Protein AF-A0A850AUG3-F1 (afdb_monomer)

Nearest PDB structures (foldseek):
  8hco-assembly1_I  TM=3.414E-01  e=4.302E-02  Saccharomyces cerevisiae S288C
  7q3t-assembly2_F  TM=5.953E-01  e=5.957E-01  Klebsiella pneumoniae
  4fso-assembly2_B  TM=1.965E-01  e=2.125E-01  Pseudomonas aeruginosa PAO1
  3t24-assembl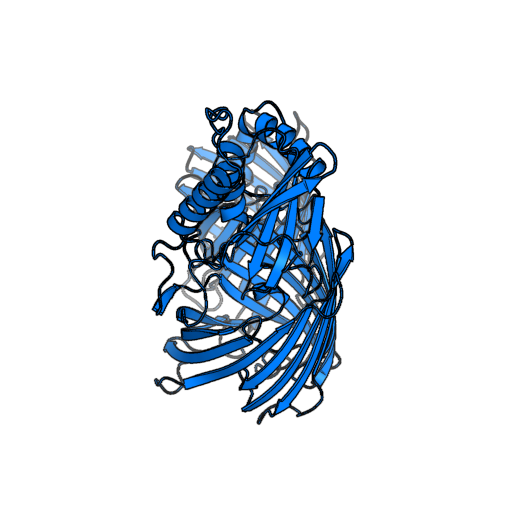y4_B  TM=1.986E-01  e=2.481E-01  Pseudomonas aeruginosa

Secondary structure (DSSP, 8-state):
-TTGGGGGTSS-B-TTSSBBSSSSBPS--PPTTEEEEEEE---SSSTTSGGG--EEEEEEEEETTEEEEEEEEEETTEEEEEEEEEEEEE--BTTBPEEEEEEEEET--STT-PEEEEEEEEEEGGGTEEEEEEEE-SSS-EEEEEEEEEEETTEEEEEEEETTEEEEEEEEEETTTEEEEEEEETTEEEEEEEEEEES--SPPPPPPPPPPP--SS--HHHHHHHHHHHHHHTT-EEEEEEEEE-SS-EEEEEEEE--S-SS-GGGSHHHHHHHHHHTPPTTEEEEEEEEEETTEEEEEEEEEHHHHHHHHTTSS-HHHHHHH-EEEES--TTTTS-TT--SPPBS--TT-EEEEEEEEEEEEEEETTEEEEEEEEEEEEEEEEEETTEEEEEEEEEEEESGGGTTS-SS-EEEEEEEEEEE-SSTT-EEEEEEEEPTT-SEEEEEEEEEEEETTEEEEEEEEEEE-SSS--PPEEEEEEEEEEGGGTEEEEEEEEE-TTS-EEEEEEEEEEETTEEEEEEEEEESS-EEEEEEEEEE-S-SS-SSPP-SEEEEE-SEEEEEEEEEEES---HHHHTTTT-----SS-IIIIISTTTTTSTTSS--TT-

Structure (mmCIF, N/CA/C/O backbone):
data_AF-A0A850AUG3-F1
#
_entry.id   AF-A0A850AUG3-F1
#
loop_
_atom_site.group_PDB
_atom_site.id
_atom_site.type_symbol
_atom_site.label_atom_id
_atom_site.label_alt_id
_atom_site.label_comp_id
_atom_site.label_asym_id
_atom_site.label_entity_id
_atom_site.label_seq_id
_atom_site.pdbx_PDB_ins_code
_atom_site.Cartn_x
_atom_site.Cartn_y
_atom_site.Cartn_z
_atom_site.occupancy
_atom_site.B_iso_or_equiv
_atom_site.auth_seq_id
_atom_site.auth_comp_id
_atom_site.auth_asym_id
_atom_site.auth_atom_id
_atom_site.pdbx_PDB_model_num
ATOM 1 N N . MET A 1 1 ? 12.611 27.092 11.706 1.00 42.22 1 MET A N 1
ATOM 2 C CA . MET A 1 1 ? 13.300 27.928 10.692 1.00 42.22 1 MET A CA 1
ATOM 3 C C . MET A 1 1 ? 14.322 27.165 9.845 1.00 42.22 1 MET A C 1
ATOM 5 O O . MET A 1 1 ? 14.461 27.522 8.687 1.00 42.22 1 MET A O 1
ATOM 9 N N . ALA A 1 2 ? 15.015 26.124 10.337 1.00 42.91 2 ALA A N 1
ATOM 10 C CA . ALA A 1 2 ? 15.929 25.334 9.490 1.00 42.91 2 ALA A CA 1
ATOM 11 C C . ALA A 1 2 ? 15.214 24.550 8.360 1.00 42.91 2 ALA A C 1
ATOM 13 O O . ALA A 1 2 ? 15.766 24.433 7.272 1.00 42.91 2 ALA A O 1
ATOM 14 N N . ASP A 1 3 ? 13.970 24.106 8.579 1.00 54.25 3 ASP A N 1
ATOM 15 C CA . ASP A 1 3 ? 13.199 23.323 7.591 1.00 54.25 3 ASP A CA 1
ATOM 16 C C . ASP A 1 3 ? 12.646 24.127 6.410 1.00 54.25 3 ASP A C 1
ATOM 18 O O . ASP A 1 3 ? 12.542 23.615 5.299 1.00 54.25 3 ASP A O 1
ATOM 22 N N . GLU A 1 4 ? 12.284 25.396 6.612 1.00 53.47 4 GLU A N 1
ATOM 23 C CA . GLU A 1 4 ? 11.699 26.211 5.536 1.00 53.47 4 GLU A CA 1
ATOM 24 C C . GLU A 1 4 ? 12.739 26.544 4.453 1.00 53.47 4 GLU A C 1
ATOM 26 O O . GLU A 1 4 ? 12.424 26.673 3.274 1.00 53.47 4 GLU A O 1
ATOM 31 N N . ASN A 1 5 ? 14.005 26.568 4.866 1.00 52.88 5 ASN A N 1
ATOM 32 C CA . ASN A 1 5 ? 15.177 26.883 4.065 1.00 52.88 5 ASN A CA 1
ATOM 33 C C . ASN A 1 5 ? 15.622 25.747 3.124 1.00 52.88 5 ASN A C 1
ATOM 35 O O . ASN A 1 5 ? 16.243 26.016 2.099 1.00 52.88 5 ASN A O 1
ATOM 39 N N . ALA A 1 6 ? 15.267 24.492 3.420 1.00 62.03 6 ALA A N 1
ATOM 40 C CA . ALA A 1 6 ? 15.563 23.342 2.559 1.00 62.03 6 ALA A CA 1
ATOM 41 C C . ALA A 1 6 ? 14.621 23.233 1.337 1.00 62.03 6 ALA A C 1
ATOM 43 O O . ALA A 1 6 ? 14.937 22.526 0.378 1.00 62.03 6 ALA A O 1
ATOM 44 N N . ARG A 1 7 ? 13.498 23.973 1.341 1.00 66.81 7 ARG A N 1
ATOM 45 C CA . ARG A 1 7 ? 12.399 23.845 0.363 1.00 66.81 7 ARG A CA 1
ATOM 46 C C . ARG A 1 7 ? 12.710 24.319 -1.059 1.00 66.81 7 ARG A C 1
ATOM 48 O O . ARG A 1 7 ? 11.999 23.981 -1.998 1.00 66.81 7 ARG A O 1
ATOM 55 N N . LEU A 1 8 ? 13.719 25.168 -1.253 1.00 65.88 8 LEU A N 1
ATOM 56 C CA . LEU A 1 8 ? 14.080 25.599 -2.611 1.00 65.88 8 LEU A CA 1
ATOM 57 C C . LEU A 1 8 ? 14.877 24.517 -3.347 1.00 65.88 8 LEU A C 1
ATOM 59 O O . LEU A 1 8 ? 14.711 24.346 -4.556 1.00 65.88 8 LEU A O 1
ATOM 63 N N . LEU A 1 9 ? 15.708 23.776 -2.609 1.00 74.69 9 LEU A N 1
ATOM 64 C CA . LEU A 1 9 ? 16.694 22.843 -3.153 1.00 74.69 9 LEU A CA 1
ATOM 65 C C . LEU A 1 9 ? 16.136 21.425 -3.304 1.00 74.69 9 LEU A C 1
ATOM 67 O O . LEU A 1 9 ? 16.521 20.732 -4.251 1.00 74.69 9 LEU A O 1
ATOM 71 N N . ASP A 1 10 ? 15.179 21.032 -2.457 1.00 71.81 10 ASP A N 1
ATOM 72 C CA . ASP A 1 10 ? 14.414 19.786 -2.604 1.00 71.81 10 ASP A CA 1
ATOM 73 C C . ASP A 1 10 ? 13.407 19.840 -3.777 1.00 71.81 10 ASP A C 1
ATOM 75 O O . ASP A 1 10 ? 13.026 18.801 -4.313 1.00 71.81 10 ASP A O 1
ATOM 79 N N . GLN A 1 11 ? 13.014 21.034 -4.237 1.00 70.62 11 GLN A N 1
ATOM 80 C CA . GLN A 1 11 ? 12.112 21.234 -5.381 1.00 70.62 11 GLN A CA 1
ATOM 81 C C . GLN A 1 11 ? 12.833 21.292 -6.734 1.00 70.62 11 GLN A C 1
ATOM 83 O O . GLN A 1 11 ? 12.200 21.126 -7.777 1.00 70.62 11 GLN A O 1
ATOM 88 N N . SER A 1 12 ? 14.152 21.499 -6.751 1.00 74.31 12 SER A N 1
ATOM 89 C CA . SER A 1 12 ? 14.929 21.465 -7.995 1.00 74.31 12 SER A CA 1
ATOM 90 C C . SER A 1 12 ? 14.994 20.022 -8.517 1.00 74.31 12 SER A C 1
ATOM 92 O O . SER A 1 12 ? 15.349 19.118 -7.769 1.00 74.31 12 SER A O 1
ATOM 94 N N . ALA A 1 13 ? 14.536 19.753 -9.741 1.00 62.91 13 ALA A N 1
ATOM 95 C CA . ALA A 1 13 ? 14.579 18.412 -10.355 1.00 62.91 13 ALA A CA 1
ATOM 96 C C . ALA A 1 13 ? 15.753 18.326 -11.330 1.00 62.91 13 ALA A C 1
ATOM 98 O O . ALA A 1 13 ? 16.123 19.352 -11.846 1.00 62.91 13 ALA A O 1
ATOM 99 N N . THR A 1 14 ? 16.325 17.183 -11.665 1.00 80.69 14 THR A N 1
ATOM 100 C CA . THR A 1 14 ? 17.241 17.028 -12.815 1.00 80.69 14 THR A CA 1
ATOM 101 C C . THR A 1 14 ? 16.522 16.308 -13.945 1.00 80.69 14 THR A C 1
ATOM 103 O O . THR A 1 14 ? 15.481 15.699 -13.734 1.00 80.69 14 THR A O 1
ATOM 106 N N . LEU A 1 15 ? 17.095 16.272 -15.145 1.00 80.25 15 LEU A N 1
ATOM 107 C CA . LEU A 1 15 ? 16.648 15.401 -16.236 1.00 80.25 15 LEU A CA 1
ATOM 108 C C . LEU A 1 15 ? 16.719 13.909 -15.875 1.00 80.25 15 LEU A C 1
ATOM 110 O O . LEU A 1 15 ? 15.992 13.106 -16.453 1.00 80.25 15 LEU A O 1
ATOM 114 N N . THR A 1 16 ? 17.555 13.536 -14.900 1.00 79.00 16 THR A N 1
ATOM 115 C CA . THR A 1 16 ? 17.637 12.161 -14.379 1.00 79.00 16 THR A CA 1
ATOM 116 C C . THR A 1 16 ? 16.495 11.820 -13.414 1.00 79.00 16 THR A C 1
ATOM 118 O O . THR A 1 16 ? 16.332 10.664 -13.041 1.00 79.00 16 THR A O 1
ATOM 121 N N . GLY A 1 17 ? 15.684 12.805 -13.016 1.00 83.50 17 GLY A N 1
ATOM 122 C CA . GLY A 1 17 ? 14.585 12.656 -12.061 1.00 83.50 17 GLY A CA 1
ATOM 123 C C . GLY A 1 17 ? 14.982 12.967 -10.619 1.00 83.50 17 GLY A C 1
ATOM 124 O O . GLY A 1 17 ? 14.134 13.439 -9.869 1.00 83.50 17 GLY A O 1
ATOM 125 N N . LEU A 1 18 ? 16.254 12.774 -10.248 1.00 89.44 18 LEU A N 1
ATOM 126 C CA . LEU A 1 18 ? 16.777 13.117 -8.918 1.00 89.44 18 LEU A CA 1
ATOM 127 C C . LEU A 1 18 ? 16.687 14.627 -8.635 1.00 89.44 18 LEU A C 1
ATOM 129 O O . LEU A 1 18 ? 16.644 15.429 -9.565 1.00 89.44 18 LEU A O 1
ATOM 133 N N . THR A 1 19 ? 16.753 15.064 -7.372 1.00 88.88 19 THR A N 1
ATOM 134 C CA . THR A 1 19 ? 16.929 16.509 -7.121 1.00 88.88 19 THR A CA 1
ATOM 135 C C . THR A 1 19 ? 18.297 17.025 -7.559 1.00 88.88 19 THR A C 1
ATOM 137 O O . THR A 1 19 ? 19.319 16.340 -7.423 1.00 88.88 19 THR A O 1
ATOM 140 N N . GLY A 1 20 ? 18.322 18.246 -8.089 1.00 88.62 20 GLY A N 1
ATOM 141 C CA . GLY A 1 20 ? 19.533 18.862 -8.618 1.00 88.62 20 GLY A CA 1
ATOM 142 C C . GLY A 1 20 ? 19.283 19.932 -9.670 1.00 88.62 20 GLY A C 1
ATOM 143 O O . GLY A 1 20 ? 18.209 20.530 -9.748 1.00 88.62 20 GLY A O 1
ATOM 144 N N . LEU A 1 21 ? 20.325 20.192 -10.455 1.00 90.44 21 LEU A N 1
ATOM 145 C CA . LEU A 1 21 ? 20.322 21.174 -11.530 1.00 90.44 21 LEU A CA 1
ATOM 146 C C . LEU A 1 21 ? 19.711 20.572 -12.803 1.00 90.44 21 LEU A C 1
ATOM 148 O O . LEU A 1 21 ? 18.585 20.090 -12.779 1.00 90.44 21 LEU A O 1
ATOM 152 N N . ILE A 1 22 ? 20.404 20.604 -13.935 1.00 89.56 22 ILE A N 1
ATOM 153 C CA . ILE A 1 22 ? 19.872 20.128 -15.210 1.00 89.56 22 ILE A CA 1
ATOM 154 C C . ILE A 1 22 ? 20.237 18.649 -15.387 1.00 89.56 22 ILE A C 1
ATOM 156 O O . ILE A 1 22 ? 19.345 17.816 -15.503 1.00 89.56 22 ILE A O 1
ATOM 160 N N . ARG A 1 23 ? 21.516 18.283 -15.315 1.00 88.88 23 ARG A N 1
ATOM 161 C CA . ARG A 1 23 ? 22.042 16.905 -15.308 1.00 88.88 23 ARG A CA 1
ATOM 162 C C . ARG A 1 23 ? 22.845 16.599 -14.046 1.00 88.88 23 ARG A C 1
ATOM 164 O O . ARG A 1 23 ? 22.979 15.429 -13.697 1.00 88.88 23 ARG A O 1
ATOM 171 N N . VAL A 1 24 ? 23.328 17.624 -13.344 1.00 91.25 24 VAL A N 1
ATOM 172 C CA . VAL A 1 24 ? 24.125 17.479 -12.126 1.00 91.25 24 VAL A CA 1
ATOM 173 C C . VAL A 1 24 ? 23.206 17.314 -10.907 1.00 91.25 24 VAL A C 1
ATOM 175 O O . VAL A 1 24 ? 22.407 18.214 -10.617 1.00 91.25 24 VAL A O 1
ATOM 178 N N . PRO A 1 25 ? 23.293 16.193 -10.164 1.00 92.12 25 PRO A N 1
ATOM 179 C CA . PRO A 1 25 ? 22.557 16.036 -8.914 1.00 92.12 25 PRO A CA 1
ATOM 180 C C . PRO A 1 25 ? 23.062 17.033 -7.863 1.00 92.12 25 PRO A C 1
ATOM 182 O O . PRO A 1 25 ? 24.256 17.320 -7.792 1.00 92.12 25 PRO A O 1
ATOM 185 N N . ASN A 1 26 ? 22.163 17.541 -7.020 1.00 93.88 26 ASN A N 1
ATOM 186 C CA . ASN A 1 26 ? 22.550 18.268 -5.808 1.00 93.88 26 ASN A CA 1
ATOM 187 C C . ASN A 1 26 ? 22.565 17.328 -4.594 1.00 93.88 26 ASN A C 1
ATOM 189 O O . ASN A 1 26 ? 22.112 16.184 -4.670 1.00 93.88 26 ASN A O 1
ATOM 193 N N . ALA A 1 27 ? 23.091 17.818 -3.469 1.00 95.31 27 ALA A N 1
ATOM 194 C CA . ALA A 1 27 ? 23.198 17.027 -2.249 1.00 95.31 27 ALA A CA 1
ATOM 195 C C . ALA A 1 27 ? 21.863 16.797 -1.530 1.00 95.31 27 ALA A C 1
ATOM 197 O O . ALA A 1 27 ? 21.766 15.902 -0.698 1.00 95.31 27 ALA A O 1
ATOM 198 N N . TYR A 1 28 ? 20.841 17.596 -1.821 1.00 93.69 28 TYR A N 1
ATOM 199 C CA . TYR A 1 28 ? 19.539 17.457 -1.181 1.00 93.69 28 TYR A CA 1
ATOM 200 C C . TYR A 1 28 ? 18.813 16.222 -1.710 1.00 93.69 28 TYR A C 1
ATOM 202 O O . TYR A 1 28 ? 19.192 15.655 -2.732 1.00 93.69 28 TYR A O 1
ATOM 210 N N . VAL A 1 29 ? 17.784 15.797 -0.987 1.00 92.44 29 VAL A N 1
ATOM 211 C CA . VAL A 1 29 ? 16.850 14.760 -1.427 1.00 92.44 29 VAL A CA 1
ATOM 212 C C . VAL A 1 29 ? 15.448 15.339 -1.440 1.00 92.44 29 VAL A C 1
ATOM 214 O O . VAL A 1 29 ? 15.165 16.280 -0.694 1.00 92.44 29 VAL A O 1
ATOM 217 N N . ILE A 1 30 ? 14.565 14.785 -2.269 1.00 89.38 30 ILE A N 1
ATOM 218 C CA . ILE A 1 30 ? 13.141 15.114 -2.187 1.00 89.38 30 ILE A CA 1
ATOM 219 C C . ILE A 1 30 ? 12.634 14.873 -0.756 1.00 89.38 30 ILE A C 1
ATOM 221 O O . ILE A 1 30 ? 13.019 13.896 -0.112 1.00 89.38 30 ILE A O 1
ATOM 225 N N . GLY A 1 31 ? 11.794 15.782 -0.250 1.00 85.06 31 GLY A N 1
ATOM 226 C CA . GLY A 1 31 ? 11.224 15.660 1.090 1.00 85.06 31 GLY A CA 1
ATOM 227 C C . GLY A 1 31 ? 10.570 14.295 1.325 1.00 85.06 31 GLY A C 1
ATOM 228 O O . GLY A 1 31 ? 9.988 13.701 0.413 1.00 85.06 31 GLY A O 1
ATOM 229 N N . TYR A 1 32 ? 10.670 13.813 2.563 1.00 80.44 32 TYR A N 1
ATOM 230 C CA . TYR A 1 32 ? 10.026 12.575 2.992 1.00 80.44 32 TYR A CA 1
ATOM 231 C C . TYR A 1 32 ? 8.518 12.626 2.690 1.00 80.44 32 TYR A C 1
ATOM 233 O O . TYR A 1 32 ? 7.902 13.687 2.788 1.00 80.44 32 TYR A O 1
ATOM 241 N N . ASP A 1 33 ? 7.951 11.499 2.256 1.00 79.75 33 ASP A N 1
ATOM 242 C CA . ASP A 1 33 ? 6.549 11.372 1.830 1.00 79.75 33 ASP A CA 1
ATOM 243 C C . ASP A 1 33 ? 6.144 12.243 0.622 1.00 79.75 33 ASP A C 1
ATOM 245 O O . ASP A 1 33 ? 4.965 12.525 0.414 1.00 79.75 33 ASP A O 1
ATOM 249 N N . ARG A 1 34 ? 7.094 12.648 -0.231 1.00 84.88 34 ARG A N 1
ATOM 250 C CA . ARG A 1 34 ? 6.802 13.303 -1.516 1.00 84.88 34 ARG A CA 1
ATOM 251 C C . ARG A 1 34 ? 7.240 12.449 -2.697 1.00 84.88 34 ARG A C 1
ATOM 253 O O . ARG A 1 34 ? 8.278 11.787 -2.674 1.00 84.88 34 ARG A O 1
ATOM 260 N N . GLY A 1 35 ? 6.436 12.507 -3.751 1.00 88.56 35 GLY A N 1
ATOM 261 C CA . GLY A 1 35 ? 6.733 11.948 -5.060 1.00 88.56 35 GLY A CA 1
ATOM 262 C C . GLY A 1 35 ? 6.728 13.054 -6.101 1.00 88.56 35 GLY A C 1
ATOM 263 O O . GLY A 1 35 ? 6.007 14.039 -5.970 1.00 88.56 35 GLY A O 1
ATOM 264 N N . ARG A 1 36 ? 7.530 12.904 -7.144 1.00 90.06 36 ARG A N 1
ATOM 265 C CA . ARG A 1 36 ? 7.620 13.837 -8.263 1.00 90.06 36 ARG A CA 1
ATOM 266 C C . ARG A 1 36 ? 7.536 13.061 -9.554 1.00 90.06 36 ARG A C 1
ATOM 268 O O . ARG A 1 36 ? 8.190 12.036 -9.687 1.00 90.06 36 ARG A O 1
ATOM 275 N N . ILE A 1 37 ? 6.763 13.572 -10.497 1.00 89.06 37 ILE A N 1
ATOM 276 C CA . ILE A 1 37 ? 6.696 13.071 -11.866 1.00 89.06 37 ILE A CA 1
ATOM 277 C C . ILE A 1 37 ? 7.059 14.232 -12.779 1.00 89.06 37 ILE A C 1
ATOM 279 O O . ILE A 1 37 ? 6.630 15.361 -12.548 1.00 89.06 37 ILE A O 1
ATOM 283 N N . GLN A 1 38 ? 7.845 13.965 -13.810 1.00 90.81 38 GLN A N 1
ATOM 284 C CA . GLN A 1 38 ? 8.212 14.954 -14.807 1.00 90.81 38 GLN A CA 1
ATOM 285 C C . GLN A 1 38 ? 8.174 14.370 -16.212 1.00 90.81 38 GLN A C 1
ATOM 287 O O . GLN A 1 38 ? 8.422 13.182 -16.427 1.00 90.81 38 GLN A O 1
ATOM 292 N N . TYR A 1 39 ? 7.873 15.244 -17.160 1.00 87.56 39 TYR A N 1
ATOM 293 C CA . TYR A 1 39 ? 7.811 14.951 -18.575 1.00 87.56 39 TYR A CA 1
ATOM 294 C C . TYR A 1 39 ? 8.610 15.996 -19.346 1.00 87.56 39 TYR A C 1
ATOM 296 O O . TYR A 1 39 ? 8.385 17.201 -19.207 1.00 87.56 39 TYR A O 1
ATOM 304 N N . THR A 1 40 ? 9.527 15.517 -20.174 1.00 87.12 40 THR A N 1
ATOM 305 C CA . THR A 1 40 ? 10.269 16.320 -21.142 1.00 87.12 40 THR A CA 1
ATOM 306 C C . THR A 1 40 ? 9.722 15.959 -22.520 1.00 87.12 40 THR A C 1
ATOM 308 O O . THR A 1 40 ? 9.968 14.838 -22.975 1.00 87.12 40 THR A O 1
ATOM 311 N N . PRO A 1 41 ? 8.927 16.822 -23.182 1.00 81.31 41 PRO A N 1
ATOM 312 C CA . PRO A 1 41 ? 8.502 16.582 -24.554 1.00 81.31 41 PRO A CA 1
ATOM 313 C C . PRO A 1 41 ? 9.686 16.636 -25.530 1.00 81.31 41 PRO A C 1
ATOM 315 O O . PRO A 1 41 ? 10.695 17.285 -25.250 1.00 81.31 41 PRO A O 1
ATOM 318 N N . PRO A 1 42 ? 9.551 16.012 -26.711 1.00 78.31 42 PRO A N 1
ATOM 319 C CA . PRO A 1 42 ? 10.544 16.143 -27.763 1.00 78.31 42 PRO A CA 1
ATOM 320 C C . PRO A 1 42 ? 10.509 17.574 -28.333 1.00 78.31 42 PRO A C 1
ATOM 322 O O . PRO A 1 42 ? 9.488 18.036 -28.836 1.00 78.31 42 PRO A O 1
ATOM 325 N N . MET A 1 43 ? 11.632 18.277 -28.269 1.00 70.88 43 MET A N 1
ATOM 326 C CA . MET A 1 43 ? 11.896 19.593 -28.843 1.00 70.88 43 MET A CA 1
ATOM 327 C C . MET A 1 43 ? 13.098 19.584 -29.800 1.00 70.88 43 MET A C 1
ATOM 329 O O . MET A 1 43 ? 14.244 19.586 -29.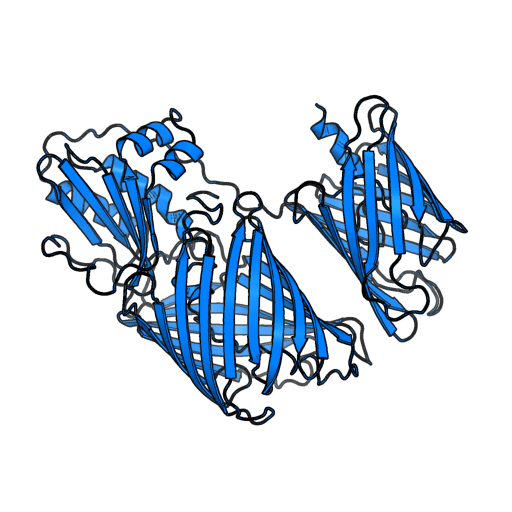377 1.00 70.88 43 MET A O 1
ATOM 333 N N . GLY A 1 44 ? 12.884 19.651 -31.113 1.00 61.47 44 GLY A N 1
ATOM 334 C CA . GLY A 1 44 ? 13.986 19.834 -32.067 1.00 61.47 44 GLY A CA 1
ATOM 335 C C . GLY A 1 44 ? 13.622 19.442 -33.494 1.00 61.47 44 GLY A C 1
ATOM 336 O O . GLY A 1 44 ? 12.832 18.528 -33.711 1.00 61.47 44 GLY A O 1
ATOM 337 N N . MET A 1 45 ? 14.212 20.122 -34.480 1.00 47.19 45 MET A N 1
ATOM 338 C CA . MET A 1 45 ? 14.116 19.735 -35.891 1.00 47.19 45 MET A CA 1
ATOM 339 C C . MET A 1 45 ? 15.204 18.699 -36.215 1.00 47.19 45 MET A C 1
ATOM 341 O O . MET A 1 45 ? 16.284 19.054 -36.675 1.00 47.19 45 MET A O 1
ATOM 345 N N . GLY A 1 46 ? 14.942 17.415 -35.940 1.00 56.50 46 GLY A N 1
ATOM 346 C CA . GLY A 1 46 ? 15.768 16.299 -36.428 1.00 56.50 46 GLY A CA 1
ATOM 347 C C . GLY A 1 46 ? 16.022 15.175 -35.416 1.00 56.50 46 GLY A C 1
ATOM 348 O O . GLY A 1 46 ? 16.306 15.432 -34.245 1.00 56.50 46 GLY A O 1
ATOM 349 N N . TYR A 1 47 ? 15.987 13.925 -35.899 1.00 53.16 47 TYR A N 1
ATOM 350 C CA . TYR A 1 47 ? 16.118 12.671 -35.130 1.00 53.16 47 TYR A CA 1
ATOM 351 C C . TYR A 1 47 ? 17.432 12.513 -34.335 1.00 53.16 47 TYR A C 1
ATOM 353 O O . TYR A 1 47 ? 17.522 11.677 -33.436 1.00 53.16 47 TYR A O 1
ATOM 361 N N . THR A 1 48 ? 18.461 13.301 -34.653 1.00 52.66 48 THR A N 1
ATOM 362 C CA . THR A 1 48 ? 19.783 13.255 -34.008 1.00 52.66 48 THR A CA 1
ATOM 363 C C . THR A 1 48 ? 19.943 14.257 -32.865 1.00 52.66 48 THR A C 1
ATOM 365 O O . THR A 1 48 ? 20.862 14.108 -32.061 1.00 52.66 48 THR A O 1
ATOM 368 N N . SER A 1 49 ? 19.056 15.250 -32.748 1.00 53.97 49 SER A N 1
ATOM 369 C CA . SER A 1 49 ? 19.098 16.208 -31.640 1.00 53.97 49 SER A CA 1
ATOM 370 C C . SER A 1 49 ? 18.629 15.541 -30.343 1.00 53.97 49 SER A C 1
ATOM 372 O O . SER A 1 49 ? 17.643 14.804 -30.338 1.00 53.97 49 SER A O 1
ATOM 374 N N . ILE A 1 50 ? 19.331 15.774 -29.226 1.00 50.22 50 ILE A N 1
ATOM 375 C CA . ILE A 1 50 ? 18.885 15.272 -27.911 1.00 50.22 50 ILE A CA 1
ATOM 376 C C . ILE A 1 50 ? 17.539 15.899 -27.541 1.00 50.22 50 ILE A C 1
ATOM 378 O O . ILE A 1 50 ? 16.697 15.225 -26.958 1.00 50.22 50 ILE A O 1
ATOM 382 N N . GLY A 1 51 ? 17.302 17.128 -28.000 1.00 48.44 51 GLY A N 1
ATOM 383 C CA . GLY A 1 51 ? 16.010 17.773 -27.897 1.00 48.44 51 GLY A CA 1
ATOM 384 C C . GLY A 1 51 ? 14.871 16.964 -28.536 1.00 48.44 51 GLY A C 1
ATOM 385 O O . GLY A 1 51 ? 13.815 16.894 -27.938 1.00 48.44 51 GLY A O 1
ATOM 386 N N . ALA A 1 52 ? 15.045 16.237 -29.647 1.00 49.75 52 ALA A N 1
ATOM 387 C CA . ALA A 1 52 ? 13.964 15.459 -30.285 1.00 49.75 52 ALA A CA 1
ATOM 388 C C . ALA A 1 52 ? 13.466 14.227 -29.490 1.00 49.75 52 ALA A C 1
ATOM 390 O O . ALA A 1 52 ? 12.751 13.382 -30.034 1.00 49.75 52 ALA A O 1
ATOM 391 N N . ARG A 1 53 ? 13.841 14.088 -28.215 1.00 69.81 53 ARG A N 1
ATOM 392 C CA . ARG A 1 53 ? 13.605 12.897 -27.400 1.00 69.81 53 ARG A CA 1
ATOM 393 C C . ARG A 1 53 ? 12.639 13.205 -26.273 1.00 69.81 53 ARG A C 1
ATOM 395 O O . ARG A 1 53 ? 12.914 14.034 -25.416 1.00 69.81 53 ARG A O 1
ATOM 402 N N . SER A 1 54 ? 11.524 12.483 -26.240 1.00 77.19 54 SER A N 1
ATOM 403 C CA . SER A 1 54 ? 10.655 12.500 -25.070 1.00 77.19 54 SER A CA 1
ATOM 404 C C . SER A 1 54 ? 11.272 11.691 -23.932 1.00 77.19 54 SER A C 1
ATOM 406 O O . SER A 1 54 ? 11.787 10.590 -24.176 1.00 77.19 54 SER A O 1
ATOM 408 N N . SER A 1 55 ? 11.139 12.169 -22.697 1.00 83.56 55 SER A N 1
ATOM 409 C CA . SER A 1 55 ? 11.399 11.364 -21.505 1.00 83.56 55 SER A CA 1
ATOM 410 C C . SER A 1 55 ? 10.342 11.565 -20.424 1.00 83.56 55 SER A C 1
ATOM 412 O O . SER A 1 55 ? 9.741 12.632 -20.295 1.00 83.56 55 SER A O 1
ATOM 414 N N . ILE A 1 56 ? 10.104 10.508 -19.651 1.00 84.25 56 ILE A N 1
ATOM 415 C CA . ILE A 1 56 ? 9.314 10.542 -18.419 1.00 84.25 56 ILE A CA 1
ATOM 416 C C . ILE A 1 56 ? 10.253 10.146 -17.295 1.00 84.25 56 ILE A C 1
ATOM 418 O O . ILE A 1 56 ? 10.965 9.151 -17.411 1.00 84.25 56 ILE A O 1
ATOM 422 N N . ALA A 1 57 ? 10.246 10.890 -16.201 1.00 87.69 57 ALA A N 1
ATOM 423 C CA . ALA A 1 57 ? 10.956 10.482 -15.003 1.00 87.69 57 ALA A CA 1
ATOM 424 C C . ALA A 1 57 ? 10.080 10.662 -13.773 1.00 87.69 57 ALA A C 1
ATOM 426 O O . ALA A 1 57 ? 9.177 11.500 -13.748 1.00 87.69 57 ALA A O 1
ATOM 427 N N . ALA A 1 58 ? 10.353 9.872 -12.748 1.00 89.25 58 ALA A N 1
ATOM 428 C CA . ALA A 1 58 ? 9.741 10.049 -11.450 1.00 89.25 58 ALA A CA 1
ATOM 429 C C . ALA A 1 58 ? 10.766 9.832 -10.345 1.00 89.25 58 ALA A C 1
ATOM 431 O O . ALA A 1 58 ? 11.682 9.025 -10.491 1.00 89.25 58 ALA A O 1
ATOM 432 N N . ALA A 1 59 ? 10.591 10.551 -9.244 1.00 91.00 59 ALA A N 1
ATOM 433 C CA . ALA A 1 59 ? 11.422 10.454 -8.057 1.00 91.00 59 ALA A CA 1
ATOM 434 C C . ALA A 1 59 ? 10.571 10.422 -6.796 1.00 91.00 59 ALA A C 1
ATOM 436 O O . ALA A 1 59 ? 9.475 10.979 -6.755 1.00 91.00 59 ALA A O 1
ATOM 437 N N . PHE A 1 60 ? 11.072 9.763 -5.764 1.00 90.31 60 PHE A N 1
ATOM 438 C CA . PHE A 1 60 ? 10.384 9.593 -4.493 1.00 90.31 60 PHE A CA 1
ATOM 439 C C . PHE A 1 60 ? 11.401 9.374 -3.372 1.00 90.31 60 PHE A C 1
ATOM 441 O O . PHE A 1 60 ? 12.509 8.888 -3.605 1.00 90.31 60 PHE A O 1
ATOM 448 N N . SER A 1 61 ? 11.011 9.700 -2.140 1.00 88.19 61 SER A N 1
ATOM 449 C CA . SER A 1 61 ? 11.811 9.416 -0.946 1.00 88.19 61 SER A CA 1
ATOM 450 C C . SER A 1 61 ? 11.185 8.260 -0.151 1.00 88.19 61 SER A C 1
ATOM 452 O O . SER A 1 61 ? 10.188 8.462 0.545 1.00 88.19 61 SER A O 1
ATOM 454 N N . PRO A 1 62 ? 11.688 7.016 -0.284 1.00 79.19 62 PRO A N 1
ATOM 455 C CA . PRO A 1 62 ? 11.194 5.849 0.455 1.00 79.19 62 PRO A CA 1
ATOM 456 C C . PRO A 1 62 ? 11.669 5.791 1.904 1.00 79.19 62 PRO A C 1
ATOM 458 O O . PRO A 1 62 ? 11.046 5.115 2.720 1.00 79.19 62 PRO A O 1
ATOM 461 N N . LEU A 1 63 ? 12.761 6.480 2.230 1.00 84.50 63 LEU A N 1
ATOM 462 C CA . LEU A 1 63 ? 13.353 6.532 3.561 1.00 84.50 63 LEU A CA 1
ATOM 463 C C . LEU A 1 63 ? 13.839 7.957 3.831 1.00 84.50 63 LEU A C 1
ATOM 465 O O . LEU A 1 63 ? 14.211 8.648 2.878 1.00 84.50 63 LEU A O 1
ATOM 469 N N . PRO A 1 64 ? 13.909 8.387 5.104 1.00 84.94 64 PRO A N 1
ATOM 470 C CA . PRO A 1 64 ? 14.582 9.630 5.448 1.00 84.94 64 PRO A CA 1
ATOM 471 C C . PRO A 1 64 ? 15.981 9.658 4.827 1.00 84.94 64 PRO A C 1
ATOM 473 O O . PRO A 1 64 ? 16.691 8.653 4.850 1.00 84.94 64 PRO A O 1
ATOM 476 N N . HIS A 1 65 ? 16.362 10.801 4.260 1.00 91.00 65 HIS A N 1
ATOM 477 C CA . HIS A 1 65 ? 17.663 11.008 3.617 1.00 91.00 65 HIS A CA 1
ATOM 478 C C . HIS A 1 65 ? 17.927 10.182 2.348 1.00 91.00 65 HIS A C 1
ATOM 480 O O . HIS A 1 65 ? 19.014 10.297 1.795 1.00 91.00 65 HIS A O 1
ATOM 486 N N . PHE A 1 66 ? 16.977 9.396 1.839 1.00 92.56 66 PHE A N 1
ATOM 487 C CA . PHE A 1 66 ? 17.154 8.643 0.597 1.00 92.56 66 PHE A CA 1
ATOM 488 C C . PHE A 1 66 ? 16.176 9.113 -0.478 1.00 92.56 66 PHE A C 1
ATOM 490 O O . PHE A 1 66 ? 15.001 9.353 -0.203 1.00 92.56 66 PHE A O 1
ATOM 497 N N . GLU A 1 67 ? 16.646 9.183 -1.718 1.00 92.75 67 GLU A N 1
ATOM 498 C CA . GLU A 1 67 ? 15.832 9.448 -2.899 1.00 92.75 67 GLU A CA 1
ATOM 499 C C . GLU A 1 67 ? 16.114 8.399 -3.967 1.00 92.75 67 GLU A C 1
ATOM 501 O O . GLU A 1 67 ? 17.265 8.176 -4.343 1.00 92.75 67 GLU A O 1
ATOM 506 N N . GLY A 1 68 ? 15.049 7.769 -4.455 1.00 91.06 68 GLY A N 1
ATOM 507 C CA . GLY A 1 68 ? 15.076 6.924 -5.639 1.00 91.06 68 GLY A CA 1
ATOM 508 C C . GLY A 1 68 ? 14.428 7.655 -6.803 1.00 91.06 68 GLY A C 1
ATOM 509 O O . GLY A 1 68 ? 13.420 8.337 -6.622 1.00 91.06 68 GLY A O 1
ATOM 510 N N . ALA A 1 69 ? 14.982 7.497 -7.998 1.00 89.94 69 ALA A N 1
ATOM 511 C CA . ALA A 1 69 ? 14.366 7.990 -9.218 1.00 89.94 69 ALA A CA 1
ATOM 512 C C . ALA A 1 69 ? 14.492 6.972 -10.345 1.00 89.94 69 ALA A C 1
ATOM 514 O O . ALA A 1 69 ? 15.404 6.149 -10.367 1.00 89.94 69 ALA A O 1
ATOM 515 N N . PHE A 1 70 ? 13.585 7.047 -11.307 1.00 86.94 70 PHE A N 1
ATOM 516 C CA . PHE A 1 70 ? 13.738 6.372 -12.584 1.00 86.94 70 PHE A CA 1
ATOM 517 C C . PHE A 1 70 ? 13.443 7.346 -13.713 1.00 86.94 70 PHE A C 1
ATOM 519 O O . PHE A 1 70 ? 12.603 8.236 -13.579 1.00 86.94 70 PHE A O 1
ATOM 526 N N . SER A 1 71 ? 14.122 7.161 -14.835 1.00 83.56 71 SER A N 1
ATOM 527 C CA . SER A 1 71 ? 13.899 7.915 -16.061 1.00 83.56 71 SER A CA 1
ATOM 528 C C . SER A 1 71 ? 13.796 6.958 -17.238 1.00 83.56 71 SER A C 1
ATOM 530 O O . SER A 1 71 ? 14.614 6.050 -17.374 1.00 83.56 71 SER A O 1
ATOM 532 N N . LEU A 1 72 ? 12.814 7.197 -18.094 1.00 79.50 72 LEU A N 1
ATOM 533 C CA . LEU A 1 72 ? 12.550 6.456 -19.313 1.00 79.50 72 LEU A CA 1
ATOM 534 C C . LEU A 1 72 ? 12.692 7.408 -20.502 1.00 79.50 72 LEU A C 1
ATOM 536 O O . LEU A 1 72 ? 11.970 8.403 -20.572 1.00 79.50 72 LEU A O 1
ATOM 540 N N . GLY A 1 73 ? 13.611 7.122 -21.427 1.00 72.75 73 GLY A N 1
ATOM 541 C CA . GLY A 1 73 ? 13.876 7.980 -22.588 1.00 72.75 73 GLY A CA 1
ATOM 542 C C . GLY A 1 73 ? 14.189 7.219 -23.880 1.00 72.75 73 GLY A C 1
ATOM 543 O O . GLY A 1 73 ? 14.508 6.031 -23.867 1.00 72.75 73 GLY A O 1
ATOM 544 N N . THR A 1 74 ? 14.102 7.925 -25.012 1.00 63.84 74 THR A N 1
ATOM 545 C CA . THR A 1 74 ? 14.458 7.425 -26.358 1.00 63.84 74 THR A CA 1
ATOM 546 C C . THR A 1 74 ? 15.961 7.572 -26.630 1.00 63.84 74 THR A C 1
ATOM 548 O O . THR A 1 74 ? 16.537 8.640 -26.415 1.00 63.84 74 THR A O 1
ATOM 551 N N . LYS A 1 75 ? 16.626 6.543 -27.170 1.00 54.62 75 LYS A N 1
ATOM 552 C CA . LYS A 1 75 ? 18.000 6.639 -27.696 1.00 54.62 75 LYS A CA 1
ATOM 553 C C . LYS A 1 75 ? 18.087 6.059 -29.101 1.00 54.62 75 LYS A C 1
ATOM 555 O O . LYS A 1 75 ? 18.459 4.908 -29.230 1.00 54.62 75 LYS A O 1
ATOM 560 N N . SER A 1 76 ? 17.815 6.876 -30.127 1.00 51.62 76 SER A N 1
ATOM 561 C CA . SER A 1 76 ? 18.005 6.635 -31.583 1.00 51.62 76 SER A CA 1
ATOM 562 C C . SER A 1 76 ? 17.409 5.352 -32.204 1.00 51.62 76 SER A C 1
ATOM 564 O O . SER A 1 76 ? 16.892 5.441 -33.310 1.00 51.62 76 SER A O 1
ATOM 566 N N . VAL A 1 77 ? 17.449 4.205 -31.524 1.00 40.25 77 VAL A N 1
ATOM 567 C CA . VAL A 1 77 ? 16.877 2.899 -31.866 1.00 40.25 77 VAL A CA 1
ATOM 568 C C . VAL A 1 77 ? 16.464 2.098 -30.604 1.00 40.25 77 VAL A C 1
ATOM 570 O O . VAL A 1 77 ? 15.524 1.322 -30.693 1.00 40.25 77 VAL A O 1
ATOM 573 N N . ASP A 1 78 ? 17.070 2.340 -29.425 1.00 46.56 78 ASP A N 1
ATOM 574 C CA . ASP A 1 78 ? 16.817 1.594 -28.175 1.00 46.56 78 ASP A CA 1
ATOM 575 C C . ASP A 1 78 ? 16.247 2.472 -27.043 1.00 46.56 78 ASP A C 1
ATOM 577 O O . ASP A 1 78 ? 16.418 3.698 -27.011 1.00 46.56 78 ASP A O 1
ATOM 581 N N . TYR A 1 79 ? 15.584 1.828 -26.079 1.00 59.78 79 TYR A N 1
ATOM 582 C CA . TYR A 1 79 ? 15.036 2.458 -24.874 1.00 59.78 79 TYR A CA 1
ATOM 583 C C . TYR A 1 79 ? 15.927 2.216 -23.663 1.00 59.78 79 TYR A C 1
ATOM 585 O O . TYR A 1 79 ? 16.367 1.096 -23.428 1.00 59.78 79 TYR A O 1
ATOM 593 N N . ASP A 1 80 ? 16.170 3.275 -22.889 1.00 68.94 80 ASP A N 1
ATOM 594 C CA . ASP A 1 80 ? 17.040 3.237 -21.711 1.00 68.94 80 ASP A CA 1
ATOM 595 C C . ASP A 1 80 ? 16.179 3.522 -20.471 1.00 68.94 80 ASP A C 1
ATOM 597 O O . ASP A 1 80 ? 15.742 4.660 -20.255 1.00 68.94 80 ASP A O 1
ATOM 601 N N . LEU A 1 81 ? 15.860 2.475 -19.700 1.00 73.69 81 LEU A N 1
ATOM 602 C CA . LEU A 1 81 ? 15.338 2.621 -18.342 1.00 73.69 81 LEU A CA 1
ATOM 603 C C . LEU A 1 81 ? 16.539 2.813 -17.421 1.00 73.69 81 LEU A C 1
ATOM 605 O O . LEU A 1 81 ? 17.248 1.859 -17.110 1.00 73.69 81 LEU A O 1
ATOM 609 N N . ALA A 1 82 ? 16.735 4.040 -16.958 1.00 78.38 82 ALA A N 1
ATOM 610 C CA . ALA A 1 82 ? 17.775 4.346 -15.991 1.00 78.38 82 ALA A CA 1
ATOM 611 C C . ALA A 1 82 ? 17.156 4.469 -14.599 1.00 78.38 82 ALA A C 1
ATOM 613 O O . ALA A 1 82 ? 16.230 5.258 -14.390 1.00 78.38 82 ALA A O 1
ATOM 614 N N . ILE A 1 83 ? 17.673 3.690 -13.650 1.00 84.56 83 ILE A N 1
ATOM 615 C CA . ILE A 1 83 ? 17.334 3.793 -12.230 1.00 84.56 83 ILE A CA 1
ATOM 616 C C . ILE A 1 83 ? 18.464 4.540 -11.528 1.00 84.56 83 ILE A C 1
ATOM 618 O O . ILE A 1 83 ? 19.646 4.273 -11.748 1.00 84.56 83 ILE A O 1
ATOM 622 N N . HIS A 1 84 ? 18.096 5.482 -10.674 1.00 89.25 84 HIS A N 1
ATOM 623 C CA . HIS A 1 84 ? 19.010 6.333 -9.931 1.00 89.25 84 HIS A CA 1
ATOM 624 C C . HIS A 1 84 ? 18.667 6.272 -8.447 1.00 89.25 84 HIS A C 1
ATOM 626 O O . HIS A 1 84 ? 17.512 6.077 -8.063 1.00 89.25 84 HIS A O 1
ATOM 632 N N . GLY A 1 85 ? 19.666 6.466 -7.599 1.00 92.00 85 GLY A N 1
ATOM 633 C CA . GLY A 1 85 ? 19.477 6.522 -6.158 1.00 92.00 85 GLY A CA 1
ATOM 634 C C . GLY A 1 85 ? 20.514 7.420 -5.516 1.00 92.00 85 GLY A C 1
ATOM 635 O O . GLY A 1 85 ? 21.664 7.447 -5.949 1.00 92.00 85 GLY A O 1
ATOM 636 N N . LYS A 1 86 ? 20.135 8.150 -4.472 1.00 94.94 86 LYS A N 1
ATOM 637 C CA . LYS A 1 86 ? 21.085 8.921 -3.671 1.00 94.94 86 LYS A CA 1
ATOM 638 C C . LYS A 1 86 ? 20.703 8.964 -2.205 1.00 94.94 86 LYS A C 1
ATOM 640 O O . LYS A 1 86 ? 19.533 8.857 -1.845 1.00 94.94 86 LYS A O 1
ATOM 645 N N . TYR A 1 87 ? 21.721 9.144 -1.380 1.00 95.62 87 TYR A N 1
ATOM 646 C CA . TYR A 1 87 ? 21.632 9.208 0.064 1.00 95.62 87 TYR A CA 1
ATOM 647 C C . TYR A 1 87 ? 22.302 10.486 0.574 1.00 95.62 87 TYR A C 1
ATOM 649 O O . TYR A 1 87 ? 23.490 10.719 0.333 1.00 95.62 87 TYR A O 1
ATOM 657 N N . LEU A 1 88 ? 21.535 11.313 1.280 1.00 95.88 88 LEU A N 1
ATOM 658 C CA . LEU A 1 88 ? 21.985 12.505 1.987 1.00 95.88 88 LEU A CA 1
ATOM 659 C C . LEU A 1 88 ? 22.756 12.067 3.239 1.00 95.88 88 LEU A C 1
ATOM 661 O O . LEU A 1 88 ? 22.181 11.739 4.272 1.00 95.88 88 LEU A O 1
ATOM 665 N N . VAL A 1 89 ? 24.082 12.076 3.139 1.00 96.12 89 VAL A N 1
ATOM 666 C CA . VAL A 1 89 ? 25.003 11.714 4.225 1.00 96.12 89 VAL A CA 1
ATOM 667 C C . VAL A 1 89 ? 24.952 12.746 5.348 1.00 96.12 89 VAL A C 1
ATOM 669 O O . VAL A 1 89 ? 25.063 12.402 6.523 1.00 96.12 89 VAL A O 1
ATOM 672 N N . ARG A 1 90 ? 24.810 14.026 4.990 1.00 94.69 90 ARG A N 1
ATOM 673 C CA . ARG A 1 90 ? 24.831 15.135 5.943 1.00 94.69 90 ARG A CA 1
ATOM 674 C C . ARG A 1 90 ? 23.995 16.300 5.443 1.00 94.69 90 ARG A C 1
ATOM 676 O O . ARG A 1 90 ? 24.204 16.748 4.322 1.00 94.69 90 ARG A O 1
ATOM 683 N N . SER A 1 91 ? 23.127 16.839 6.293 1.00 93.50 91 SER A N 1
ATOM 684 C CA . SER A 1 91 ? 22.414 18.096 6.036 1.00 93.50 91 SER A CA 1
ATOM 685 C C . SER A 1 91 ? 23.326 19.313 6.220 1.00 93.50 91 SER A C 1
ATOM 687 O O . SER A 1 91 ? 24.249 19.290 7.038 1.00 93.50 91 SER A O 1
ATOM 689 N N . ALA A 1 92 ? 23.047 20.395 5.491 1.00 91.12 92 ALA A N 1
ATOM 690 C CA . ALA A 1 92 ? 23.771 21.653 5.655 1.00 91.12 92 ALA A CA 1
ATOM 691 C C . ALA A 1 92 ? 23.586 22.211 7.077 1.00 91.12 92 ALA A C 1
ATOM 693 O O . ALA A 1 92 ? 22.474 22.226 7.608 1.00 91.12 92 ALA A O 1
ATOM 694 N N . GLN A 1 93 ? 24.672 22.680 7.694 1.00 92.44 93 GLN A N 1
ATOM 695 C CA . GLN A 1 93 ? 24.638 23.267 9.035 1.00 92.44 93 GLN A CA 1
ATOM 696 C C . GLN A 1 93 ? 25.689 24.373 9.160 1.00 92.44 93 GLN A C 1
ATOM 698 O O . GLN A 1 93 ? 26.894 24.111 9.143 1.00 92.44 93 GLN A O 1
ATOM 703 N N . GLY A 1 94 ? 25.234 25.619 9.309 1.00 88.50 94 GLY A N 1
ATOM 704 C CA . GLY A 1 94 ? 26.121 26.782 9.320 1.00 88.50 94 GLY A CA 1
ATOM 705 C C . GLY A 1 94 ? 26.884 26.903 7.998 1.00 88.50 94 GLY A C 1
ATOM 706 O O . GLY A 1 94 ? 26.274 27.017 6.942 1.00 88.50 94 GLY A O 1
ATOM 707 N N . TRP A 1 95 ? 28.215 26.857 8.063 1.00 88.69 95 TRP A N 1
ATOM 708 C CA . TRP A 1 95 ? 29.101 26.913 6.892 1.00 88.69 95 TRP A CA 1
ATOM 709 C C . TRP A 1 95 ? 29.313 25.549 6.210 1.00 88.69 95 TRP A C 1
ATOM 711 O O . TRP A 1 95 ? 29.869 25.487 5.111 1.00 88.69 95 TRP A O 1
ATOM 721 N N . MET A 1 96 ? 28.900 24.455 6.857 1.00 93.81 96 MET A N 1
ATOM 722 C CA . MET A 1 96 ? 29.089 23.105 6.330 1.00 93.81 96 MET A CA 1
ATOM 723 C C . MET A 1 96 ? 28.052 22.799 5.243 1.00 93.81 96 MET A C 1
ATOM 725 O O . MET A 1 96 ? 26.859 23.028 5.475 1.00 93.81 96 MET A O 1
ATOM 729 N N . PRO A 1 97 ? 28.472 22.243 4.091 1.00 95.50 97 PRO A N 1
ATOM 730 C CA . PRO A 1 97 ? 27.552 21.886 3.020 1.00 95.50 97 PRO A CA 1
ATOM 731 C C . PRO A 1 97 ? 26.676 20.696 3.398 1.00 95.50 97 PRO A C 1
ATOM 733 O O . PRO A 1 97 ? 27.037 19.871 4.244 1.00 95.50 97 PRO A O 1
ATOM 736 N N . ALA A 1 98 ? 25.560 20.560 2.686 1.00 95.56 98 ALA A N 1
ATOM 737 C CA . ALA A 1 98 ? 24.907 19.267 2.572 1.00 95.56 98 ALA A CA 1
ATOM 738 C C . ALA A 1 98 ? 25.783 18.343 1.716 1.00 95.56 98 ALA A C 1
ATOM 740 O O . ALA A 1 98 ? 26.359 18.807 0.737 1.00 95.56 98 ALA A O 1
ATOM 741 N N . VAL A 1 99 ? 25.881 17.057 2.048 1.00 96.56 99 VAL A N 1
ATOM 742 C CA . VAL A 1 99 ? 26.683 16.077 1.298 1.00 96.56 99 VAL A CA 1
ATOM 743 C C . VAL A 1 99 ? 25.825 14.869 0.970 1.00 96.56 99 VAL A C 1
ATOM 745 O O . VAL A 1 99 ? 25.183 14.313 1.861 1.00 96.56 99 VAL A O 1
ATOM 748 N N . SER A 1 100 ? 25.850 14.433 -0.288 1.00 96.62 100 SER A N 1
ATOM 749 C CA . SER A 1 100 ? 25.215 13.188 -0.715 1.00 96.62 100 SER A CA 1
ATOM 750 C C . SER A 1 100 ? 26.148 12.319 -1.537 1.00 96.62 100 SER A C 1
ATOM 752 O O . SER A 1 100 ? 27.063 12.807 -2.206 1.00 96.62 100 SER A O 1
ATOM 754 N N . ILE A 1 101 ? 25.864 11.025 -1.495 1.00 96.25 101 ILE A N 1
ATOM 755 C CA . ILE A 1 101 ? 26.447 10.022 -2.375 1.00 96.25 101 ILE A CA 1
ATOM 756 C C . ILE A 1 101 ? 25.324 9.371 -3.168 1.00 96.25 101 ILE A C 1
ATOM 758 O O . ILE A 1 101 ? 24.210 9.228 -2.663 1.00 96.25 101 ILE A O 1
ATOM 762 N N . GLY A 1 102 ? 25.596 8.953 -4.394 1.00 93.19 102 GLY A N 1
ATOM 763 C CA . GLY A 1 102 ? 24.574 8.298 -5.189 1.00 93.19 102 GLY A CA 1
ATOM 764 C C . GLY A 1 102 ? 25.109 7.529 -6.375 1.00 93.19 102 GLY A C 1
ATOM 765 O O . GLY A 1 102 ? 26.308 7.483 -6.647 1.00 93.19 102 GLY A O 1
ATOM 766 N N . VAL A 1 103 ? 24.166 6.905 -7.061 1.00 91.12 103 VAL A N 1
ATOM 767 C CA . VAL A 1 103 ? 24.356 6.128 -8.273 1.00 91.12 103 VAL A CA 1
ATOM 768 C C . VAL A 1 103 ? 23.334 6.576 -9.310 1.00 91.12 103 VAL A C 1
ATOM 770 O O . VAL A 1 103 ? 22.171 6.828 -8.995 1.00 91.12 103 VAL A O 1
ATOM 773 N N . VAL A 1 104 ? 23.776 6.679 -10.553 1.00 87.00 104 VAL A N 1
ATOM 774 C CA . VAL A 1 104 ? 22.953 6.950 -11.726 1.00 87.00 104 VAL A CA 1
ATOM 775 C C . VAL A 1 104 ? 23.102 5.813 -12.728 1.00 87.00 104 VAL A C 1
ATOM 777 O O . VAL A 1 104 ? 24.165 5.196 -12.827 1.00 87.00 104 VAL A O 1
ATOM 780 N N . ASP A 1 105 ? 22.041 5.564 -13.492 1.00 80.56 105 ASP A N 1
ATOM 781 C CA . ASP A 1 105 ? 22.037 4.589 -14.593 1.00 80.56 105 ASP A CA 1
ATOM 782 C C . ASP A 1 105 ? 22.294 3.132 -14.130 1.00 80.56 105 ASP A C 1
ATOM 784 O O . ASP A 1 105 ? 23.038 2.361 -14.741 1.00 80.56 105 ASP A O 1
ATOM 788 N N . VAL A 1 106 ? 21.691 2.741 -12.999 1.00 69.88 106 VAL A N 1
ATOM 789 C CA . VAL A 1 106 ? 21.724 1.367 -12.472 1.00 69.88 106 VAL A CA 1
ATOM 790 C C . VAL A 1 106 ? 20.777 0.500 -13.304 1.00 69.88 106 VAL A C 1
ATOM 792 O O . VAL A 1 106 ? 19.568 0.504 -13.088 1.00 69.88 106 VAL A O 1
ATOM 795 N N . GLY A 1 107 ? 21.316 -0.233 -14.277 1.00 61.47 107 GLY A N 1
ATOM 796 C CA . GLY A 1 107 ? 20.529 -1.123 -15.145 1.00 61.47 107 GLY A CA 1
ATOM 797 C C . GLY A 1 107 ? 21.041 -1.233 -16.578 1.00 61.47 107 GLY A C 1
ATOM 798 O O . GLY A 1 107 ? 20.610 -2.111 -17.321 1.00 61.47 107 GLY A O 1
ATOM 799 N N . ARG A 1 108 ? 21.991 -0.382 -16.971 1.00 63.59 108 ARG A N 1
ATOM 800 C CA . ARG A 1 108 ? 22.501 -0.353 -18.337 1.00 63.59 108 ARG A CA 1
ATOM 801 C C . ARG A 1 108 ? 23.586 -1.406 -18.581 1.00 63.59 108 ARG A C 1
ATOM 803 O O . ARG A 1 108 ? 24.653 -1.354 -17.978 1.00 63.59 108 ARG A O 1
ATOM 810 N N . ASN A 1 109 ? 23.367 -2.290 -19.557 1.00 53.84 109 ASN A N 1
ATOM 811 C CA . ASN A 1 109 ? 24.349 -3.277 -20.048 1.00 53.84 109 ASN A CA 1
ATOM 812 C C . ASN A 1 109 ? 25.438 -2.662 -20.966 1.00 53.84 109 ASN A C 1
ATOM 814 O O . ASN A 1 109 ? 25.960 -3.321 -21.862 1.00 53.84 109 ASN A O 1
ATOM 818 N N . GLY A 1 110 ? 25.769 -1.379 -20.787 1.00 58.94 110 GLY A N 1
ATOM 819 C CA . GLY A 1 110 ? 26.771 -0.683 -21.599 1.00 58.94 110 GLY A CA 1
ATOM 820 C C . GLY A 1 110 ? 28.184 -0.767 -21.002 1.00 58.94 110 GLY A C 1
ATOM 821 O O . GLY A 1 110 ? 28.318 -0.855 -19.783 1.00 58.94 110 GLY A O 1
ATOM 822 N N . PRO A 1 111 ? 29.251 -0.635 -21.817 1.00 54.94 111 PRO A N 1
ATOM 823 C CA . PRO A 1 111 ? 30.647 -0.691 -21.354 1.00 54.94 111 PRO A CA 1
ATOM 824 C C . PRO A 1 111 ? 31.016 0.404 -20.341 1.00 54.94 111 PRO A C 1
ATOM 826 O O . PRO A 1 111 ? 32.035 0.301 -19.666 1.00 54.94 111 PRO A O 1
ATOM 829 N N . LEU A 1 112 ? 30.193 1.451 -20.225 1.00 58.53 112 LEU A N 1
ATOM 830 C CA . LEU A 1 112 ? 30.395 2.538 -19.270 1.00 58.53 112 LEU A CA 1
ATOM 831 C C . LEU A 1 112 ? 29.876 2.198 -17.857 1.00 58.53 112 LEU A C 1
ATOM 833 O O . LEU A 1 112 ? 30.357 2.794 -16.898 1.00 58.53 112 LEU A O 1
ATOM 837 N N . GLY A 1 113 ? 28.985 1.207 -17.706 1.00 65.06 113 GLY A N 1
ATOM 838 C CA . GLY A 1 113 ? 28.419 0.792 -16.416 1.00 65.06 113 GLY A CA 1
ATOM 839 C C . GLY A 1 113 ? 27.608 1.881 -15.697 1.00 65.06 113 GLY A C 1
ATOM 840 O O . GLY A 1 113 ? 27.377 2.967 -16.225 1.00 65.06 113 GLY A O 1
ATOM 841 N N . SER A 1 114 ? 27.171 1.586 -14.470 1.00 75.38 114 SER A N 1
ATOM 842 C CA . SER A 1 114 ? 26.512 2.558 -13.588 1.00 75.38 114 SER A CA 1
ATOM 843 C C . SER A 1 114 ? 27.487 3.646 -13.122 1.00 75.38 114 SER A C 1
ATOM 845 O O . SER A 1 114 ? 28.623 3.345 -12.738 1.00 75.38 114 SER A O 1
ATOM 847 N N . GLY A 1 115 ? 27.032 4.899 -13.103 1.00 84.25 115 GLY A N 1
ATOM 848 C CA . GLY A 1 115 ? 27.789 6.072 -12.660 1.00 84.25 115 GLY A CA 1
ATOM 849 C C . GLY A 1 115 ? 27.629 6.319 -11.161 1.00 84.25 115 GLY A C 1
ATOM 850 O O . GLY A 1 115 ? 26.527 6.605 -10.719 1.00 84.25 115 GLY A O 1
ATOM 851 N N . GLY A 1 116 ? 28.685 6.245 -10.357 1.00 90.31 116 GLY A N 1
ATOM 852 C CA . GLY A 1 116 ? 28.638 6.684 -8.961 1.00 90.31 116 GLY A CA 1
ATOM 853 C C . GLY A 1 116 ? 29.075 8.142 -8.813 1.00 90.31 116 GLY A C 1
ATOM 854 O O . GLY A 1 116 ? 29.930 8.606 -9.574 1.00 90.31 116 GLY A O 1
ATOM 855 N N . PHE A 1 117 ? 28.498 8.873 -7.858 1.00 94.25 117 PHE A N 1
ATOM 856 C CA . PHE A 1 117 ? 28.828 10.277 -7.601 1.00 94.25 117 PHE A CA 1
ATOM 857 C C . PHE A 1 117 ? 28.860 10.634 -6.111 1.00 94.25 117 PHE A C 1
ATOM 859 O O . PHE A 1 117 ? 28.213 9.995 -5.279 1.00 94.25 117 PHE A O 1
ATOM 866 N N . VAL A 1 118 ? 29.603 11.696 -5.796 1.00 96.25 118 VAL A N 1
ATOM 867 C CA . VAL A 1 118 ? 29.568 12.406 -4.511 1.00 96.25 118 VAL A CA 1
ATOM 868 C C . VAL A 1 118 ? 29.403 13.889 -4.804 1.00 96.25 118 VAL A C 1
ATOM 870 O O . VAL A 1 118 ? 30.143 14.433 -5.623 1.00 96.25 118 VAL A O 1
ATOM 873 N N . VAL A 1 119 ? 28.450 14.546 -4.147 1.00 96.62 119 VAL A N 1
ATOM 874 C CA . VAL A 1 119 ? 28.193 15.984 -4.315 1.00 96.62 119 VAL A CA 1
ATOM 875 C C . VAL A 1 119 ? 27.993 16.664 -2.968 1.00 96.62 119 VAL A C 1
ATOM 877 O O . VAL A 1 119 ? 27.388 16.105 -2.052 1.00 96.62 119 VAL A O 1
ATOM 880 N N . ALA A 1 120 ? 28.490 17.889 -2.867 1.00 97.25 120 ALA A N 1
ATOM 881 C CA . ALA A 1 120 ? 28.324 18.791 -1.747 1.00 97.25 120 ALA A CA 1
ATOM 882 C C . ALA A 1 120 ? 27.609 20.063 -2.221 1.00 97.25 120 ALA A C 1
ATOM 884 O O . ALA A 1 120 ? 28.010 20.655 -3.221 1.00 97.25 120 ALA A O 1
ATOM 885 N N . THR A 1 121 ? 26.565 20.493 -1.513 1.00 96.69 121 THR A N 1
ATOM 886 C CA . THR A 1 121 ? 25.801 21.700 -1.851 1.00 96.69 121 THR A CA 1
ATOM 887 C C . THR A 1 121 ? 25.819 22.695 -0.694 1.00 96.69 121 THR A C 1
ATOM 889 O O . THR A 1 121 ? 25.310 22.413 0.393 1.00 96.69 121 THR A O 1
ATOM 892 N N . TRP A 1 122 ? 26.371 23.881 -0.946 1.00 96.19 122 TRP A N 1
ATOM 893 C CA . TRP A 1 122 ? 26.356 25.025 -0.041 1.00 96.19 122 TRP A CA 1
ATOM 894 C C . TRP A 1 122 ? 25.141 25.905 -0.318 1.00 96.19 122 TRP A C 1
ATOM 896 O O . TRP A 1 122 ? 25.063 26.481 -1.406 1.00 96.19 122 TRP A O 1
ATOM 906 N N . PRO A 1 123 ? 24.215 26.064 0.640 1.00 93.19 123 PRO A N 1
ATOM 907 C CA . PRO A 1 123 ? 23.249 27.147 0.572 1.00 93.19 123 PRO A CA 1
ATOM 908 C C . PRO A 1 123 ? 23.960 28.489 0.789 1.00 93.19 123 PRO A C 1
ATOM 910 O O . PRO A 1 123 ? 24.745 28.656 1.721 1.00 93.19 123 PRO A O 1
ATOM 913 N N . LEU A 1 124 ? 23.676 29.460 -0.070 1.00 92.06 124 LEU A N 1
ATOM 914 C CA . LEU A 1 124 ? 24.247 30.803 -0.061 1.00 92.06 124 LEU A CA 1
ATOM 915 C C . LEU A 1 124 ? 23.122 31.843 0.024 1.00 92.06 124 LEU A C 1
ATOM 917 O O . LEU A 1 124 ? 21.981 31.581 -0.357 1.00 92.06 124 LEU A O 1
ATOM 921 N N . LEU A 1 125 ? 23.449 33.049 0.500 1.00 89.75 125 LEU A N 1
ATOM 922 C CA . LEU A 1 125 ? 22.543 34.209 0.490 1.00 89.75 125 LEU A CA 1
ATOM 923 C C . LEU A 1 125 ? 21.166 33.925 1.120 1.00 89.75 125 LEU A C 1
ATOM 925 O O . LEU A 1 125 ? 20.130 34.223 0.527 1.00 89.75 125 LEU A O 1
ATOM 929 N N . SER A 1 126 ? 21.138 33.315 2.308 1.00 86.12 126 SER A N 1
ATOM 930 C CA . SER A 1 126 ? 19.887 32.893 2.963 1.00 86.12 126 SER A CA 1
ATOM 931 C C . SER A 1 126 ? 19.024 31.985 2.070 1.00 86.12 126 SER A C 1
ATOM 933 O O . SER A 1 126 ? 17.809 32.149 1.992 1.00 86.12 126 SER A O 1
ATOM 935 N N . ASN A 1 127 ? 19.667 31.040 1.374 1.00 80.25 127 ASN A N 1
ATOM 936 C CA . ASN A 1 127 ? 19.067 30.070 0.442 1.00 80.25 127 ASN A CA 1
ATOM 937 C C . ASN A 1 127 ? 18.521 30.662 -0.859 1.00 80.25 127 ASN A C 1
ATOM 939 O O . ASN A 1 127 ? 17.822 29.977 -1.599 1.00 80.25 127 ASN A O 1
ATOM 943 N N . ARG A 1 128 ? 18.863 31.914 -1.181 1.00 87.06 128 ARG A N 1
ATOM 944 C CA . ARG A 1 128 ? 18.588 32.474 -2.511 1.00 87.06 128 ARG A CA 1
ATOM 945 C C . ARG A 1 128 ? 19.566 31.989 -3.570 1.00 87.06 128 ARG A C 1
ATOM 947 O O . ARG A 1 128 ? 19.295 32.159 -4.750 1.00 87.06 128 ARG A O 1
ATOM 954 N N . ALA A 1 129 ? 20.685 31.394 -3.178 1.00 91.50 129 ALA A N 1
ATOM 955 C CA . ALA A 1 129 ? 21.579 30.727 -4.105 1.00 91.50 129 ALA A CA 1
ATOM 956 C C . ALA A 1 129 ? 22.081 29.408 -3.518 1.00 91.50 129 ALA A C 1
ATOM 958 O O . ALA A 1 129 ? 22.067 29.216 -2.303 1.00 91.50 129 ALA A O 1
ATOM 959 N N . ALA A 1 130 ? 22.538 28.501 -4.372 1.00 93.81 130 ALA A N 1
ATOM 960 C CA . ALA A 1 130 ? 23.224 27.296 -3.941 1.00 93.81 130 ALA A CA 1
ATOM 961 C C . ALA A 1 130 ? 24.356 26.931 -4.894 1.00 93.81 130 ALA A C 1
ATOM 963 O O . ALA A 1 130 ? 24.167 26.900 -6.110 1.00 93.81 130 ALA A O 1
ATOM 964 N N . LEU A 1 131 ? 25.520 26.635 -4.321 1.00 96.06 131 LEU A N 1
ATOM 965 C CA . LEU A 1 131 ? 26.688 26.140 -5.040 1.00 96.06 131 LEU A CA 1
ATOM 966 C C . LEU A 1 131 ? 26.811 24.639 -4.799 1.00 96.06 131 LEU A C 1
ATOM 968 O O . LEU A 1 131 ? 26.952 24.208 -3.658 1.00 96.06 131 LEU A O 1
ATOM 972 N N . THR A 1 132 ? 26.778 23.852 -5.864 1.00 96.50 132 THR A N 1
ATOM 973 C CA . THR A 1 132 ? 27.014 22.408 -5.836 1.00 96.50 132 THR A CA 1
ATOM 974 C C . THR A 1 132 ? 28.377 22.107 -6.439 1.00 96.50 132 THR A C 1
ATOM 976 O O . THR A 1 132 ? 28.679 22.587 -7.526 1.00 96.50 132 THR A O 1
ATOM 979 N N . LEU A 1 133 ? 29.185 21.309 -5.746 1.00 96.81 133 LEU A N 1
ATOM 980 C CA . LEU A 1 133 ? 30.473 20.801 -6.214 1.00 96.81 133 LEU A CA 1
ATOM 981 C C . LEU A 1 133 ? 30.556 19.306 -5.926 1.00 96.81 133 LEU A C 1
ATOM 983 O O . LEU A 1 133 ? 30.114 18.846 -4.877 1.00 96.81 133 LEU A O 1
ATOM 987 N N . GLY A 1 134 ? 31.149 18.538 -6.824 1.00 95.56 134 GLY A N 1
ATOM 988 C CA . GLY A 1 134 ? 31.280 17.105 -6.645 1.00 95.56 134 GLY A CA 1
ATOM 989 C C . GLY A 1 134 ? 32.077 16.446 -7.749 1.00 95.56 134 GLY A C 1
ATOM 990 O O . GLY A 1 134 ? 32.717 17.102 -8.567 1.00 95.56 134 GLY A O 1
ATOM 991 N N . GLY A 1 135 ? 32.021 15.125 -7.774 1.00 94.38 135 GLY A N 1
ATOM 992 C CA . GLY A 1 135 ? 32.638 14.347 -8.830 1.00 94.38 135 GLY A CA 1
ATOM 993 C C . GLY A 1 135 ? 31.942 13.017 -9.030 1.00 94.38 135 GLY A C 1
ATOM 994 O O . GLY A 1 135 ? 31.315 12.478 -8.112 1.00 94.38 135 GLY A O 1
ATOM 995 N N . SER A 1 136 ? 32.071 12.488 -10.241 1.00 90.12 136 SER A N 1
ATOM 996 C CA . SER A 1 136 ? 31.679 11.120 -10.565 1.00 90.12 136 SER A CA 1
ATOM 997 C C . SER A 1 136 ? 32.915 10.239 -10.737 1.00 90.12 136 SER A C 1
ATOM 999 O O . SER A 1 136 ? 33.950 10.686 -11.235 1.00 90.12 136 SER A O 1
ATOM 1001 N N . PHE A 1 137 ? 32.836 8.993 -10.267 1.00 85.25 137 PHE A N 1
ATOM 1002 C CA . PHE A 1 137 ? 33.983 8.081 -10.160 1.00 85.25 137 PHE A CA 1
ATOM 1003 C C . PHE A 1 137 ? 33.926 6.862 -11.102 1.00 85.25 137 PHE A C 1
ATOM 1005 O O . PHE A 1 137 ? 34.906 6.122 -11.210 1.00 85.25 137 PHE A O 1
ATOM 1012 N N . SER A 1 138 ? 32.842 6.678 -11.853 1.00 79.12 138 SER A N 1
ATOM 1013 C CA . SER A 1 138 ? 32.682 5.674 -12.927 1.00 79.12 138 SER A CA 1
ATOM 1014 C C . SER A 1 138 ? 31.999 6.317 -14.141 1.00 79.12 138 SER A C 1
ATOM 1016 O O . SER A 1 138 ? 31.687 7.491 -14.028 1.00 79.12 138 SER A O 1
ATOM 1018 N N . ALA A 1 139 ? 31.793 5.591 -15.258 1.00 66.00 139 ALA A N 1
ATOM 1019 C CA . ALA A 1 139 ? 31.054 5.933 -16.500 1.00 66.00 139 ALA A CA 1
ATOM 1020 C C . ALA A 1 139 ? 31.277 7.323 -17.151 1.00 66.00 139 ALA A C 1
ATOM 1022 O O . ALA A 1 139 ? 31.587 7.398 -18.333 1.00 66.00 139 ALA A O 1
ATOM 1023 N N . ASN A 1 140 ? 31.156 8.399 -16.377 1.00 67.62 140 ASN A N 1
ATOM 1024 C CA . ASN A 1 140 ? 31.377 9.809 -16.669 1.00 67.62 140 ASN A CA 1
ATOM 1025 C C . ASN A 1 140 ? 32.339 10.411 -15.622 1.00 67.62 140 ASN A C 1
ATOM 1027 O O . ASN A 1 140 ? 31.955 11.276 -14.839 1.00 67.62 140 ASN A O 1
ATOM 1031 N N . LYS A 1 141 ? 33.581 9.914 -15.542 1.00 83.19 141 LYS A N 1
ATOM 1032 C CA . LYS A 1 141 ? 34.548 10.410 -14.549 1.00 83.19 141 LYS A CA 1
ATOM 1033 C C . LYS A 1 141 ? 34.825 11.896 -14.762 1.00 83.19 141 LYS A C 1
ATOM 1035 O O . LYS A 1 141 ? 35.290 12.271 -15.834 1.00 83.19 141 LYS A O 1
ATOM 1040 N N . GLY A 1 142 ? 34.657 12.700 -13.720 1.00 90.38 142 GLY A N 1
ATOM 1041 C CA . GLY A 1 142 ? 35.074 14.096 -13.758 1.00 90.38 142 GLY A CA 1
ATOM 1042 C C . GLY A 1 142 ? 34.369 14.989 -12.751 1.00 90.38 142 GLY A C 1
ATOM 1043 O O . GLY A 1 142 ? 33.721 14.513 -11.814 1.00 90.38 142 GLY A O 1
ATOM 1044 N N . LEU A 1 143 ? 34.591 16.292 -12.920 1.00 93.88 143 LEU A N 1
ATOM 1045 C CA . LEU A 1 143 ? 34.110 17.337 -12.028 1.00 93.88 143 LEU A CA 1
ATOM 1046 C C . LEU A 1 143 ? 32.639 17.640 -12.315 1.00 93.88 143 LEU A C 1
ATOM 1048 O O . LEU A 1 143 ? 32.261 17.918 -13.453 1.00 93.88 143 LEU A O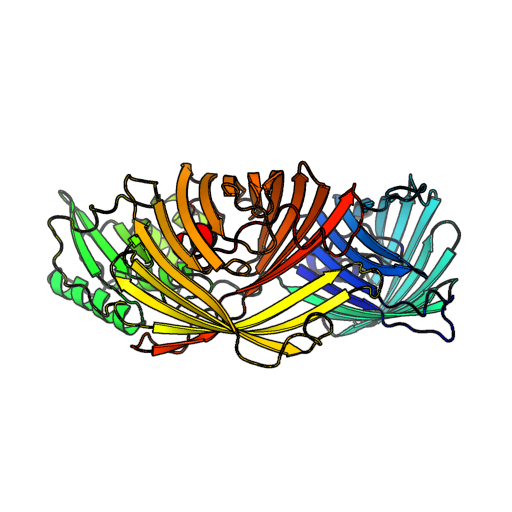 1
ATOM 1052 N N . LEU A 1 144 ? 31.849 17.666 -11.248 1.00 94.81 144 LEU A N 1
ATOM 1053 C CA . LEU A 1 144 ? 30.480 18.153 -11.249 1.00 94.81 144 LEU A CA 1
ATOM 1054 C C . LEU A 1 144 ? 30.455 19.498 -10.529 1.00 94.81 144 LEU A C 1
ATOM 1056 O O . LEU A 1 144 ? 30.893 19.599 -9.383 1.00 94.81 144 LEU A O 1
ATOM 1060 N N . ALA A 1 145 ? 29.937 20.532 -11.173 1.00 96.62 145 ALA A N 1
ATOM 1061 C CA . ALA A 1 145 ? 29.726 21.825 -10.541 1.00 96.62 145 ALA A CA 1
ATOM 1062 C C . ALA A 1 145 ? 28.387 22.415 -10.973 1.00 96.62 145 ALA A C 1
ATOM 1064 O O . ALA A 1 145 ? 27.909 22.166 -12.075 1.00 96.62 145 ALA A O 1
ATOM 1065 N N . GLY A 1 146 ? 27.768 23.218 -10.119 1.00 96.06 146 GLY A N 1
ATOM 1066 C CA . GLY A 1 146 ? 26.541 23.904 -10.478 1.00 96.06 146 GLY A CA 1
ATOM 1067 C C . GLY A 1 146 ? 26.201 25.046 -9.547 1.00 96.06 146 GLY A C 1
ATOM 1068 O O . GLY A 1 146 ? 26.531 25.025 -8.365 1.00 96.06 146 GLY A O 1
ATOM 1069 N N . LEU A 1 147 ? 25.527 26.045 -10.094 1.00 96.50 147 LEU A N 1
ATOM 1070 C CA . LEU A 1 147 ? 25.047 27.219 -9.396 1.00 96.50 147 LEU A CA 1
ATOM 1071 C C . LEU A 1 147 ? 23.547 27.370 -9.654 1.00 96.50 147 LEU A C 1
ATOM 1073 O O . LEU A 1 147 ? 23.098 27.384 -10.800 1.00 96.50 147 LEU A O 1
ATOM 1077 N N . GLN A 1 148 ? 22.782 27.491 -8.576 1.00 95.06 148 GLN A N 1
ATOM 1078 C CA . GLN A 1 148 ? 21.358 27.815 -8.600 1.00 95.06 148 GLN A CA 1
ATOM 1079 C C . GLN A 1 148 ? 21.174 29.198 -7.981 1.00 95.06 148 GLN A C 1
ATOM 1081 O O . GLN A 1 148 ? 21.759 29.473 -6.934 1.00 95.06 148 GLN A O 1
ATOM 1086 N N . ILE A 1 149 ? 20.390 30.070 -8.613 1.00 94.81 149 ILE A N 1
ATOM 1087 C CA . ILE A 1 149 ? 20.105 31.425 -8.124 1.00 94.81 149 ILE A CA 1
ATOM 1088 C C . ILE A 1 149 ? 18.603 31.687 -8.243 1.00 94.81 149 ILE A C 1
ATOM 1090 O O . ILE A 1 149 ? 18.068 31.804 -9.342 1.00 94.81 149 ILE A O 1
ATOM 1094 N N . GLY A 1 150 ? 17.918 31.818 -7.113 1.00 92.75 150 GLY A N 1
ATOM 1095 C CA . GLY A 1 150 ? 16.539 32.287 -7.043 1.00 92.75 150 GLY A CA 1
ATOM 1096 C C . GLY A 1 150 ? 16.473 33.791 -7.291 1.00 92.75 150 GLY A C 1
ATOM 1097 O O . GLY A 1 150 ? 16.925 34.580 -6.461 1.00 92.75 150 GLY A O 1
ATOM 1098 N N . LEU A 1 151 ? 15.898 34.191 -8.426 1.00 93.00 151 LEU A N 1
ATOM 1099 C CA . LEU A 1 151 ? 15.658 35.599 -8.754 1.00 93.00 151 LEU A CA 1
ATOM 1100 C C . LEU A 1 151 ? 14.386 36.115 -8.078 1.00 93.00 151 LEU A C 1
ATOM 1102 O O . LEU A 1 151 ? 14.348 37.232 -7.570 1.00 93.00 151 LEU A O 1
ATOM 1106 N N . LEU A 1 152 ? 13.346 35.281 -8.078 1.00 91.44 152 LEU A N 1
ATOM 1107 C CA . LEU A 1 152 ? 12.031 35.537 -7.497 1.00 91.44 152 LEU A CA 1
ATOM 1108 C C . LEU A 1 152 ? 11.566 34.276 -6.753 1.00 91.44 152 LEU A C 1
ATOM 1110 O O . LEU A 1 152 ? 12.089 33.194 -7.024 1.00 91.44 152 LEU A O 1
ATOM 1114 N N . PRO A 1 153 ? 10.541 34.356 -5.882 1.00 87.19 153 PRO A N 1
ATOM 1115 C CA . PRO A 1 153 ? 9.985 33.169 -5.223 1.00 87.19 153 PRO A CA 1
ATOM 1116 C C . PRO A 1 153 ? 9.566 32.056 -6.200 1.00 87.19 153 PRO A C 1
ATOM 1118 O O . PRO A 1 153 ? 9.621 30.879 -5.860 1.00 87.19 153 PRO A O 1
ATOM 1121 N N . CYS A 1 154 ? 9.179 32.427 -7.424 1.00 89.69 154 CYS A N 1
ATOM 1122 C CA . CYS A 1 154 ? 8.744 31.516 -8.478 1.00 89.69 154 CYS A CA 1
ATOM 1123 C C . CYS A 1 154 ? 9.737 31.364 -9.643 1.00 89.69 154 CYS A C 1
ATOM 1125 O O . CYS A 1 154 ? 9.406 30.668 -10.598 1.00 89.69 154 CYS A O 1
ATOM 1127 N N . VAL A 1 155 ? 10.918 31.997 -9.618 1.00 93.81 155 VAL A N 1
ATOM 1128 C CA . VAL A 1 155 ? 11.872 31.963 -10.745 1.00 93.81 155 VAL A CA 1
ATOM 1129 C C . VAL A 1 155 ? 13.292 31.697 -10.260 1.00 93.81 155 VAL A C 1
ATOM 1131 O O . VAL A 1 155 ? 13.824 32.429 -9.427 1.00 93.81 155 VAL A O 1
ATOM 1134 N N . GLU A 1 156 ? 13.926 30.686 -10.845 1.00 93.94 156 GLU A N 1
ATOM 1135 C CA . GLU A 1 156 ? 15.280 30.237 -10.524 1.00 93.94 156 GLU A CA 1
ATOM 1136 C C . GLU A 1 156 ? 16.123 30.115 -11.801 1.00 93.94 156 GLU A C 1
ATOM 1138 O O . GLU A 1 156 ? 15.677 29.549 -12.797 1.00 93.94 156 GLU A O 1
ATOM 1143 N N . LEU A 1 157 ? 17.349 30.633 -11.770 1.00 95.38 157 LEU A N 1
ATOM 1144 C CA . LEU A 1 157 ? 18.373 30.389 -12.780 1.00 95.38 157 LEU A CA 1
ATOM 1145 C C . LEU A 1 157 ? 19.252 29.219 -12.357 1.00 95.38 157 LEU A C 1
ATOM 1147 O O . LEU A 1 157 ? 19.614 29.093 -11.187 1.00 95.38 157 LEU A O 1
ATOM 1151 N N . GLN A 1 158 ? 19.631 28.398 -13.325 1.00 95.94 158 GLN A N 1
ATOM 1152 C CA . GLN A 1 158 ? 20.498 27.248 -13.121 1.00 95.94 158 GLN A CA 1
ATOM 1153 C C . GLN A 1 158 ? 21.638 27.290 -14.134 1.00 95.94 158 GLN A C 1
ATOM 1155 O O . GLN A 1 158 ? 21.412 27.543 -15.315 1.00 95.94 158 GLN A O 1
ATOM 1160 N N . GLY A 1 159 ? 22.854 27.022 -13.680 1.00 95.94 159 GLY A N 1
ATOM 1161 C CA . GLY A 1 159 ? 24.014 26.780 -14.528 1.00 95.94 159 GLY A CA 1
ATOM 1162 C C . GLY A 1 159 ? 24.801 25.611 -13.965 1.00 95.94 159 GLY A C 1
ATOM 1163 O O . GLY A 1 159 ? 24.983 25.526 -12.756 1.00 95.94 159 GLY A O 1
ATOM 1164 N N . GLU A 1 160 ? 25.253 24.698 -14.807 1.00 94.75 160 GLU A N 1
ATOM 1165 C CA . GLU A 1 160 ? 26.010 23.527 -14.383 1.00 94.75 160 GLU A CA 1
ATOM 1166 C C . GLU A 1 160 ? 27.147 23.208 -15.340 1.00 94.75 160 GLU A C 1
ATOM 1168 O O . GLU A 1 160 ? 27.123 23.562 -16.517 1.00 94.75 160 GLU A O 1
ATOM 1173 N N . PHE A 1 161 ? 28.123 22.491 -14.807 1.00 93.56 161 PHE A N 1
ATOM 1174 C CA . PHE A 1 161 ? 29.251 21.945 -15.520 1.00 93.56 161 PHE A CA 1
ATOM 1175 C C . PHE A 1 161 ? 29.386 20.462 -15.167 1.00 93.56 161 PHE A C 1
ATOM 1177 O O . PHE A 1 161 ? 29.542 20.113 -13.996 1.00 93.56 161 PHE A O 1
ATOM 1184 N N . ASP A 1 162 ? 29.314 19.601 -16.177 1.00 87.38 162 ASP A N 1
ATOM 1185 C CA . ASP A 1 162 ? 29.529 18.157 -16.058 1.00 87.38 162 ASP A CA 1
ATOM 1186 C C . ASP A 1 162 ? 30.678 17.765 -16.983 1.00 87.38 162 ASP A C 1
ATOM 1188 O O . ASP A 1 162 ? 30.451 17.504 -18.166 1.00 87.38 162 ASP A O 1
ATOM 1192 N N . THR A 1 163 ? 31.896 17.792 -16.428 1.00 85.88 163 THR A N 1
ATOM 1193 C CA . THR A 1 163 ? 33.205 17.416 -17.006 1.00 85.88 163 THR A CA 1
ATOM 1194 C C . THR A 1 163 ? 33.597 18.072 -18.337 1.00 85.88 163 THR A C 1
ATOM 1196 O O . THR A 1 163 ? 34.666 18.663 -18.446 1.00 85.88 163 THR A O 1
ATOM 1199 N N . GLU A 1 164 ? 32.752 17.965 -19.354 1.00 86.81 164 GLU A N 1
ATOM 1200 C CA . GLU A 1 164 ? 32.954 18.439 -20.722 1.00 86.81 164 GLU A CA 1
ATOM 1201 C C . GLU A 1 164 ? 31.906 19.473 -21.148 1.00 86.81 164 GLU A C 1
ATOM 1203 O O . GLU A 1 164 ? 32.021 20.073 -22.219 1.00 86.81 164 GLU A O 1
ATOM 1208 N N . ARG A 1 165 ? 30.827 19.644 -20.373 1.00 86.62 165 ARG A N 1
ATOM 1209 C CA . ARG A 1 165 ? 29.638 20.367 -20.836 1.00 86.62 165 ARG A CA 1
ATOM 1210 C C . ARG A 1 165 ? 29.194 21.413 -19.845 1.00 86.62 165 ARG A C 1
ATOM 1212 O O . ARG A 1 165 ? 29.063 21.115 -18.665 1.00 86.62 165 ARG A O 1
ATOM 1219 N N . PHE A 1 166 ? 28.901 22.602 -20.359 1.00 93.62 166 PHE A N 1
ATOM 1220 C CA . PHE A 1 166 ? 28.227 23.650 -19.614 1.00 93.62 166 PHE A CA 1
ATOM 1221 C C . PHE A 1 166 ? 26.767 23.704 -20.060 1.00 93.62 166 PHE A C 1
ATOM 1223 O O . PHE A 1 166 ? 26.494 23.876 -21.244 1.00 93.62 166 PHE A O 1
ATOM 1230 N N . ASN A 1 167 ? 25.835 23.544 -19.127 1.00 93.31 167 ASN A N 1
ATOM 1231 C CA . ASN A 1 167 ? 24.406 23.674 -19.397 1.00 93.31 167 ASN A CA 1
ATOM 1232 C C . ASN A 1 167 ? 23.847 24.809 -18.543 1.00 93.31 167 ASN A C 1
ATOM 1234 O O . ASN A 1 167 ? 24.309 25.040 -17.426 1.00 93.31 167 ASN A O 1
ATOM 1238 N N . TYR A 1 168 ? 22.829 25.503 -19.034 1.00 95.94 168 TYR A N 1
ATOM 1239 C CA . TYR A 1 168 ? 22.170 26.558 -18.270 1.00 95.94 168 TYR A CA 1
ATOM 1240 C C . TYR A 1 168 ? 20.680 26.604 -18.571 1.00 95.94 168 TYR A C 1
ATOM 1242 O O . TYR A 1 168 ? 20.216 26.109 -19.592 1.00 95.94 168 TYR A O 1
ATOM 1250 N N . GLY A 1 169 ? 19.900 27.178 -17.669 1.00 95.00 169 GLY A N 1
ATOM 1251 C CA . GLY A 1 169 ? 18.457 27.192 -17.813 1.00 95.00 169 GLY A CA 1
ATOM 1252 C C . GLY A 1 169 ? 17.754 28.070 -16.800 1.00 95.00 169 GLY A C 1
ATOM 1253 O O . GLY A 1 169 ? 18.357 28.648 -15.896 1.00 95.00 169 GLY A O 1
ATOM 1254 N N . ILE A 1 170 ? 16.445 28.144 -16.978 1.00 95.38 170 ILE A N 1
ATOM 1255 C CA . ILE A 1 170 ? 15.516 28.848 -16.108 1.00 95.38 170 ILE A CA 1
ATOM 1256 C C . ILE A 1 170 ? 14.414 27.888 -15.674 1.00 95.38 170 ILE A C 1
ATOM 1258 O O . ILE A 1 170 ? 13.928 27.071 -16.461 1.00 95.38 170 ILE A O 1
ATOM 1262 N N . VAL A 1 171 ? 14.022 27.986 -14.411 1.00 94.19 171 VAL A N 1
ATOM 1263 C CA . VAL A 1 171 ? 12.932 27.219 -13.818 1.00 94.19 171 VAL A CA 1
ATOM 1264 C C . VAL A 1 171 ? 11.886 28.190 -13.292 1.00 94.19 171 VAL A C 1
ATOM 1266 O O . VAL A 1 171 ? 12.178 29.025 -12.440 1.00 94.19 171 VAL A O 1
ATOM 1269 N N . GLY A 1 172 ? 10.666 28.063 -13.801 1.00 93.25 172 GLY A N 1
ATOM 1270 C CA . GLY A 1 172 ? 9.469 28.683 -13.250 1.00 93.25 172 GLY A CA 1
ATOM 1271 C C . GLY A 1 172 ? 8.745 27.702 -12.329 1.00 93.25 172 GLY A C 1
ATOM 1272 O O . GLY A 1 172 ? 8.464 26.576 -12.732 1.00 93.25 172 GLY A O 1
ATOM 1273 N N . LYS A 1 173 ? 8.428 28.114 -11.103 1.00 90.94 173 LYS A N 1
ATOM 1274 C CA . LYS A 1 173 ? 7.676 27.328 -10.115 1.00 90.94 173 LYS A CA 1
ATOM 1275 C C . LYS A 1 173 ? 6.261 27.887 -9.989 1.00 90.94 173 LYS A C 1
ATOM 1277 O O . LYS A 1 173 ? 6.073 29.097 -9.871 1.00 90.94 173 LYS A O 1
ATOM 1282 N N . LEU A 1 174 ? 5.265 27.009 -10.001 1.00 89.12 174 LEU A N 1
ATOM 1283 C CA . LEU A 1 174 ? 3.863 27.338 -9.767 1.00 89.12 174 LEU A CA 1
ATOM 1284 C C . LEU A 1 174 ? 3.436 26.712 -8.433 1.00 89.12 174 LEU A C 1
ATOM 1286 O O . LEU A 1 174 ? 3.056 25.539 -8.356 1.00 89.12 174 LEU A O 1
ATOM 1290 N N . GLY A 1 175 ? 3.545 27.520 -7.375 1.00 86.56 175 GLY A N 1
ATOM 1291 C CA . GLY A 1 175 ? 3.411 27.064 -5.991 1.00 86.56 175 GLY A CA 1
ATOM 1292 C C . GLY A 1 175 ? 4.478 26.028 -5.624 1.00 86.56 175 GLY A C 1
ATOM 1293 O O . GLY A 1 175 ? 5.563 26.011 -6.199 1.00 86.56 175 GLY A O 1
ATOM 1294 N N . ASP A 1 176 ? 4.137 25.129 -4.703 1.00 82.75 176 ASP A N 1
ATOM 1295 C CA . ASP A 1 176 ? 5.060 24.094 -4.205 1.00 82.75 176 ASP A CA 1
ATOM 1296 C C . ASP A 1 176 ? 5.003 22.781 -4.998 1.00 82.75 176 ASP A C 1
ATOM 1298 O O . ASP A 1 176 ? 5.704 21.819 -4.678 1.00 82.75 176 ASP A O 1
ATOM 1302 N N . ARG A 1 177 ? 4.109 22.699 -5.991 1.00 85.06 177 ARG A N 1
ATOM 1303 C CA . ARG A 1 177 ? 3.774 21.435 -6.655 1.00 85.06 177 ARG A CA 1
ATOM 1304 C C . ARG A 1 177 ? 4.216 21.384 -8.099 1.00 85.06 177 ARG A C 1
ATOM 1306 O O . ARG A 1 177 ? 4.691 20.343 -8.515 1.00 85.06 177 ARG A O 1
ATOM 1313 N N . ALA A 1 178 ? 4.065 22.451 -8.870 1.00 89.19 178 ALA A N 1
ATOM 1314 C CA . ALA A 1 178 ? 4.353 22.406 -10.298 1.00 89.19 178 ALA A CA 1
ATOM 1315 C C . ALA A 1 178 ? 5.605 23.214 -10.640 1.00 89.19 178 ALA A C 1
ATOM 1317 O O . ALA A 1 178 ? 5.854 24.266 -10.053 1.00 89.19 178 ALA A O 1
ATOM 1318 N N . PHE A 1 179 ? 6.370 22.752 -11.625 1.00 92.44 179 PHE A N 1
ATOM 1319 C CA . PHE A 1 179 ? 7.449 23.537 -12.214 1.00 92.44 179 PHE A CA 1
ATOM 1320 C C . PHE A 1 17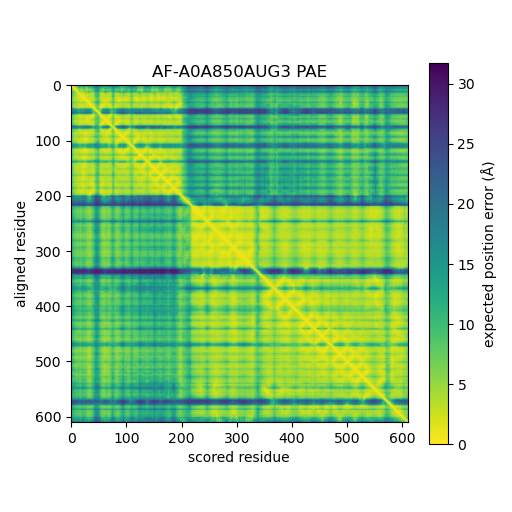9 ? 7.526 23.336 -13.726 1.00 92.44 179 PHE A C 1
ATOM 1322 O O . PHE A 1 179 ? 7.145 22.294 -14.260 1.00 92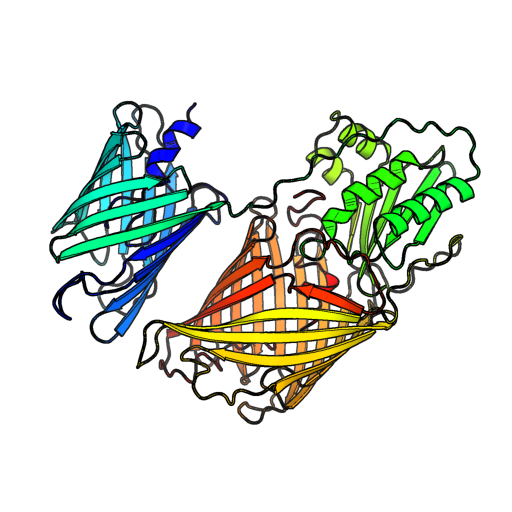.44 179 PHE A O 1
ATOM 1329 N N . VAL A 1 180 ? 8.051 24.350 -14.402 1.00 92.81 180 VAL A N 1
ATOM 1330 C CA . VAL A 1 180 ? 8.415 24.328 -15.815 1.00 92.81 180 VAL A CA 1
ATOM 1331 C C . VAL A 1 180 ? 9.868 24.761 -15.921 1.00 92.81 180 VAL A C 1
ATOM 1333 O O . VAL A 1 180 ? 10.261 25.776 -15.350 1.00 92.81 180 VAL A O 1
ATOM 1336 N N . ARG A 1 181 ? 10.676 24.005 -16.651 1.00 93.94 181 ARG A N 1
ATOM 1337 C CA . ARG A 1 181 ? 12.080 24.311 -16.910 1.00 93.94 181 ARG A CA 1
ATOM 1338 C C . ARG A 1 181 ? 12.309 24.465 -18.394 1.00 93.94 181 ARG A C 1
ATOM 1340 O O . ARG A 1 181 ? 11.948 23.562 -19.132 1.00 93.94 181 ARG A O 1
ATOM 1347 N N . ALA A 1 182 ? 13.013 25.517 -18.786 1.00 93.25 182 ALA A N 1
ATOM 1348 C CA . ALA A 1 182 ? 13.660 25.605 -20.087 1.00 93.25 182 ALA A CA 1
ATOM 1349 C C . ALA A 1 182 ? 15.179 25.591 -19.883 1.00 93.25 182 ALA A C 1
ATOM 1351 O O . ALA A 1 182 ? 15.709 26.401 -19.122 1.00 93.25 182 ALA A O 1
ATOM 1352 N N . ALA A 1 183 ? 15.877 24.668 -20.535 1.00 91.56 183 ALA A N 1
ATOM 1353 C CA . ALA A 1 183 ? 17.322 24.517 -20.429 1.00 91.56 183 ALA A CA 1
ATOM 1354 C C . ALA A 1 183 ? 17.970 24.513 -21.814 1.00 91.56 183 ALA A C 1
ATOM 1356 O O . ALA A 1 183 ? 17.477 23.871 -22.738 1.00 91.56 183 ALA A O 1
ATOM 1357 N N . ASN A 1 184 ? 19.092 25.211 -21.941 1.00 91.44 184 ASN A N 1
ATOM 1358 C CA . ASN A 1 184 ? 20.012 25.084 -23.052 1.00 91.44 184 ASN A CA 1
ATOM 1359 C C . ASN A 1 184 ? 21.105 24.089 -22.660 1.00 91.44 184 ASN A C 1
ATOM 1361 O O . ASN A 1 184 ? 21.815 24.258 -21.665 1.00 91.44 184 ASN A O 1
ATOM 1365 N N . LEU A 1 185 ? 21.197 23.026 -23.441 1.00 87.19 185 LEU A N 1
ATOM 1366 C CA . LEU A 1 185 ? 22.239 22.028 -23.345 1.00 87.19 185 LEU A CA 1
ATOM 1367 C C . LEU A 1 185 ? 23.185 22.196 -24.526 1.00 87.19 185 LEU A C 1
ATOM 1369 O O . LEU A 1 185 ? 22.757 22.565 -25.620 1.00 87.19 185 LEU A O 1
ATOM 1373 N N . ASN A 1 186 ? 24.414 21.702 -24.383 1.00 81.25 186 ASN A N 1
ATOM 1374 C CA . ASN A 1 186 ? 25.358 21.559 -25.505 1.00 81.25 186 ASN A CA 1
ATOM 1375 C C . ASN A 1 186 ? 24.806 20.776 -26.720 1.00 81.25 186 ASN A C 1
ATOM 1377 O O . ASN A 1 186 ? 25.440 20.720 -27.767 1.00 81.25 186 ASN A O 1
ATOM 1381 N N . THR A 1 187 ? 23.649 20.127 -26.583 1.00 76.50 187 THR A N 1
ATOM 1382 C CA . THR A 1 187 ? 23.031 19.254 -27.594 1.00 76.50 187 THR A CA 1
ATOM 1383 C C . THR A 1 187 ? 21.642 19.714 -28.047 1.00 76.50 187 THR A C 1
ATOM 1385 O O . THR A 1 187 ? 20.992 19.011 -28.824 1.00 76.50 187 THR A O 1
ATOM 1388 N N . GLY A 1 188 ? 21.180 20.875 -27.573 1.00 84.75 188 GLY A N 1
ATOM 1389 C CA . GLY A 1 188 ? 19.878 21.441 -27.918 1.00 84.75 188 GLY A CA 1
ATOM 1390 C C . GLY A 1 188 ? 19.168 22.090 -26.734 1.00 84.75 188 GLY A C 1
ATOM 1391 O O . GLY A 1 188 ? 19.682 22.126 -25.620 1.00 84.75 188 GLY A O 1
ATOM 1392 N N . ASN A 1 189 ? 17.966 22.599 -26.988 1.00 87.25 189 ASN A N 1
ATOM 1393 C CA . ASN A 1 189 ? 17.098 23.130 -25.942 1.00 87.25 189 ASN A CA 1
ATOM 1394 C C . ASN A 1 189 ? 16.143 22.041 -25.449 1.00 87.25 189 ASN A C 1
ATOM 1396 O O . ASN A 1 189 ? 15.618 21.269 -26.250 1.00 87.25 189 ASN A O 1
ATOM 1400 N N . GLU A 1 190 ? 15.871 22.028 -24.151 1.00 85.44 190 GLU A N 1
ATOM 1401 C CA . GLU A 1 190 ? 14.922 21.121 -23.513 1.00 85.44 190 GLU A CA 1
ATOM 1402 C C . GLU A 1 190 ? 13.902 21.904 -22.681 1.00 85.44 190 GLU A C 1
ATOM 1404 O O . GLU A 1 190 ? 14.214 22.936 -22.083 1.00 85.44 190 GLU A O 1
ATOM 1409 N N . LEU A 1 191 ? 12.665 21.409 -22.672 1.00 90.88 191 LEU A N 1
ATOM 1410 C CA . LEU A 1 191 ? 11.563 21.904 -21.860 1.00 90.88 191 LEU A CA 1
ATOM 1411 C C . LEU A 1 191 ? 11.145 20.737 -20.984 1.00 90.88 191 LEU A C 1
ATOM 1413 O O . LEU A 1 191 ? 10.948 19.642 -21.495 1.00 90.88 191 LEU A O 1
ATOM 1417 N N . THR A 1 192 ? 10.986 20.956 -19.690 1.00 90.00 192 THR A N 1
ATOM 1418 C CA . THR A 1 192 ? 10.514 19.928 -18.763 1.00 90.00 192 THR A CA 1
ATOM 1419 C C . THR A 1 192 ? 9.372 20.502 -17.953 1.00 90.00 192 THR A C 1
ATOM 1421 O O . THR A 1 192 ? 9.474 21.612 -17.435 1.00 90.00 192 THR A O 1
ATOM 1424 N N . VAL A 1 193 ? 8.294 19.740 -17.817 1.00 91.12 193 VAL A N 1
ATOM 1425 C CA . VAL A 1 193 ? 7.193 20.049 -16.905 1.00 91.12 193 VAL A CA 1
ATOM 1426 C C . VAL A 1 193 ? 7.182 18.986 -15.822 1.00 91.12 193 VAL A C 1
ATOM 1428 O O . VAL A 1 193 ? 7.248 17.797 -16.128 1.00 91.12 193 VAL A O 1
ATOM 1431 N N . GLY A 1 194 ? 7.099 19.394 -14.560 1.00 89.56 194 GLY A N 1
ATOM 1432 C CA . GLY A 1 194 ? 7.027 18.460 -13.445 1.00 89.56 194 GLY A CA 1
ATOM 1433 C C . GLY A 1 194 ? 5.977 18.827 -12.413 1.00 89.56 194 GLY A C 1
ATOM 1434 O O . GLY A 1 194 ? 5.582 19.986 -12.278 1.00 89.56 194 GLY A O 1
ATOM 1435 N N . TYR A 1 195 ? 5.521 17.802 -11.698 1.00 90.06 195 TYR A N 1
ATOM 1436 C CA . TYR A 1 195 ? 4.524 17.889 -10.644 1.00 90.06 195 TYR A CA 1
ATOM 1437 C C . TYR A 1 195 ? 4.943 17.046 -9.434 1.00 90.06 195 TYR A C 1
ATOM 1439 O O . TYR A 1 195 ? 5.268 15.865 -9.565 1.00 90.06 195 TYR A O 1
ATOM 1447 N N . THR A 1 196 ? 4.916 17.657 -8.256 1.00 87.75 196 THR A N 1
ATOM 1448 C CA . THR A 1 196 ? 5.212 17.059 -6.957 1.00 87.75 196 THR A CA 1
ATOM 1449 C C . THR A 1 196 ? 3.906 16.824 -6.213 1.00 87.75 196 THR A C 1
ATOM 1451 O O . THR A 1 196 ? 3.127 17.753 -5.977 1.00 87.75 196 THR A O 1
ATOM 1454 N N . VAL A 1 197 ? 3.684 15.575 -5.817 1.00 84.94 197 VAL A N 1
ATOM 1455 C CA . VAL A 1 197 ? 2.545 15.143 -5.012 1.00 84.94 197 VAL A CA 1
ATOM 1456 C C . VAL A 1 197 ? 2.992 14.795 -3.593 1.00 84.94 197 VAL A C 1
ATOM 1458 O O . VAL A 1 197 ? 3.978 14.070 -3.427 1.00 84.94 197 VAL A O 1
ATOM 1461 N N . PRO A 1 198 ? 2.275 15.265 -2.559 1.00 81.31 198 PRO A N 1
ATOM 1462 C CA . PRO A 1 198 ? 2.323 14.608 -1.259 1.00 81.31 198 PRO A CA 1
ATOM 1463 C C . PRO A 1 198 ? 1.816 13.168 -1.417 1.00 81.31 198 PRO A C 1
ATOM 1465 O O . PRO A 1 198 ? 0.743 12.939 -1.975 1.00 81.31 198 PRO A O 1
ATOM 1468 N N . LEU A 1 199 ? 2.603 12.196 -0.969 1.00 78.12 199 LEU A N 1
ATOM 1469 C CA . LEU A 1 199 ? 2.234 10.781 -0.977 1.00 78.12 199 LEU A CA 1
ATOM 1470 C C . LEU A 1 199 ? 1.400 10.416 0.258 1.00 78.12 199 LEU A C 1
ATOM 1472 O O . LEU A 1 199 ? 0.694 9.417 0.241 1.00 78.12 199 LEU A O 1
ATOM 1476 N N . ASP A 1 200 ? 1.410 11.251 1.295 1.00 71.69 200 ASP A N 1
ATOM 1477 C CA . ASP A 1 200 ? 0.649 11.119 2.541 1.00 71.69 200 ASP A CA 1
ATOM 1478 C C . ASP A 1 200 ? -0.792 11.659 2.446 1.00 71.69 200 ASP A C 1
ATOM 1480 O O . ASP A 1 200 ? -1.374 12.039 3.458 1.00 71.69 200 ASP A O 1
ATOM 1484 N N . HIS A 1 201 ? -1.390 11.707 1.245 1.00 52.59 201 HIS A N 1
ATOM 1485 C CA . HIS A 1 201 ? -2.541 12.565 0.907 1.00 52.59 201 HIS A CA 1
ATOM 1486 C C . HIS A 1 201 ? -3.877 12.299 1.637 1.00 52.59 201 HIS A C 1
ATOM 1488 O O . HIS A 1 201 ? -4.911 12.858 1.276 1.00 52.59 201 HIS A O 1
ATOM 1494 N N . TYR A 1 202 ? -3.869 11.500 2.695 1.00 53.53 202 TYR A N 1
ATOM 1495 C CA . TYR A 1 202 ? -4.980 11.354 3.614 1.00 53.53 202 TYR A CA 1
ATOM 1496 C C . TYR A 1 202 ? -4.499 11.567 5.048 1.00 53.53 202 TYR A C 1
ATOM 1498 O O . TYR A 1 202 ? -4.228 10.608 5.764 1.00 53.53 202 TYR A O 1
ATOM 1506 N N . ALA A 1 203 ? -4.405 12.834 5.454 1.00 47.44 203 ALA A N 1
ATOM 1507 C CA . ALA A 1 203 ? -4.082 13.182 6.828 1.00 47.44 203 ALA A CA 1
ATOM 1508 C C . ALA A 1 203 ? -5.098 12.558 7.812 1.00 47.44 203 ALA A C 1
ATOM 1510 O O . ALA A 1 203 ? -6.292 12.470 7.486 1.00 47.44 203 ALA A O 1
ATOM 1511 N N . PRO A 1 204 ? -4.648 12.179 9.020 1.00 52.06 204 PRO A N 1
ATOM 1512 C CA . PRO A 1 204 ? -5.516 11.710 10.085 1.00 52.06 204 PRO A CA 1
ATOM 1513 C C . PRO A 1 204 ? -6.720 12.609 10.320 1.00 52.06 204 PRO A C 1
ATOM 1515 O O . PRO A 1 204 ? -6.580 13.828 10.434 1.00 52.06 204 PRO A O 1
ATOM 1518 N N . ARG A 1 205 ? -7.908 12.014 10.481 1.00 53.47 205 ARG A N 1
ATOM 1519 C CA . ARG A 1 205 ? -9.011 12.746 11.110 1.00 53.47 205 ARG A CA 1
ATOM 1520 C C . ARG A 1 205 ? -8.691 12.898 12.600 1.00 53.47 205 ARG A C 1
ATOM 1522 O O . ARG A 1 205 ? -8.404 11.886 13.241 1.00 53.47 205 ARG A O 1
ATOM 1529 N N . PRO A 1 206 ? -8.748 14.116 13.164 1.00 53.34 206 PRO A N 1
ATOM 1530 C CA . PRO A 1 206 ? -8.605 14.290 14.600 1.00 53.34 206 PRO A CA 1
ATOM 1531 C C . PRO A 1 206 ? -9.721 13.523 15.317 1.00 53.34 206 PRO A C 1
ATOM 1533 O O . PRO A 1 206 ? -10.898 13.638 14.966 1.00 53.34 206 PRO A O 1
ATOM 1536 N N . VAL A 1 207 ? -9.340 12.720 16.308 1.00 56.25 207 VAL A N 1
ATOM 1537 C CA . VAL A 1 207 ? -10.288 12.036 17.189 1.00 56.25 207 VAL A CA 1
ATOM 1538 C C . VAL A 1 207 ? -10.841 13.078 18.157 1.00 56.25 207 VAL A C 1
ATOM 1540 O O . VAL A 1 207 ? -10.085 13.703 18.894 1.00 56.25 207 VAL A O 1
ATOM 1543 N N . ILE A 1 208 ? -12.153 13.305 18.122 1.00 62.59 208 ILE A N 1
ATOM 1544 C CA . ILE A 1 208 ? -12.828 14.230 19.041 1.00 62.59 208 ILE A CA 1
ATOM 1545 C C . ILE A 1 208 ? -13.191 13.464 20.311 1.00 62.59 208 ILE A C 1
ATOM 1547 O O . ILE A 1 208 ? -13.851 12.423 20.210 1.00 62.59 208 ILE A O 1
ATOM 1551 N N . ALA A 1 209 ? -12.809 14.012 21.469 1.00 53.59 209 ALA A N 1
ATOM 1552 C CA . ALA A 1 209 ? -13.133 13.480 22.789 1.00 53.59 209 ALA A CA 1
ATOM 1553 C C . ALA A 1 209 ? -14.621 13.093 22.902 1.00 53.59 209 ALA A C 1
ATOM 1555 O O . ALA A 1 209 ? -15.479 13.876 22.480 1.00 53.59 209 ALA A O 1
ATOM 1556 N N . PRO A 1 210 ? -14.947 11.907 23.441 1.00 60.72 210 PRO A N 1
ATOM 1557 C CA . PRO A 1 210 ? -16.303 11.615 23.871 1.00 60.72 210 PRO A CA 1
ATOM 1558 C C . PRO A 1 210 ? -16.644 12.457 25.106 1.00 60.72 210 PRO A C 1
ATOM 1560 O O . PRO A 1 210 ? -15.781 12.696 25.956 1.00 60.72 210 PRO A O 1
ATOM 1563 N N . ASP A 1 211 ? -17.902 12.875 25.223 1.00 56.88 211 ASP A N 1
ATOM 1564 C CA . ASP A 1 211 ? -18.399 13.435 26.480 1.00 56.88 211 ASP A CA 1
ATOM 1565 C C . ASP A 1 211 ? -18.335 12.359 27.582 1.00 56.88 211 ASP A C 1
ATOM 1567 O O . ASP A 1 211 ? -18.508 11.167 27.294 1.00 56.88 211 ASP A O 1
ATOM 1571 N N . PRO A 1 212 ? -18.094 12.736 28.853 1.00 50.69 212 PRO A N 1
ATOM 1572 C CA . PRO A 1 212 ? -18.168 11.786 29.954 1.00 50.69 212 PRO A CA 1
ATOM 1573 C C . PRO A 1 212 ? -19.558 11.130 29.977 1.00 50.69 212 PRO A C 1
ATOM 1575 O O . PRO A 1 212 ? -20.559 11.806 29.704 1.00 50.69 212 PRO A O 1
ATOM 1578 N N . PRO A 1 213 ? -19.643 9.824 30.289 1.00 53.34 213 PRO A N 1
ATOM 1579 C CA . PRO A 1 213 ? -20.904 9.098 30.254 1.00 53.34 213 PRO A CA 1
ATOM 1580 C C . PRO A 1 213 ? -21.914 9.790 31.174 1.00 53.34 213 PRO A C 1
ATOM 1582 O O . PRO A 1 213 ? -21.695 9.923 32.374 1.00 53.34 213 PRO A O 1
ATOM 1585 N N . LYS A 1 214 ? -23.036 10.240 30.603 1.00 49.41 214 LYS A N 1
ATOM 1586 C CA . LYS A 1 214 ? -24.151 10.837 31.361 1.00 49.41 214 LYS A CA 1
ATOM 1587 C C . LYS A 1 214 ? -25.071 9.792 31.994 1.00 49.41 214 LYS A C 1
ATOM 1589 O O . LYS A 1 214 ? -26.096 10.145 32.568 1.00 49.41 214 LYS A O 1
ATOM 1594 N N . VAL A 1 215 ? -24.752 8.512 31.840 1.00 49.06 215 VAL A N 1
ATOM 1595 C CA . VAL A 1 215 ? -25.693 7.424 32.069 1.00 49.06 215 VAL A CA 1
ATOM 1596 C C . VAL A 1 215 ? -25.337 6.689 33.356 1.00 49.06 215 VAL A C 1
ATOM 1598 O O . VAL A 1 215 ? -24.447 5.846 33.367 1.00 49.06 215 VAL A O 1
ATOM 1601 N N . ALA A 1 216 ? -26.051 7.019 34.431 1.00 50.16 216 ALA A N 1
ATOM 1602 C CA . ALA A 1 216 ? -26.121 6.188 35.627 1.00 50.16 216 ALA A CA 1
ATOM 1603 C C . ALA A 1 216 ? -27.092 5.019 35.383 1.00 50.16 216 ALA A C 1
ATOM 1605 O O . ALA A 1 216 ? -28.153 5.223 34.793 1.00 50.16 216 ALA A O 1
ATOM 1606 N N . ASP A 1 217 ? -26.713 3.818 35.829 1.00 47.53 217 ASP A N 1
ATOM 1607 C CA . ASP A 1 217 ? -27.587 2.652 36.049 1.00 47.53 217 ASP A CA 1
ATOM 1608 C C . ASP A 1 217 ? -28.552 2.254 34.908 1.00 47.53 217 ASP A C 1
ATOM 1610 O O . ASP A 1 217 ? -29.619 1.682 35.137 1.00 47.53 217 ASP A O 1
ATOM 1614 N N . GLN A 1 218 ? -28.193 2.501 33.644 1.00 55.12 218 GLN A N 1
ATOM 1615 C CA . GLN A 1 218 ? -28.920 1.864 32.544 1.00 55.12 218 GLN A CA 1
ATOM 1616 C C . GLN A 1 218 ? -28.613 0.370 32.514 1.00 55.12 218 GLN A C 1
ATOM 1618 O O . GLN A 1 218 ? -27.454 -0.050 32.589 1.00 55.12 218 GLN A O 1
ATOM 1623 N N . ALA A 1 219 ? -29.670 -0.434 32.367 1.00 79.62 219 ALA A N 1
ATOM 1624 C CA . ALA A 1 219 ? -29.557 -1.865 32.139 1.00 79.62 219 ALA A CA 1
ATOM 1625 C C . ALA A 1 219 ? -28.573 -2.107 30.984 1.00 79.62 219 ALA A C 1
ATOM 1627 O O . ALA A 1 219 ? -28.701 -1.494 29.925 1.00 79.62 219 ALA A O 1
ATOM 1628 N N . VAL A 1 220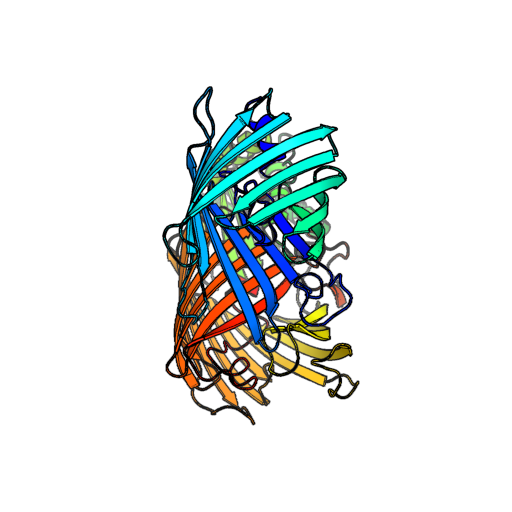 ? -27.589 -2.990 31.190 1.00 85.62 220 VAL A N 1
ATOM 1629 C CA . VAL A 1 220 ? -26.525 -3.346 30.227 1.00 85.62 220 VAL A CA 1
ATOM 1630 C C . VAL A 1 220 ? -27.065 -3.534 28.798 1.00 85.62 220 VAL A C 1
ATOM 1632 O O . VAL A 1 220 ? -26.440 -3.104 27.831 1.00 85.62 220 VAL A O 1
ATOM 1635 N N . THR A 1 221 ? -28.273 -4.084 28.678 1.00 86.25 221 THR A N 1
ATOM 1636 C CA . THR A 1 221 ? -29.014 -4.255 27.426 1.00 86.25 221 THR A CA 1
ATOM 1637 C C . THR A 1 221 ? -29.272 -2.942 26.673 1.00 86.25 221 THR A C 1
ATOM 1639 O O . THR A 1 221 ? -29.055 -2.892 25.468 1.00 86.25 221 THR A O 1
ATOM 1642 N N . GLU A 1 222 ? -29.676 -1.857 27.343 1.00 89.25 222 GLU A N 1
ATOM 1643 C CA . GLU A 1 222 ? -29.938 -0.565 26.685 1.00 89.25 222 GLU A CA 1
ATOM 1644 C C . GLU A 1 222 ? -28.648 0.041 26.114 1.00 89.25 222 GLU A C 1
ATOM 1646 O O . GLU A 1 222 ? -28.632 0.540 24.989 1.00 89.25 222 GLU A O 1
ATOM 1651 N N . ALA A 1 223 ? -27.546 -0.054 26.861 1.00 90.19 223 ALA A N 1
ATOM 1652 C CA . ALA A 1 223 ? -26.227 0.377 26.403 1.00 90.19 223 ALA A CA 1
ATOM 1653 C C . ALA A 1 223 ? -25.774 -0.401 25.154 1.00 90.19 223 ALA A C 1
ATOM 1655 O O . ALA A 1 223 ? -25.277 0.187 24.189 1.00 90.19 223 ALA A O 1
ATOM 1656 N N . MET A 1 224 ? -25.981 -1.721 25.145 1.00 91.81 224 MET A N 1
ATOM 1657 C CA . MET A 1 224 ? -25.651 -2.580 24.006 1.00 91.81 224 MET A CA 1
ATOM 1658 C C . MET A 1 224 ? -26.472 -2.240 22.761 1.00 91.81 224 MET A C 1
ATOM 1660 O O . MET A 1 224 ? -25.903 -2.118 21.674 1.00 91.81 224 MET A O 1
ATOM 1664 N N . GLU A 1 225 ? -27.781 -2.039 22.919 1.00 92.31 225 GLU A N 1
ATOM 1665 C CA . GLU A 1 225 ? -28.683 -1.655 21.832 1.00 92.31 225 GLU A CA 1
ATOM 1666 C C . GLU A 1 225 ? -28.332 -0.271 21.265 1.00 92.31 225 GLU A C 1
ATOM 1668 O O . GLU A 1 225 ? -28.204 -0.132 20.049 1.00 92.31 225 GLU A O 1
ATOM 1673 N N . LYS A 1 226 ? -28.031 0.722 22.115 1.00 93.69 226 LYS A N 1
ATOM 1674 C CA . LYS A 1 226 ? -27.576 2.054 21.670 1.00 93.69 226 LYS A CA 1
ATOM 1675 C C . LYS A 1 226 ? -26.308 1.997 20.828 1.00 93.69 226 LYS A C 1
ATOM 1677 O O . LYS A 1 226 ? -26.237 2.645 19.782 1.00 93.69 226 LYS A O 1
ATOM 1682 N N . VAL A 1 227 ? -25.306 1.224 21.259 1.00 95.00 227 VAL A N 1
ATOM 1683 C CA . VAL A 1 227 ? -24.079 1.045 20.470 1.00 95.00 227 VAL A CA 1
ATOM 1684 C C . VAL A 1 227 ? -24.398 0.363 19.151 1.00 95.00 227 VAL A C 1
ATOM 1686 O O . VAL A 1 227 ? -24.003 0.868 18.104 1.00 95.00 227 VAL A O 1
ATOM 1689 N N . LYS A 1 228 ? -25.139 -0.747 19.174 1.00 94.88 228 LYS A N 1
ATOM 1690 C CA . LYS A 1 228 ? -25.506 -1.493 17.966 1.00 94.88 228 LYS A CA 1
ATOM 1691 C C . LYS A 1 228 ? -26.229 -0.596 16.953 1.00 94.88 228 LYS A C 1
ATOM 1693 O O . LYS A 1 228 ? -25.781 -0.507 15.811 1.00 94.88 228 LYS A O 1
ATOM 1698 N N . GLU A 1 229 ? -27.259 0.136 17.376 1.00 95.12 229 GLU A N 1
ATOM 1699 C CA . GLU A 1 229 ? -28.004 1.071 16.525 1.00 95.12 229 GLU A CA 1
ATOM 1700 C C . GLU A 1 229 ? -27.113 2.178 15.950 1.00 95.12 229 GLU A C 1
ATOM 1702 O O . GLU A 1 229 ? -27.210 2.501 14.764 1.00 95.12 229 GLU A O 1
ATOM 1707 N N . ALA A 1 230 ? -26.235 2.767 16.766 1.00 95.56 230 ALA A N 1
ATOM 1708 C CA . ALA A 1 230 ? -25.320 3.813 16.319 1.00 95.56 230 ALA A CA 1
ATOM 1709 C C . ALA A 1 230 ? -24.318 3.290 15.278 1.00 95.56 230 ALA A C 1
ATOM 1711 O O . ALA A 1 230 ? -24.073 3.953 14.266 1.00 95.56 230 ALA A O 1
ATOM 1712 N N . LEU A 1 231 ? -23.791 2.079 15.476 1.00 95.50 231 LEU A N 1
ATOM 1713 C CA . LEU A 1 231 ? -22.893 1.427 14.526 1.00 95.50 231 LEU A CA 1
ATOM 1714 C C . LEU A 1 231 ? -23.609 1.076 13.211 1.00 95.50 231 LEU A C 1
ATOM 1716 O O . LEU A 1 231 ? -23.083 1.372 12.136 1.00 95.50 231 LEU A O 1
ATOM 1720 N N . VAL A 1 232 ? -24.831 0.538 13.265 1.00 94.50 232 VAL A N 1
ATOM 1721 C CA . VAL A 1 232 ? -25.643 0.268 12.063 1.00 94.50 232 VAL A CA 1
ATOM 1722 C C . VAL A 1 232 ? -25.969 1.565 11.318 1.00 94.50 232 VAL A C 1
ATOM 1724 O O . VAL A 1 232 ? -25.797 1.643 10.102 1.00 94.50 232 VAL A O 1
ATOM 1727 N N . ARG A 1 233 ? -26.351 2.629 12.037 1.00 93.88 233 ARG A N 1
ATOM 1728 C CA . ARG A 1 233 ? -26.629 3.957 11.462 1.00 93.88 233 ARG A CA 1
ATOM 1729 C C . ARG A 1 233 ? -25.403 4.575 10.789 1.00 93.88 233 ARG A C 1
ATOM 1731 O O . ARG A 1 233 ? -25.550 5.321 9.823 1.00 93.88 233 ARG A O 1
ATOM 1738 N N . SER A 1 234 ? -24.202 4.245 11.264 1.00 92.00 234 SER A N 1
ATOM 1739 C CA . SER A 1 234 ? -22.942 4.654 10.633 1.00 92.00 234 SER A CA 1
ATOM 1740 C C . SER A 1 234 ? -22.623 3.888 9.335 1.00 92.00 234 SER A C 1
ATOM 1742 O O . SER A 1 234 ? -21.677 4.236 8.630 1.00 92.00 234 SER A O 1
ATOM 1744 N N . GLY A 1 235 ? -23.442 2.890 8.976 1.00 92.69 235 GLY A N 1
ATOM 1745 C CA . GLY A 1 235 ? -23.321 2.098 7.753 1.00 92.69 235 GLY A CA 1
ATOM 1746 C C . GLY A 1 235 ? -22.471 0.835 7.902 1.00 92.69 235 GLY A C 1
ATOM 1747 O O . GLY A 1 235 ? -22.055 0.277 6.890 1.00 92.69 235 GLY A O 1
ATOM 1748 N N . LEU A 1 236 ? -22.191 0.381 9.128 1.00 94.56 236 LEU A N 1
ATOM 1749 C CA . LEU A 1 236 ? -21.489 -0.884 9.361 1.00 94.56 236 LEU A CA 1
ATOM 1750 C C . LEU A 1 236 ? -22.440 -2.077 9.185 1.00 94.56 236 LEU A C 1
ATOM 1752 O O . LEU A 1 236 ? -23.633 -1.983 9.483 1.00 94.56 236 LEU A O 1
ATOM 1756 N N . GLU A 1 237 ? -21.911 -3.197 8.693 1.00 92.88 237 GLU A N 1
ATOM 1757 C CA . GLU A 1 237 ? -22.656 -4.443 8.462 1.00 92.88 237 GLU A CA 1
ATOM 1758 C C . GLU A 1 237 ? -22.274 -5.528 9.473 1.00 92.88 237 GLU A C 1
ATOM 1760 O O . GLU A 1 237 ? -21.244 -5.441 10.143 1.00 92.88 237 GLU A O 1
ATOM 1765 N N . ASP A 1 238 ? -23.088 -6.584 9.553 1.00 91.62 238 ASP A N 1
ATOM 1766 C CA . ASP A 1 238 ? -22.875 -7.743 10.429 1.00 91.62 238 ASP A CA 1
ATOM 1767 C C . ASP A 1 238 ? -22.543 -7.324 11.881 1.00 91.62 238 ASP A C 1
ATOM 1769 O O . ASP A 1 238 ? -21.673 -7.924 12.533 1.00 91.62 238 ASP A O 1
ATOM 1773 N N . VAL A 1 239 ? -23.217 -6.272 12.366 1.00 93.06 239 VAL A N 1
ATOM 1774 C CA . VAL A 1 239 ? -22.942 -5.638 13.661 1.00 93.06 239 VAL A CA 1
ATOM 1775 C C . VAL A 1 239 ? -23.451 -6.532 14.783 1.00 93.06 239 VAL A C 1
ATOM 1777 O O . VAL A 1 239 ? -24.570 -7.044 14.745 1.00 93.06 239 VAL A O 1
ATOM 1780 N N . GLN A 1 240 ? -22.612 -6.713 15.797 1.00 91.62 240 GLN A N 1
ATOM 1781 C CA . GLN A 1 240 ? -22.937 -7.439 17.013 1.00 91.62 240 GLN A CA 1
ATOM 1782 C C . GLN A 1 240 ? -22.244 -6.792 18.206 1.00 91.62 240 GLN A C 1
ATOM 1784 O O . GLN A 1 240 ? -21.065 -6.455 18.118 1.00 91.62 240 GLN A O 1
ATOM 1789 N N . VAL A 1 241 ? -22.956 -6.670 19.325 1.00 92.56 241 VAL A N 1
ATOM 1790 C CA . VAL A 1 241 ? -22.434 -6.092 20.569 1.00 92.56 241 VAL A CA 1
ATOM 1791 C C . VAL A 1 241 ? -22.679 -7.065 21.720 1.00 92.56 241 VAL A C 1
ATOM 1793 O O . VAL A 1 241 ? -23.744 -7.676 21.800 1.00 92.56 241 VAL A O 1
ATOM 1796 N N . THR A 1 242 ? -21.694 -7.239 22.596 1.00 91.06 242 THR A N 1
ATOM 1797 C CA . THR A 1 242 ? -21.781 -8.110 23.778 1.00 91.06 242 THR A CA 1
ATOM 1798 C C . THR A 1 242 ? -21.075 -7.469 24.962 1.00 91.06 242 THR A C 1
ATOM 1800 O O . THR A 1 242 ? -20.077 -6.776 24.772 1.00 91.06 242 THR A O 1
ATOM 1803 N N . VAL A 1 243 ? -21.532 -7.744 26.180 1.00 89.44 243 VAL A N 1
ATOM 1804 C CA . VAL A 1 243 ? -20.815 -7.378 27.406 1.00 89.44 243 VAL A CA 1
ATOM 1805 C C . VAL A 1 243 ? -20.428 -8.653 28.144 1.00 89.44 243 VAL A C 1
ATOM 1807 O O . VAL A 1 243 ? -21.280 -9.461 28.496 1.00 89.44 243 VAL A O 1
ATOM 1810 N N . THR A 1 244 ? -19.129 -8.845 28.348 1.00 87.88 244 THR A N 1
ATOM 1811 C CA . THR A 1 244 ? -18.582 -9.984 29.085 1.00 87.88 244 THR A CA 1
ATOM 1812 C C . THR A 1 244 ? -18.363 -9.567 30.530 1.00 87.88 244 THR A C 1
ATOM 1814 O O . THR A 1 244 ? -17.652 -8.597 30.801 1.00 87.88 244 THR A O 1
ATOM 1817 N N . HIS A 1 245 ? -18.953 -10.310 31.462 1.00 84.81 245 HIS A N 1
ATOM 1818 C CA . HIS A 1 245 ? -18.700 -10.135 32.887 1.00 84.81 245 HIS A CA 1
ATOM 1819 C C . HIS A 1 245 ? -17.430 -10.898 33.279 1.00 84.81 245 HIS A C 1
ATOM 1821 O O . HIS A 1 245 ? -17.389 -12.128 33.235 1.00 84.81 245 HIS A O 1
ATOM 1827 N N . LEU A 1 246 ? -16.395 -10.153 33.650 1.00 83.12 246 LEU A N 1
ATOM 1828 C CA . LEU A 1 246 ? -15.275 -10.638 34.448 1.00 83.12 246 LEU A CA 1
ATOM 1829 C C . LEU A 1 246 ? -15.676 -10.568 35.929 1.00 83.12 246 LEU A C 1
ATOM 1831 O O . LEU A 1 246 ? -16.651 -9.902 36.269 1.00 83.12 246 LEU A O 1
ATOM 1835 N N . THR A 1 247 ? -14.931 -11.237 36.808 1.00 83.75 247 THR A N 1
ATOM 1836 C CA . THR A 1 247 ? -15.261 -11.402 38.238 1.00 83.75 247 THR A CA 1
ATOM 1837 C C . THR A 1 247 ? -15.787 -10.121 38.902 1.00 83.75 247 THR A C 1
ATOM 1839 O O . THR A 1 247 ? -16.867 -10.164 39.478 1.00 83.75 247 THR A O 1
ATOM 1842 N N . ASP A 1 248 ? -15.094 -8.988 38.713 1.00 84.75 248 ASP A N 1
ATOM 1843 C CA . ASP A 1 248 ? -15.476 -7.667 39.251 1.00 84.75 248 ASP A CA 1
ATOM 1844 C C . ASP A 1 248 ? -15.501 -6.552 38.181 1.00 84.75 248 ASP A C 1
ATOM 1846 O O . ASP A 1 248 ? -15.553 -5.364 38.495 1.00 84.75 248 ASP A O 1
ATOM 1850 N N . ALA A 1 249 ? -15.415 -6.908 36.898 1.00 89.44 249 ALA A N 1
ATOM 1851 C CA . ALA A 1 249 ? -15.232 -5.952 35.806 1.00 89.44 249 ALA A CA 1
ATOM 1852 C C . ALA A 1 249 ? -16.045 -6.341 34.570 1.00 89.44 249 ALA A C 1
ATOM 1854 O O . ALA A 1 249 ? -16.433 -7.492 34.401 1.00 89.44 249 ALA A O 1
ATOM 1855 N N . LYS A 1 250 ? -16.296 -5.386 33.674 1.00 91.19 250 LYS A N 1
ATOM 1856 C CA . LYS A 1 250 ? -16.990 -5.640 32.405 1.00 91.19 250 LYS A CA 1
ATOM 1857 C C . LYS A 1 250 ? -16.069 -5.361 31.223 1.00 91.19 250 LYS A C 1
ATOM 1859 O O . LYS A 1 250 ? -15.296 -4.404 31.235 1.00 91.19 250 LYS A O 1
ATOM 1864 N N . GLU A 1 251 ? -16.185 -6.162 30.176 1.00 93.31 251 GLU A N 1
ATOM 1865 C CA . GLU A 1 251 ? -15.610 -5.851 28.867 1.00 93.31 251 GLU A CA 1
ATOM 1866 C C . GLU A 1 251 ? -16.736 -5.688 27.856 1.00 93.31 251 GLU A C 1
ATOM 1868 O O . GLU A 1 251 ? -17.564 -6.581 27.689 1.00 93.31 251 GLU A O 1
ATOM 1873 N N . MET A 1 252 ? -16.769 -4.549 27.167 1.00 93.44 252 MET A N 1
ATOM 1874 C CA . MET A 1 252 ? -17.726 -4.325 26.089 1.00 93.44 252 MET A CA 1
ATOM 1875 C C . MET A 1 252 ? -17.070 -4.700 24.767 1.00 93.44 252 MET A C 1
ATOM 1877 O O . MET A 1 252 ? -16.028 -4.148 24.421 1.00 93.44 252 MET A O 1
ATOM 1881 N N . SER A 1 253 ? -17.677 -5.607 24.006 1.00 94.12 253 SER A N 1
ATOM 1882 C CA . SER A 1 253 ? -17.190 -6.014 22.692 1.00 94.12 253 SER A CA 1
ATOM 1883 C C . SER A 1 253 ? -18.150 -5.619 21.579 1.00 94.12 253 SER A C 1
ATOM 1885 O O . SER A 1 253 ? -19.360 -5.773 21.719 1.00 94.12 253 SER A O 1
ATOM 1887 N N . ALA A 1 254 ? -17.604 -5.146 20.459 1.00 94.50 254 ALA A N 1
ATOM 1888 C CA . ALA A 1 254 ? -18.343 -4.911 19.225 1.00 94.50 254 ALA A CA 1
ATOM 1889 C C . ALA A 1 254 ? -17.646 -5.607 18.055 1.00 94.50 254 ALA A C 1
ATOM 1891 O O . ALA A 1 254 ? -16.427 -5.523 17.901 1.00 94.50 254 ALA A O 1
ATOM 1892 N N . ALA A 1 255 ? -18.416 -6.278 17.207 1.00 93.19 255 ALA A N 1
ATOM 1893 C CA . ALA A 1 255 ? -17.932 -6.953 16.016 1.00 93.19 255 ALA A CA 1
ATOM 1894 C C . ALA A 1 255 ? -18.719 -6.485 14.792 1.00 93.19 255 ALA A C 1
ATOM 1896 O O . ALA A 1 255 ? -19.943 -6.443 14.850 1.00 93.19 255 ALA A O 1
ATOM 1897 N N . TYR A 1 256 ? -18.036 -6.148 13.699 1.00 94.25 256 TYR A N 1
ATOM 1898 C CA . TYR A 1 256 ? -18.669 -5.563 12.509 1.00 94.25 256 TYR A CA 1
ATOM 1899 C C . TYR A 1 256 ? -17.840 -5.809 11.246 1.00 94.25 256 TYR A C 1
ATOM 1901 O O . TYR A 1 256 ? -16.626 -5.976 11.337 1.00 94.25 256 TYR A O 1
ATOM 1909 N N . ASP A 1 257 ? -18.479 -5.816 10.076 1.00 92.81 257 ASP A N 1
ATOM 1910 C CA . ASP A 1 257 ? -17.824 -5.738 8.765 1.00 92.81 257 ASP A CA 1
ATOM 1911 C C . ASP A 1 257 ? -17.856 -4.287 8.265 1.00 92.81 257 ASP A C 1
ATOM 1913 O O . ASP A 1 257 ? -18.915 -3.654 8.184 1.00 92.81 257 ASP A O 1
ATOM 1917 N N . ASP A 1 258 ? -16.677 -3.747 7.950 1.00 92.56 258 ASP A N 1
ATOM 1918 C CA . ASP A 1 258 ? -16.552 -2.409 7.382 1.00 92.56 258 ASP A CA 1
ATOM 1919 C C . ASP A 1 258 ? -16.508 -2.468 5.859 1.00 92.56 258 ASP A C 1
ATOM 1921 O O . ASP A 1 258 ? -15.489 -2.793 5.228 1.00 92.56 258 ASP A O 1
ATOM 1925 N N . ARG A 1 259 ? -17.637 -2.103 5.262 1.00 89.62 259 ARG A N 1
ATOM 1926 C CA . ARG A 1 259 ? -17.757 -1.888 3.824 1.00 89.62 259 ARG A CA 1
ATOM 1927 C C . ARG A 1 259 ? -17.830 -0.419 3.446 1.00 89.62 259 ARG A C 1
ATOM 1929 O O . ARG A 1 259 ? -17.839 -0.146 2.247 1.00 89.62 259 ARG A O 1
ATOM 1936 N N . MET A 1 260 ? -17.894 0.497 4.405 1.00 90.50 260 MET A N 1
ATOM 1937 C CA . MET A 1 260 ? -17.937 1.935 4.150 1.00 90.50 260 MET A CA 1
ATOM 1938 C C . MET A 1 260 ? -16.531 2.479 3.900 1.00 90.50 260 MET A C 1
ATOM 1940 O O . MET A 1 260 ? -16.339 3.268 2.979 1.00 90.50 260 MET A O 1
ATOM 1944 N N . HIS A 1 261 ? -15.535 2.011 4.649 1.00 90.44 261 HIS A N 1
ATOM 1945 C CA . HIS A 1 261 ? -14.143 2.430 4.512 1.00 90.44 261 HIS A CA 1
ATOM 1946 C C . HIS A 1 261 ? -13.358 1.440 3.655 1.00 90.44 261 HIS A C 1
ATOM 1948 O O . HIS A 1 261 ? -12.658 0.552 4.144 1.00 90.44 261 HIS A O 1
ATOM 1954 N N . THR A 1 262 ? -13.513 1.551 2.336 1.00 85.88 262 THR A N 1
ATOM 1955 C CA . THR A 1 262 ? -13.015 0.524 1.411 1.00 85.88 262 THR A CA 1
ATOM 1956 C C . THR A 1 262 ? -11.513 0.621 1.140 1.00 85.88 262 THR A C 1
ATOM 1958 O O . THR A 1 262 ? -10.870 -0.398 0.895 1.00 85.88 262 THR A O 1
ATOM 1961 N N . VAL A 1 263 ? -10.931 1.820 1.251 1.00 85.38 263 VAL A N 1
ATOM 1962 C CA . VAL A 1 263 ? -9.483 2.042 1.099 1.00 85.38 263 VAL A CA 1
ATOM 1963 C C . VAL A 1 263 ? -8.721 1.584 2.343 1.00 85.38 263 VAL A C 1
ATOM 1965 O O . VAL A 1 263 ? -7.664 0.962 2.214 1.00 85.38 263 VAL A O 1
ATOM 1968 N N . ASN A 1 264 ? -9.229 1.893 3.540 1.00 86.81 264 ASN A N 1
ATOM 1969 C CA . ASN A 1 264 ? -8.641 1.477 4.808 1.00 86.81 264 ASN A CA 1
ATOM 1970 C C . ASN A 1 264 ? -9.722 1.166 5.848 1.00 86.81 264 ASN A C 1
ATOM 1972 O O . ASN A 1 264 ? -10.314 2.064 6.435 1.00 86.81 264 ASN A O 1
ATOM 1976 N N . GLN A 1 265 ? -9.913 -0.111 6.157 1.00 86.56 265 GLN A N 1
ATOM 1977 C CA . GLN A 1 265 ? -10.934 -0.532 7.121 1.00 86.56 265 GLN A CA 1
ATOM 1978 C C . GLN A 1 265 ? -10.646 -0.070 8.563 1.00 86.56 265 GLN A C 1
ATOM 1980 O O . GLN A 1 265 ? -11.547 -0.036 9.393 1.00 86.56 265 GLN A O 1
ATOM 1985 N N . LEU A 1 266 ? -9.404 0.326 8.876 1.00 88.94 266 LEU A N 1
ATOM 1986 C CA . LEU A 1 266 ? -9.067 0.909 10.181 1.00 88.94 266 LEU A CA 1
ATOM 1987 C C . LEU A 1 266 ? -9.628 2.321 10.386 1.00 88.94 266 LEU A C 1
ATOM 1989 O O . LEU A 1 266 ? -9.574 2.833 11.501 1.00 88.94 266 LEU A O 1
ATOM 1993 N N . ASP A 1 267 ? -10.195 2.941 9.353 1.00 86.81 267 ASP A N 1
ATOM 1994 C CA . ASP A 1 267 ? -10.787 4.277 9.448 1.00 86.81 267 ASP A CA 1
ATOM 1995 C C . ASP A 1 267 ? -12.115 4.296 10.201 1.00 86.81 267 ASP A C 1
ATOM 1997 O O . ASP A 1 267 ? -12.478 5.327 10.767 1.00 86.81 267 ASP A O 1
ATOM 2001 N N . GLY A 1 268 ? -12.833 3.169 10.231 1.00 89.56 268 GLY A N 1
ATOM 2002 C CA . GLY A 1 268 ? -14.046 3.016 11.031 1.00 89.56 268 GLY A CA 1
ATOM 2003 C C . GLY A 1 268 ? -13.759 2.854 12.526 1.00 89.56 268 GLY A C 1
ATOM 2004 O O . GLY A 1 268 ? -14.583 3.230 13.361 1.00 89.56 268 GLY A O 1
ATOM 2005 N N . LEU A 1 269 ? -12.569 2.355 12.883 1.00 91.94 269 LEU A N 1
ATOM 2006 C CA . LEU A 1 269 ? -12.218 1.985 14.254 1.00 91.94 269 LEU A CA 1
ATOM 2007 C C . LEU A 1 269 ? -12.293 3.148 15.271 1.00 91.94 269 LEU A C 1
ATOM 2009 O O . LEU A 1 269 ? -12.854 2.918 16.343 1.00 91.94 269 LEU A O 1
ATOM 2013 N N . PRO A 1 270 ? -11.839 4.391 14.989 1.00 90.25 270 PRO A N 1
ATOM 2014 C CA . PRO A 1 270 ? -11.986 5.506 15.928 1.00 90.25 270 PRO A CA 1
ATOM 2015 C C . PRO A 1 270 ? -13.448 5.806 16.263 1.00 90.25 270 PRO A C 1
ATOM 2017 O O . PRO A 1 270 ? -13.780 6.047 17.420 1.00 90.25 270 PRO A O 1
ATOM 2020 N N . ASN A 1 271 ? -14.333 5.759 15.261 1.00 91.44 271 ASN A N 1
ATOM 2021 C CA . ASN A 1 271 ? -15.757 6.020 15.464 1.00 91.44 271 ASN A CA 1
ATOM 2022 C C . ASN A 1 271 ? -16.390 4.919 16.315 1.00 91.44 271 ASN A C 1
ATOM 2024 O O . ASN A 1 271 ? -17.150 5.219 17.228 1.00 91.44 271 ASN A O 1
ATOM 2028 N N . VAL A 1 272 ? -16.020 3.659 16.070 1.00 95.00 272 VAL A N 1
ATOM 2029 C CA . VAL A 1 272 ? -16.508 2.522 16.859 1.00 95.00 272 VAL A CA 1
ATOM 2030 C C . VAL A 1 272 ? -16.056 2.630 18.312 1.00 95.00 272 VAL A C 1
ATOM 2032 O O . VAL A 1 272 ? -16.887 2.534 19.211 1.00 95.00 272 VAL A O 1
ATOM 2035 N N . LEU A 1 273 ? -14.765 2.887 18.554 1.00 94.75 273 LEU A N 1
ATOM 2036 C CA . LEU A 1 273 ? -14.230 3.065 19.907 1.00 94.75 273 LEU A CA 1
ATOM 2037 C C . LEU A 1 273 ? -14.905 4.231 20.629 1.00 94.75 273 LEU A C 1
ATOM 2039 O O . LEU A 1 273 ? -15.257 4.100 21.797 1.00 94.75 273 LEU A O 1
ATOM 2043 N N . LYS A 1 274 ? -15.139 5.348 19.932 1.00 93.62 274 LYS A N 1
ATOM 2044 C CA . LYS A 1 274 ? -15.865 6.499 20.473 1.00 93.62 274 LYS A CA 1
ATOM 2045 C C . LYS A 1 274 ? -17.289 6.122 20.880 1.00 93.62 274 LYS A C 1
ATOM 2047 O O . LYS A 1 274 ? -17.647 6.310 22.037 1.00 93.62 274 LYS A O 1
ATOM 2052 N N . THR A 1 275 ? -18.064 5.541 19.966 1.00 95.44 275 THR A N 1
ATOM 2053 C CA . THR A 1 275 ? -19.448 5.127 20.230 1.00 95.44 275 THR A CA 1
ATOM 2054 C C . THR A 1 275 ? -19.529 4.132 21.386 1.00 95.44 275 THR A C 1
ATOM 2056 O O . THR A 1 275 ? -20.407 4.257 22.238 1.00 95.44 275 THR A O 1
ATOM 2059 N N . MET A 1 276 ? -18.602 3.174 21.458 1.00 95.50 276 MET A N 1
ATOM 2060 C CA . MET A 1 276 ? -18.524 2.241 22.580 1.00 95.50 276 MET A CA 1
ATOM 2061 C C . MET A 1 276 ? -18.171 2.948 23.891 1.00 95.50 276 MET A C 1
ATOM 2063 O O . MET A 1 276 ? -18.814 2.690 24.898 1.00 95.50 276 MET A O 1
ATOM 2067 N N . ALA A 1 277 ? -17.192 3.856 23.897 1.00 94.75 277 ALA A N 1
ATOM 2068 C CA . ALA A 1 277 ? -16.761 4.562 25.105 1.00 94.75 277 ALA A CA 1
ATOM 2069 C C . ALA A 1 277 ? -17.847 5.478 25.698 1.00 94.75 277 ALA A C 1
ATOM 2071 O O . ALA A 1 277 ? -17.950 5.576 26.922 1.00 94.75 277 ALA A O 1
ATOM 2072 N N . GLU A 1 278 ? -18.645 6.131 24.845 1.00 93.25 278 GLU A N 1
ATOM 2073 C CA . GLU A 1 278 ? -19.759 7.016 25.235 1.00 93.25 278 GLU A CA 1
ATOM 2074 C C . GLU A 1 278 ? -20.920 6.255 25.882 1.00 93.25 278 GLU A C 1
ATOM 2076 O O . GLU A 1 278 ? -21.633 6.804 26.720 1.00 93.25 278 GLU A O 1
ATOM 2081 N N . ASN A 1 279 ? -21.100 4.991 25.499 1.00 93.62 279 ASN A N 1
ATOM 2082 C CA . ASN A 1 279 ? -22.213 4.146 25.926 1.00 93.62 279 ASN A CA 1
ATOM 2083 C C . ASN A 1 279 ? -21.747 2.955 26.779 1.00 93.62 279 ASN A C 1
ATOM 2085 O O . ASN A 1 279 ? -22.524 2.035 27.020 1.00 93.62 279 ASN A O 1
ATOM 2089 N N . ALA A 1 280 ? -20.485 2.934 27.215 1.00 93.12 280 ALA A N 1
ATOM 2090 C CA . ALA A 1 280 ? -19.941 1.835 28.000 1.00 93.12 280 ALA A CA 1
ATOM 2091 C C . ALA A 1 280 ? -20.660 1.759 29.362 1.00 93.12 280 ALA A C 1
ATOM 2093 O O . ALA A 1 280 ? -20.693 2.768 30.073 1.00 93.12 280 ALA A O 1
ATOM 2094 N N . PRO A 1 281 ? -21.193 0.588 29.764 1.00 90.75 281 PRO A N 1
ATOM 2095 C CA . PRO A 1 281 ? -21.785 0.415 31.086 1.00 90.75 281 PRO A CA 1
ATOM 2096 C C . PRO A 1 281 ? -20.795 0.733 32.210 1.00 90.75 281 PRO A C 1
ATOM 2098 O O . PRO A 1 281 ? -19.580 0.559 32.059 1.00 90.75 281 PRO A O 1
ATOM 2101 N N . GLU A 1 282 ? -21.307 1.106 33.380 1.00 88.62 282 GLU A N 1
ATOM 2102 C CA . GLU A 1 282 ? -20.473 1.278 34.569 1.00 88.62 282 GLU A CA 1
ATOM 2103 C C . GLU A 1 282 ? -19.735 -0.027 34.928 1.00 88.62 282 GLU A C 1
ATOM 2105 O O . GLU A 1 282 ? -20.281 -1.131 34.791 1.00 88.62 282 GLU A O 1
ATOM 2110 N N . GLY A 1 283 ? -18.471 0.103 35.343 1.00 90.19 283 GLY A N 1
ATOM 2111 C CA . GLY A 1 283 ? -17.562 -1.021 35.595 1.00 90.19 283 GLY A CA 1
ATOM 2112 C C . GLY A 1 283 ? -16.880 -1.592 34.344 1.00 90.19 283 GLY A C 1
ATOM 2113 O O . GLY A 1 283 ? -16.178 -2.598 34.443 1.00 90.19 283 GLY A O 1
ATOM 2114 N N . THR A 1 284 ? -17.065 -0.983 33.165 1.00 94.31 284 THR A N 1
ATOM 2115 C CA . THR A 1 284 ? -16.346 -1.396 31.948 1.00 94.31 284 THR A CA 1
ATOM 2116 C C . THR A 1 284 ? -14.873 -0.999 32.022 1.00 94.31 284 THR A C 1
ATOM 2118 O O . THR A 1 284 ? -14.554 0.183 32.123 1.00 94.31 284 THR A O 1
ATOM 2121 N N . VAL A 1 285 ? -13.968 -1.976 31.930 1.00 95.69 285 VAL A N 1
ATOM 2122 C CA . VAL A 1 285 ? -12.510 -1.756 32.001 1.00 95.69 285 VAL A CA 1
ATOM 2123 C C . VAL A 1 285 ? -11.843 -1.715 30.626 1.00 95.69 285 VAL A C 1
ATOM 2125 O O . VAL A 1 285 ? -10.826 -1.044 30.450 1.00 95.69 285 VAL A O 1
ATOM 2128 N N . ALA A 1 286 ? -12.420 -2.394 29.631 1.00 96.25 286 ALA A N 1
ATOM 2129 C CA . ALA A 1 286 ? -11.859 -2.484 28.287 1.00 96.25 286 ALA A CA 1
ATOM 2130 C C . ALA A 1 286 ? -12.938 -2.523 27.197 1.00 96.25 286 ALA A C 1
ATOM 2132 O O . ALA A 1 286 ? -14.055 -3.007 27.404 1.00 96.25 286 ALA A O 1
ATOM 2133 N N . LEU A 1 287 ? -12.559 -2.024 26.022 1.00 96.06 287 LEU A N 1
ATOM 2134 C CA . LEU A 1 287 ? -13.318 -2.078 24.779 1.00 96.06 287 LEU A CA 1
ATOM 2135 C C . LEU A 1 287 ? -12.666 -3.104 23.846 1.00 96.06 287 LEU A C 1
ATOM 2137 O O . LEU A 1 287 ? -11.481 -2.989 23.539 1.00 96.06 287 LEU A O 1
ATOM 2141 N N . VAL A 1 288 ? -13.429 -4.091 23.379 1.00 95.12 288 VAL A N 1
ATOM 2142 C CA . VAL A 1 288 ? -12.937 -5.174 22.514 1.00 95.12 288 VAL A CA 1
ATOM 2143 C C . VAL A 1 288 ? -13.575 -5.083 21.131 1.00 95.12 288 VAL A C 1
ATOM 2145 O O . VAL A 1 288 ? -14.714 -5.501 20.920 1.00 95.12 288 VAL A O 1
ATOM 2148 N N . VAL A 1 289 ? -12.838 -4.570 20.155 1.00 94.44 289 VAL A N 1
ATOM 2149 C CA . VAL A 1 289 ? -13.327 -4.390 18.787 1.00 94.44 289 VAL A CA 1
ATOM 2150 C C . VAL A 1 289 ? -12.859 -5.522 17.879 1.00 94.44 289 VAL A C 1
ATOM 2152 O O . VAL A 1 289 ? -11.662 -5.715 17.686 1.00 94.44 289 VAL A O 1
ATOM 2155 N N . LYS A 1 290 ? -13.798 -6.251 17.271 1.00 93.50 290 LYS A N 1
ATOM 2156 C CA . LYS A 1 290 ? -13.536 -7.376 16.362 1.00 93.50 290 LYS A CA 1
ATOM 2157 C C . LYS A 1 290 ? -13.841 -6.974 14.922 1.00 93.50 290 LYS A C 1
ATOM 2159 O O . LYS A 1 290 ? -15.000 -6.954 14.503 1.00 93.50 290 LYS A O 1
ATOM 2164 N N . LEU A 1 291 ? -12.797 -6.696 14.149 1.00 92.75 291 LEU A N 1
ATOM 2165 C CA . LEU A 1 291 ? -12.915 -6.349 12.734 1.00 92.75 291 LEU A CA 1
ATOM 2166 C C . LEU A 1 291 ? -13.244 -7.601 11.927 1.00 92.75 291 LEU A C 1
ATOM 2168 O O . LEU A 1 291 ? -12.460 -8.555 11.898 1.00 92.75 291 LEU A O 1
ATOM 2172 N N . ARG A 1 292 ? -14.406 -7.609 11.275 1.00 91.50 292 ARG A N 1
ATOM 2173 C CA . ARG A 1 292 ? -14.842 -8.693 10.400 1.00 91.50 292 ARG A CA 1
ATOM 2174 C C . ARG A 1 292 ? -14.607 -8.347 8.939 1.00 91.50 292 ARG A C 1
ATOM 2176 O O . ARG A 1 292 ? -14.637 -7.194 8.520 1.00 91.50 292 ARG A O 1
ATOM 2183 N N . ARG A 1 293 ? -14.419 -9.399 8.152 1.00 90.00 293 ARG A N 1
ATOM 2184 C CA . ARG A 1 293 ? -14.453 -9.356 6.699 1.00 90.00 293 ARG A CA 1
ATOM 2185 C C . ARG A 1 293 ? -15.109 -10.616 6.176 1.00 90.00 293 ARG A C 1
ATOM 2187 O O . ARG A 1 293 ? -14.641 -11.719 6.461 1.00 90.00 293 ARG A O 1
ATOM 2194 N N . ARG A 1 294 ? -16.203 -10.466 5.428 1.00 87.25 294 ARG A N 1
ATOM 2195 C CA . ARG A 1 294 ? -17.023 -11.599 4.956 1.00 87.25 294 ARG A CA 1
ATOM 2196 C C . ARG A 1 294 ? -17.428 -12.511 6.119 1.00 87.25 294 ARG A C 1
ATOM 2198 O O . ARG A 1 294 ? -17.319 -13.740 6.048 1.00 87.25 294 ARG A O 1
ATOM 2205 N N . SER A 1 295 ? -17.809 -11.867 7.222 1.00 85.19 295 SER A N 1
ATOM 2206 C CA . SER A 1 295 ? -18.196 -12.498 8.487 1.00 85.19 295 SER A CA 1
ATOM 2207 C C . SER A 1 295 ? -17.110 -13.382 9.139 1.00 85.19 295 SER A C 1
ATOM 2209 O O . SER A 1 295 ? -17.426 -14.225 9.979 1.00 85.19 295 SER A O 1
ATOM 2211 N N . LEU A 1 296 ? -15.830 -13.210 8.790 1.00 87.75 296 LEU A N 1
ATOM 2212 C CA . LEU A 1 296 ? -14.682 -13.781 9.508 1.00 87.75 296 LEU A CA 1
ATOM 2213 C C . LEU A 1 296 ? -13.991 -12.682 10.319 1.00 87.75 296 LEU A C 1
ATOM 2215 O O . LEU A 1 296 ? -13.766 -11.605 9.781 1.00 87.75 296 LEU A O 1
ATOM 2219 N N . VAL A 1 297 ? -13.625 -12.936 11.578 1.00 89.12 297 VAL A N 1
ATOM 2220 C CA . VAL A 1 297 ? -12.863 -11.967 12.391 1.00 89.12 297 VAL A CA 1
ATOM 2221 C C . VAL A 1 297 ? -11.395 -11.992 11.975 1.00 89.12 297 VAL A C 1
ATOM 2223 O O . VAL A 1 297 ? -10.746 -13.031 12.056 1.00 89.12 297 VAL A O 1
ATOM 2226 N N . MET A 1 298 ? -10.889 -10.851 11.519 1.00 89.88 298 MET A N 1
ATOM 2227 C CA . MET A 1 298 ? -9.532 -10.692 10.988 1.00 89.88 298 MET A CA 1
ATOM 2228 C C . MET A 1 298 ? -8.565 -10.155 12.031 1.00 89.88 298 MET A C 1
ATOM 2230 O O . MET A 1 298 ? -7.423 -10.607 12.100 1.00 89.88 298 MET A O 1
ATOM 2234 N N . ALA A 1 299 ? -9.044 -9.227 12.853 1.00 90.62 299 ALA A N 1
ATOM 2235 C CA . ALA A 1 299 ? -8.290 -8.627 13.935 1.00 90.62 299 ALA A CA 1
ATOM 2236 C C . ALA A 1 299 ? -9.216 -8.336 15.118 1.00 90.62 299 ALA A C 1
ATOM 2238 O O . ALA A 1 299 ? -10.386 -7.991 14.937 1.00 90.62 299 ALA A O 1
ATOM 2239 N N . GLU A 1 300 ? -8.678 -8.470 16.320 1.00 91.69 300 GLU A N 1
ATOM 2240 C CA . GLU A 1 300 ? -9.316 -8.085 17.571 1.00 91.69 300 GLU A CA 1
ATOM 2241 C C . GLU A 1 300 ? -8.432 -7.054 18.272 1.00 91.69 300 GLU A C 1
ATOM 2243 O O . GLU A 1 300 ? -7.244 -7.305 18.464 1.00 91.69 300 GLU A O 1
ATOM 2248 N N . TYR A 1 301 ? -9.010 -5.905 18.616 1.00 93.12 301 TYR A N 1
ATOM 2249 C CA . TYR A 1 301 ? -8.365 -4.806 19.330 1.00 93.12 301 TYR A CA 1
ATOM 2250 C C . TYR A 1 301 ? -8.970 -4.715 20.722 1.00 93.12 301 TYR A C 1
ATOM 2252 O O . TYR A 1 301 ? -10.146 -4.377 20.854 1.00 93.12 301 TYR A O 1
ATOM 2260 N N . ARG A 1 302 ? -8.177 -4.988 21.753 1.00 94.88 302 ARG A N 1
ATOM 2261 C CA . ARG A 1 302 ? -8.576 -4.831 23.151 1.00 94.88 302 ARG A CA 1
ATOM 2262 C C . ARG A 1 302 ? -7.910 -3.585 23.721 1.00 94.88 302 ARG A C 1
ATOM 2264 O O . ARG A 1 302 ? -6.709 -3.565 23.972 1.00 94.88 302 ARG A O 1
ATOM 2271 N N . VAL A 1 303 ? -8.709 -2.535 23.876 1.00 95.62 303 VAL A N 1
ATOM 2272 C CA . VAL A 1 303 ? -8.275 -1.191 24.264 1.00 95.62 303 VAL A CA 1
ATOM 2273 C C . VAL A 1 303 ? -8.743 -0.902 25.694 1.00 95.62 303 VAL A C 1
ATOM 2275 O O . VAL A 1 303 ? -9.953 -0.921 25.937 1.00 95.62 303 VAL A O 1
ATOM 2278 N N . PRO A 1 304 ? -7.845 -0.594 26.647 1.00 96.75 304 PRO A N 1
ATOM 2279 C CA . PRO A 1 304 ? -8.252 -0.156 27.980 1.00 96.75 304 PRO A CA 1
ATOM 2280 C C . PRO A 1 304 ? -9.084 1.131 27.900 1.00 96.75 304 PRO A C 1
ATOM 2282 O O . PRO A 1 304 ? -8.645 2.123 27.310 1.00 96.75 304 PRO A O 1
ATOM 2285 N N . LEU A 1 305 ? -10.284 1.127 28.492 1.00 95.19 305 LEU A N 1
ATOM 2286 C CA . LEU A 1 305 ? -11.231 2.243 28.371 1.00 95.19 305 LEU A CA 1
ATOM 2287 C C . LEU A 1 305 ? -10.643 3.541 28.938 1.00 95.19 305 LEU A C 1
ATOM 2289 O O . LEU A 1 305 ? -10.798 4.606 28.343 1.00 95.19 305 LEU A O 1
ATOM 2293 N N . GLU A 1 306 ? -9.930 3.445 30.059 1.00 95.25 306 GLU A N 1
ATOM 2294 C CA . GLU A 1 306 ? -9.313 4.601 30.708 1.00 95.25 306 GLU A CA 1
ATOM 2295 C C . GLU A 1 306 ? -8.204 5.223 29.850 1.00 95.25 306 GLU A C 1
ATOM 2297 O O . GLU A 1 306 ? -8.178 6.435 29.634 1.00 95.25 306 GLU A O 1
ATOM 2302 N N . THR A 1 307 ? -7.331 4.395 29.269 1.00 95.19 307 THR A N 1
ATOM 2303 C CA . THR A 1 307 ? -6.290 4.875 28.349 1.00 95.19 307 THR A CA 1
ATOM 2304 C C . THR A 1 307 ? -6.903 5.525 27.113 1.00 95.19 307 THR A C 1
ATOM 2306 O O . THR A 1 307 ? -6.436 6.578 26.679 1.00 95.19 307 THR A O 1
ATOM 2309 N N . TYR A 1 308 ? -7.980 4.950 26.568 1.00 94.12 308 TYR A N 1
ATOM 2310 C CA . TYR A 1 308 ? -8.702 5.551 25.448 1.00 94.12 308 TYR A CA 1
ATOM 2311 C C . TYR A 1 308 ? -9.303 6.915 25.807 1.00 94.12 308 TYR A C 1
ATOM 2313 O O . TYR A 1 308 ? -9.171 7.857 25.029 1.00 94.12 308 TYR A O 1
ATOM 2321 N N . ARG A 1 309 ? -9.916 7.055 26.990 1.00 92.88 309 ARG A N 1
ATOM 2322 C CA . ARG A 1 309 ? -10.462 8.337 27.466 1.00 92.88 309 ARG A CA 1
ATOM 2323 C C . ARG A 1 309 ? -9.376 9.396 27.600 1.00 92.88 309 ARG A C 1
ATOM 2325 O O . ARG A 1 309 ? -9.543 10.483 27.055 1.00 92.88 309 ARG A O 1
ATOM 2332 N N . ARG A 1 310 ? -8.249 9.063 28.238 1.00 93.88 310 ARG A N 1
ATOM 2333 C CA . ARG A 1 310 ? -7.083 9.957 28.329 1.00 93.88 310 ARG A CA 1
ATOM 2334 C C . ARG A 1 310 ? -6.566 10.357 26.950 1.00 93.88 310 ARG A C 1
ATOM 2336 O O . ARG A 1 310 ? -6.261 11.522 26.725 1.00 93.88 310 ARG A O 1
ATOM 2343 N N . TYR A 1 311 ? -6.479 9.417 26.012 1.00 90.12 311 TYR A N 1
ATOM 2344 C CA . TYR A 1 311 ? -6.073 9.725 24.640 1.00 90.12 311 TYR A CA 1
ATOM 2345 C C . TYR A 1 311 ? -7.053 10.693 23.970 1.00 90.12 311 TYR A C 1
ATOM 2347 O O . TYR A 1 311 ? -6.645 11.705 23.404 1.00 90.12 311 TYR A O 1
ATOM 2355 N N . ALA A 1 312 ? -8.351 10.419 24.080 1.00 88.38 312 ALA A N 1
ATOM 2356 C CA . ALA A 1 312 ? -9.388 11.211 23.444 1.00 88.38 312 ALA A CA 1
ATOM 2357 C C . ALA A 1 312 ? -9.479 12.641 24.015 1.00 88.38 312 ALA A C 1
ATOM 2359 O O . ALA A 1 312 ? -9.811 13.562 23.274 1.00 88.38 312 ALA A O 1
ATOM 2360 N N . THR A 1 313 ? -9.129 12.849 25.290 1.00 89.06 313 THR A N 1
ATOM 2361 C CA . THR A 1 313 ? -9.023 14.176 25.931 1.00 89.06 313 THR A CA 1
ATOM 2362 C C . THR A 1 313 ? -7.660 14.856 25.737 1.00 89.06 313 THR A C 1
ATOM 2364 O O . THR A 1 313 ? -7.444 15.949 26.259 1.00 89.06 313 THR A O 1
ATOM 2367 N N . GLY A 1 314 ? -6.729 14.242 24.995 1.00 89.25 314 GLY A N 1
ATOM 2368 C CA . GLY A 1 314 ? -5.381 14.772 24.751 1.00 89.25 314 GLY A CA 1
ATOM 2369 C C . GLY A 1 314 ? -4.399 14.605 25.919 1.00 89.25 314 GLY A C 1
ATOM 2370 O O . GLY A 1 314 ? -3.309 15.169 25.886 1.00 89.25 314 GLY A O 1
ATOM 2371 N N . GLN A 1 315 ? -4.765 13.834 26.947 1.00 91.44 315 GLN A N 1
ATOM 2372 C CA . GLN A 1 315 ? -3.950 13.523 28.131 1.00 91.44 315 GLN A CA 1
ATOM 2373 C C . GLN A 1 315 ? -3.052 12.285 27.966 1.00 91.44 315 GLN A C 1
ATOM 2375 O O . GLN A 1 315 ? -2.269 11.966 28.865 1.00 91.44 315 GLN A O 1
ATOM 2380 N N . ALA A 1 316 ? -3.197 11.546 26.868 1.00 91.00 316 ALA A N 1
ATOM 2381 C CA . ALA A 1 316 ? -2.297 10.467 26.479 1.00 91.00 316 ALA A CA 1
ATOM 2382 C C . ALA A 1 316 ? -1.917 10.626 25.010 1.00 91.00 316 ALA A C 1
ATOM 2384 O O . ALA A 1 316 ? -2.724 11.053 24.179 1.00 91.00 316 ALA A O 1
ATOM 2385 N N . THR A 1 317 ? -0.681 10.275 24.677 1.00 89.19 317 THR A N 1
ATOM 2386 C CA . THR A 1 317 ? -0.229 10.275 23.287 1.00 89.19 317 THR A CA 1
ATOM 2387 C C . THR A 1 317 ? -0.806 9.090 22.507 1.00 89.19 317 THR A C 1
ATOM 2389 O O . THR A 1 317 ? -1.240 8.079 23.059 1.00 89.19 317 THR A O 1
ATOM 2392 N N . LYS A 1 318 ? -0.775 9.183 21.175 1.00 84.62 318 LYS A N 1
ATOM 2393 C CA . LYS A 1 318 ? -1.113 8.058 20.291 1.00 84.62 318 LYS A CA 1
ATOM 2394 C C . LYS A 1 318 ? -0.228 6.830 20.548 1.00 84.62 318 LYS A C 1
ATOM 2396 O O . LYS A 1 318 ? -0.713 5.707 20.460 1.00 84.62 318 LYS A O 1
ATOM 2401 N N . ALA A 1 319 ? 1.049 7.054 20.864 1.00 85.56 319 ALA A N 1
ATOM 2402 C CA . ALA A 1 319 ? 1.998 5.995 21.188 1.00 85.56 319 ALA A CA 1
ATOM 2403 C C . ALA A 1 319 ? 1.599 5.260 22.477 1.00 85.56 319 ALA A C 1
ATOM 2405 O O . ALA A 1 319 ? 1.549 4.036 22.467 1.00 85.56 319 ALA A O 1
ATOM 2406 N N . GLU A 1 320 ? 1.216 5.995 23.530 1.00 89.75 320 GLU A N 1
ATOM 2407 C CA . GLU A 1 320 ? 0.704 5.405 24.778 1.00 89.75 320 GLU A CA 1
ATOM 2408 C C . GLU A 1 320 ? -0.543 4.541 24.543 1.00 89.75 320 GLU A C 1
ATOM 2410 O O . GLU A 1 320 ? -0.646 3.441 25.083 1.00 89.75 320 GLU A O 1
ATOM 2415 N N . LEU A 1 321 ? -1.492 5.006 23.720 1.00 89.69 321 LEU A N 1
ATOM 2416 C CA . LEU A 1 321 ? -2.687 4.219 23.401 1.00 89.69 321 LEU A CA 1
ATOM 2417 C C . LEU A 1 321 ? -2.340 2.938 22.628 1.00 89.69 321 LEU A C 1
ATOM 2419 O O . LEU A 1 321 ? -2.894 1.877 22.920 1.00 89.69 321 LEU A O 1
ATOM 2423 N N . ALA A 1 322 ? -1.449 3.041 21.639 1.00 86.69 322 ALA A N 1
ATOM 2424 C CA . ALA A 1 322 ? -1.021 1.902 20.834 1.00 86.69 322 ALA A CA 1
ATOM 2425 C C . ALA A 1 322 ? -0.274 0.859 21.680 1.00 86.69 322 ALA A C 1
ATOM 2427 O O . ALA A 1 322 ? -0.533 -0.331 21.534 1.00 86.69 322 ALA A O 1
ATOM 2428 N N . GLU A 1 323 ? 0.594 1.296 22.597 1.00 89.06 323 GLU A N 1
ATOM 2429 C CA . GLU A 1 323 ? 1.325 0.420 23.521 1.00 89.06 323 GLU A CA 1
ATOM 2430 C C . GLU A 1 323 ? 0.391 -0.303 24.500 1.00 89.06 323 GLU A C 1
ATOM 2432 O O . GLU A 1 323 ? 0.578 -1.484 24.780 1.00 89.06 323 GLU A O 1
ATOM 2437 N N . ALA A 1 324 ? -0.651 0.380 24.980 1.00 91.62 324 ALA A N 1
ATOM 2438 C CA . ALA A 1 324 ? -1.636 -0.203 25.887 1.00 91.62 324 ALA A CA 1
ATOM 2439 C C . ALA A 1 324 ? -2.653 -1.131 25.197 1.00 91.62 324 ALA A C 1
ATOM 2441 O O . ALA A 1 324 ? -3.417 -1.808 25.886 1.00 91.62 324 ALA A O 1
ATOM 2442 N N . THR A 1 325 ? -2.724 -1.131 23.863 1.00 92.00 325 THR A N 1
ATOM 2443 C CA . THR A 1 325 ? -3.713 -1.924 23.127 1.00 92.00 325 THR A CA 1
ATOM 2444 C C . THR A 1 325 ? -3.166 -3.297 22.764 1.00 92.00 325 THR A C 1
ATOM 2446 O O . THR A 1 325 ? -2.136 -3.432 22.107 1.00 92.00 325 THR A O 1
ATOM 2449 N N . GLU A 1 326 ? -3.926 -4.336 23.092 1.00 91.69 326 GLU A N 1
ATOM 2450 C CA . GLU A 1 326 ? -3.632 -5.698 22.659 1.00 91.69 326 GLU A CA 1
ATOM 2451 C C . GLU A 1 326 ? -4.298 -5.966 21.303 1.00 91.69 326 GLU A C 1
ATOM 2453 O O . GLU A 1 326 ? -5.504 -5.766 21.139 1.00 91.69 326 GLU A O 1
ATOM 2458 N N . VAL A 1 327 ? -3.519 -6.433 20.322 1.00 90.06 327 VAL A N 1
ATOM 2459 C CA . VAL A 1 327 ? -4.025 -6.757 18.979 1.00 90.06 327 VAL A CA 1
ATOM 2460 C C . VAL A 1 327 ? -3.812 -8.237 18.672 1.00 90.06 327 VAL A C 1
ATOM 2462 O O . VAL A 1 327 ? -2.678 -8.719 18.598 1.00 90.06 327 VAL A O 1
ATOM 2465 N N . THR A 1 328 ? -4.908 -8.956 18.435 1.00 88.81 328 THR A N 1
ATOM 2466 C CA . THR A 1 328 ? -4.898 -10.380 18.075 1.00 88.81 328 THR A CA 1
ATOM 2467 C C . THR A 1 328 ? -5.300 -10.577 16.617 1.00 88.81 328 THR A C 1
ATOM 2469 O O . THR A 1 328 ? -6.391 -10.198 16.201 1.00 88.81 328 THR A O 1
ATOM 2472 N N . MET A 1 329 ? -4.425 -11.220 15.839 1.00 87.31 329 MET A N 1
ATOM 2473 C CA . MET A 1 329 ? -4.615 -11.478 14.407 1.00 87.31 329 MET A CA 1
ATOM 2474 C C . MET A 1 329 ? -5.198 -12.861 14.119 1.00 87.31 329 MET A C 1
ATOM 2476 O O . MET A 1 329 ? -4.707 -13.861 14.647 1.00 87.31 329 MET A O 1
ATOM 2480 N N . ALA A 1 330 ? -6.174 -12.911 13.207 1.00 82.19 330 ALA A N 1
ATOM 2481 C CA . ALA A 1 330 ? -6.847 -14.120 12.725 1.00 82.19 330 ALA A CA 1
ATOM 2482 C C . ALA A 1 330 ? -7.204 -15.106 13.863 1.00 82.19 330 ALA A C 1
ATOM 2484 O O . ALA A 1 330 ? -6.687 -16.232 13.893 1.00 82.19 330 ALA A O 1
ATOM 2485 N N . PRO A 1 331 ? -8.040 -14.693 14.836 1.00 77.94 331 PRO A N 1
ATOM 2486 C CA . PRO A 1 331 ? -8.503 -15.590 15.890 1.00 77.94 331 PRO A CA 1
ATOM 2487 C C . PRO A 1 331 ? -9.285 -16.776 15.302 1.00 77.94 331 PRO A C 1
ATOM 2489 O O . PRO A 1 331 ? -9.812 -16.716 14.188 1.00 77.94 331 PRO A O 1
ATOM 2492 N N . ARG A 1 332 ? -9.358 -17.883 16.052 1.00 74.00 332 ARG A N 1
ATOM 2493 C CA . ARG A 1 332 ? -9.940 -19.145 15.570 1.00 74.00 332 ARG A CA 1
ATOM 2494 C C . ARG A 1 332 ? -11.409 -18.966 15.164 1.00 74.00 332 ARG A C 1
ATOM 2496 O O . ARG A 1 332 ? -12.221 -18.402 15.899 1.00 74.00 332 ARG A O 1
ATOM 2503 N N . THR A 1 333 ? -11.782 -19.546 14.020 1.00 58.75 333 THR A N 1
ATOM 2504 C CA . THR A 1 333 ? -13.169 -19.572 13.515 1.00 58.75 333 THR A CA 1
ATOM 2505 C C . THR A 1 333 ? -14.043 -20.441 14.428 1.00 58.75 333 THR A C 1
ATOM 2507 O O . THR A 1 333 ? -14.190 -21.633 14.196 1.00 58.75 333 THR A O 1
ATOM 2510 N N . GLY A 1 334 ? -14.608 -19.879 15.498 1.00 49.94 334 GLY A N 1
ATOM 2511 C CA . GLY A 1 334 ? -15.421 -20.655 16.451 1.00 49.94 334 GLY A CA 1
ATOM 2512 C C . GLY A 1 334 ? -15.682 -19.954 17.781 1.00 49.94 334 GLY A C 1
ATOM 2513 O O . GLY A 1 334 ? -16.801 -20.003 18.272 1.00 49.94 334 GLY A O 1
ATOM 2514 N N . GLU A 1 335 ? -14.718 -19.177 18.283 1.00 48.53 335 GLU A N 1
ATOM 2515 C CA . GLU A 1 335 ? -14.886 -18.317 19.477 1.00 48.53 335 GLU A CA 1
ATOM 2516 C C . GLU A 1 335 ? -15.794 -17.102 19.217 1.00 48.53 335 GLU A C 1
ATOM 2518 O O . GLU A 1 335 ? -16.159 -16.345 20.109 1.00 48.53 335 GLU A O 1
ATOM 2523 N N . MET A 1 336 ? -16.226 -16.942 17.968 1.00 45.66 336 MET A N 1
ATOM 2524 C CA . MET A 1 336 ? -17.166 -15.921 17.515 1.00 45.66 336 MET A CA 1
ATOM 2525 C C . MET A 1 336 ? -18.609 -16.147 17.983 1.00 45.66 336 MET A C 1
ATOM 2527 O O . MET A 1 336 ? -19.475 -15.381 17.574 1.00 45.66 336 MET A O 1
ATOM 2531 N N . ARG A 1 337 ? -18.872 -17.192 18.775 1.00 42.25 337 ARG A N 1
ATOM 2532 C CA . ARG A 1 337 ? -20.076 -17.384 19.589 1.00 42.25 337 ARG A CA 1
ATOM 2533 C C . ARG A 1 337 ? -19.634 -17.821 20.980 1.00 42.25 337 ARG A C 1
ATOM 2535 O O . ARG A 1 337 ? -19.620 -19.009 21.283 1.00 42.25 337 ARG A O 1
ATOM 2542 N N . GLY A 1 338 ? -19.217 -16.865 21.806 1.00 39.12 338 GLY A N 1
ATOM 2543 C CA . GLY A 1 338 ? -19.153 -17.121 23.241 1.00 39.12 338 GLY A CA 1
ATOM 2544 C C . GLY A 1 338 ? -20.556 -17.488 23.755 1.00 39.12 338 GLY A C 1
ATOM 2545 O O . GLY A 1 338 ? -21.545 -17.047 23.166 1.00 39.12 338 GLY A O 1
ATOM 2546 N N . PRO A 1 339 ? -20.674 -18.264 24.842 1.00 39.12 339 PRO A N 1
ATOM 2547 C CA . PRO A 1 339 ? -21.962 -18.626 25.447 1.00 39.12 339 PRO A CA 1
ATOM 2548 C C . PRO A 1 339 ? -22.798 -17.427 25.955 1.00 39.12 339 PRO A C 1
ATOM 2550 O O . PRO A 1 339 ? -23.909 -17.629 26.426 1.00 39.12 339 PRO A O 1
ATOM 2553 N N . GLN A 1 340 ? -22.298 -16.191 25.830 1.00 47.16 340 GLN A N 1
ATOM 2554 C CA . GLN A 1 340 ? -22.906 -14.936 26.295 1.00 47.16 340 GLN A CA 1
ATOM 2555 C C . GLN A 1 340 ? -23.255 -13.972 25.138 1.00 47.16 340 GLN A C 1
ATOM 2557 O O . GLN A 1 340 ? -23.115 -12.756 25.254 1.00 47.16 340 GLN A O 1
ATOM 2562 N N . GLN A 1 341 ? -23.652 -14.485 23.967 1.00 51.94 341 GLN A N 1
ATOM 2563 C CA . GLN A 1 341 ? -24.149 -13.619 22.890 1.00 51.94 341 GLN A CA 1
ATOM 2564 C C . GLN A 1 341 ? -25.587 -13.183 23.153 1.00 51.94 341 GLN A C 1
ATOM 2566 O O . GLN A 1 341 ? -26.513 -13.948 22.907 1.00 51.94 341 GLN A O 1
ATOM 2571 N N . GLU A 1 342 ? -25.759 -11.946 23.616 1.00 56.03 342 GLU A N 1
ATOM 2572 C CA . GLU A 1 342 ? -27.086 -11.402 23.929 1.00 56.03 342 GLU A CA 1
ATOM 2573 C C . GLU A 1 342 ? -27.766 -10.706 22.736 1.00 56.03 342 GLU A C 1
ATOM 2575 O O . GLU A 1 342 ? -28.990 -10.739 22.650 1.00 56.03 342 GLU A O 1
ATOM 2580 N N . THR A 1 343 ? -27.020 -10.135 21.774 1.00 63.75 343 THR A N 1
ATOM 2581 C CA . THR A 1 343 ? -27.618 -9.459 20.599 1.00 63.75 343 THR A CA 1
ATOM 2582 C C . THR A 1 343 ? -27.566 -10.302 19.323 1.00 63.75 343 THR A C 1
ATOM 2584 O O . THR A 1 343 ? -26.575 -10.983 19.020 1.00 63.75 343 THR A O 1
ATOM 2587 N N . SER A 1 344 ? -28.646 -10.232 18.540 1.00 78.25 344 SER A N 1
ATOM 2588 C CA . SER A 1 344 ? -28.724 -10.763 17.177 1.00 78.25 344 SER A CA 1
ATOM 2589 C C . SER A 1 344 ? -27.848 -9.956 16.214 1.00 78.25 344 SER A C 1
ATOM 2591 O O . SER A 1 344 ? -27.661 -8.757 16.399 1.00 78.25 344 SER A O 1
ATOM 2593 N N . VAL A 1 345 ? -27.355 -10.593 15.147 1.00 77.69 345 VAL A N 1
ATOM 2594 C CA . VAL A 1 345 ? -26.596 -9.898 14.094 1.00 77.69 345 VAL A CA 1
ATOM 2595 C C . VAL A 1 345 ? -27.529 -8.991 13.292 1.00 77.69 345 VAL A C 1
ATOM 2597 O O . VAL A 1 345 ? -28.512 -9.476 12.730 1.00 77.69 345 VAL A O 1
ATOM 2600 N N . GLU A 1 346 ? -27.198 -7.705 13.198 1.00 80.88 346 GLU A N 1
ATOM 2601 C CA . GLU A 1 346 ? -27.959 -6.718 12.424 1.00 80.88 346 GLU A CA 1
ATOM 2602 C C . GLU A 1 346 ? -27.229 -6.258 11.161 1.00 80.88 346 GLU A C 1
ATOM 2604 O O . GLU A 1 346 ? -26.004 -6.347 11.058 1.00 80.88 346 GLU A O 1
ATOM 2609 N N . ASN A 1 347 ? -28.015 -5.768 10.193 1.00 82.44 347 ASN A N 1
ATOM 2610 C CA . ASN A 1 347 ? -27.551 -5.291 8.889 1.00 82.44 347 ASN A CA 1
ATOM 2611 C C . ASN A 1 347 ? -26.648 -6.313 8.172 1.00 82.44 347 ASN A C 1
ATOM 2613 O O . ASN A 1 347 ? -25.466 -6.064 7.926 1.00 82.44 347 ASN A O 1
ATOM 2617 N N . SER A 1 348 ? -27.187 -7.510 7.914 1.00 85.69 348 SER A N 1
ATOM 2618 C CA . SER A 1 348 ? -26.384 -8.615 7.386 1.00 85.69 348 SER A CA 1
ATOM 2619 C C . SER A 1 348 ? -25.789 -8.301 6.013 1.00 85.69 348 SER A C 1
ATOM 2621 O O . SER A 1 348 ? -26.483 -7.821 5.122 1.00 85.69 348 SER A O 1
ATOM 2623 N N . SER A 1 349 ? -24.525 -8.674 5.818 1.00 85.44 349 SER A N 1
ATOM 2624 C CA . SER A 1 349 ? -23.824 -8.541 4.537 1.00 85.44 349 SER A CA 1
ATOM 2625 C C . SER A 1 349 ? -24.306 -9.525 3.461 1.00 85.44 349 SER A C 1
ATOM 2627 O O . SER A 1 349 ? -23.973 -9.382 2.280 1.00 85.44 349 SER A O 1
ATOM 2629 N N . PHE A 1 350 ? -25.077 -10.551 3.835 1.00 87.12 350 PHE A N 1
ATOM 2630 C CA . PHE A 1 350 ? -25.549 -11.588 2.921 1.00 87.12 350 PHE A CA 1
ATOM 2631 C C . PHE A 1 350 ? -26.416 -11.001 1.795 1.00 87.12 350 PHE A C 1
ATOM 2633 O O . PHE A 1 350 ? -27.317 -10.207 2.041 1.00 87.12 350 PHE A O 1
ATOM 2640 N N . ARG A 1 351 ? -26.169 -11.428 0.546 1.00 85.75 351 ARG A N 1
ATOM 2641 C CA . ARG A 1 351 ? -26.830 -10.934 -0.689 1.00 85.75 351 ARG A CA 1
ATOM 2642 C C . ARG A 1 351 ? -26.544 -9.479 -1.072 1.00 85.75 351 ARG A C 1
ATOM 2644 O O . ARG A 1 351 ? -27.054 -9.040 -2.096 1.00 85.75 351 ARG A O 1
ATOM 2651 N N . HIS A 1 352 ? -25.713 -8.748 -0.335 1.00 92.31 352 HIS A N 1
ATOM 2652 C CA . HIS A 1 352 ? -25.296 -7.404 -0.737 1.00 92.31 352 HIS A CA 1
ATOM 2653 C C . HIS A 1 352 ? -24.172 -7.479 -1.778 1.00 92.31 352 HIS A C 1
ATOM 2655 O O . HIS A 1 352 ? -23.003 -7.689 -1.437 1.00 92.31 352 HIS A O 1
ATOM 2661 N N . VAL A 1 353 ? -24.520 -7.305 -3.051 1.00 94.56 353 VAL A N 1
ATOM 2662 C CA . VAL A 1 353 ? -23.604 -7.397 -4.193 1.00 94.56 353 VAL A CA 1
ATOM 2663 C C . VAL A 1 353 ? -22.893 -6.065 -4.422 1.00 94.56 353 VAL A C 1
ATOM 2665 O O . VAL A 1 353 ? -23.534 -5.030 -4.583 1.00 94.56 353 VAL A O 1
ATOM 2668 N N . ASP A 1 354 ? -21.563 -6.094 -4.496 1.00 94.12 354 ASP A N 1
ATOM 2669 C CA . ASP A 1 354 ? -20.775 -4.955 -4.971 1.00 94.12 354 ASP A CA 1
ATOM 2670 C C . ASP A 1 354 ? -20.556 -5.066 -6.483 1.00 94.12 354 ASP A C 1
ATOM 2672 O O . ASP A 1 354 ? -19.998 -6.054 -6.955 1.00 94.12 354 ASP A O 1
ATOM 2676 N N . LEU A 1 355 ? -20.948 -4.038 -7.229 1.00 96.00 355 LEU A N 1
ATOM 2677 C CA . LEU A 1 355 ? -20.547 -3.792 -8.610 1.00 96.00 355 LEU A CA 1
ATOM 2678 C C . LEU A 1 355 ? -19.382 -2.800 -8.602 1.00 96.00 355 LEU A C 1
ATOM 2680 O O . LEU A 1 355 ? -19.560 -1.600 -8.396 1.00 96.00 355 LEU A O 1
ATOM 2684 N N . VAL A 1 356 ? -18.176 -3.317 -8.793 1.00 94.81 356 VAL A N 1
ATOM 2685 C CA . VAL A 1 356 ? -16.926 -2.563 -8.781 1.00 94.81 356 VAL A CA 1
ATOM 2686 C C . VAL A 1 356 ? -16.555 -2.185 -10.207 1.00 94.81 356 VAL A C 1
ATOM 2688 O O . VAL A 1 356 ? -16.374 -3.053 -11.060 1.00 94.81 356 VAL A O 1
ATOM 2691 N N . VAL A 1 357 ? -16.437 -0.889 -10.467 1.00 94.50 357 VAL A N 1
ATOM 2692 C CA . VAL A 1 357 ? -15.989 -0.348 -11.751 1.00 94.50 357 VAL A CA 1
ATOM 2693 C C . VAL A 1 357 ? -14.550 0.121 -11.603 1.00 94.50 357 VAL A C 1
ATOM 2695 O O . VAL A 1 357 ? -14.234 0.879 -10.687 1.00 94.50 357 VAL A O 1
ATOM 2698 N N . SER A 1 358 ? -13.661 -0.308 -12.496 1.00 92.94 358 SER A N 1
ATOM 2699 C CA . SER A 1 358 ? -12.260 0.098 -12.418 1.00 92.94 358 SER A CA 1
ATOM 2700 C C . SER A 1 358 ? -11.589 0.298 -13.769 1.00 92.94 358 SER A C 1
ATOM 2702 O O . SER A 1 358 ? -11.875 -0.434 -14.722 1.00 92.94 358 SER A O 1
ATOM 2704 N N . PRO A 1 359 ? -10.689 1.291 -13.890 1.00 92.75 359 PRO A N 1
ATOM 2705 C CA . PRO A 1 359 ? -9.803 1.369 -15.031 1.00 92.75 359 PRO A CA 1
ATOM 2706 C C . PRO A 1 359 ? -8.757 0.256 -14.920 1.00 92.75 359 PRO A C 1
ATOM 2708 O O . PRO A 1 359 ? -8.109 0.057 -13.893 1.00 92.75 359 PRO A O 1
ATOM 2711 N N . GLY A 1 360 ? -8.580 -0.482 -16.004 1.00 88.38 360 GLY A N 1
ATOM 2712 C CA . GLY A 1 360 ? -7.410 -1.305 -16.227 1.00 88.38 360 GLY A CA 1
ATOM 2713 C C . GLY A 1 360 ? -6.421 -0.545 -17.079 1.00 88.38 360 GLY A C 1
ATOM 2714 O O . GLY A 1 360 ? -6.788 -0.055 -18.138 1.00 88.38 360 GLY A O 1
ATOM 2715 N N . ILE A 1 361 ? -5.178 -0.458 -16.633 1.00 87.12 361 ILE A N 1
ATOM 2716 C CA . ILE A 1 361 ? -4.088 0.017 -17.474 1.00 87.12 361 ILE A CA 1
ATOM 2717 C C . ILE A 1 361 ? -3.094 -1.131 -17.584 1.00 87.12 361 ILE A C 1
ATOM 2719 O O . ILE A 1 361 ? -2.714 -1.730 -16.576 1.00 87.12 361 ILE A O 1
ATOM 2723 N N . ASN A 1 362 ? -2.736 -1.459 -18.816 1.00 84.38 362 ASN A N 1
ATOM 2724 C CA . ASN A 1 362 ? -1.619 -2.321 -19.139 1.00 84.38 362 ASN A CA 1
ATOM 2725 C C . ASN A 1 362 ? -0.537 -1.434 -19.736 1.00 84.38 362 ASN A C 1
ATOM 2727 O O . ASN A 1 362 ? -0.824 -0.583 -20.582 1.00 84.38 362 ASN A O 1
ATOM 2731 N N . THR A 1 363 ? 0.695 -1.644 -19.308 1.00 78.25 363 THR A N 1
ATOM 2732 C CA . THR A 1 363 ? 1.855 -0.938 -19.830 1.00 78.25 363 THR A CA 1
ATOM 2733 C C . THR A 1 363 ? 2.913 -1.953 -20.209 1.00 78.25 363 THR A C 1
ATOM 2735 O O . THR A 1 363 ? 3.116 -2.943 -19.510 1.00 78.25 363 THR A O 1
ATOM 2738 N N . ILE A 1 364 ? 3.570 -1.714 -21.337 1.00 73.62 364 ILE A N 1
ATOM 2739 C CA . ILE A 1 364 ? 4.792 -2.421 -21.711 1.00 73.62 364 ILE A CA 1
ATOM 2740 C C . ILE A 1 364 ? 5.838 -1.354 -21.982 1.00 73.62 364 ILE A C 1
ATOM 2742 O O . ILE A 1 364 ? 5.572 -0.384 -22.699 1.00 73.62 364 ILE A O 1
ATOM 2746 N N . VAL A 1 365 ? 7.005 -1.522 -21.375 1.00 69.19 365 VAL A N 1
ATOM 2747 C CA . VAL A 1 365 ? 8.125 -0.592 -21.473 1.00 69.19 365 VAL A CA 1
ATOM 2748 C C . VAL A 1 365 ? 9.241 -1.270 -22.251 1.00 69.19 365 VAL A C 1
ATOM 2750 O O . VAL A 1 365 ? 9.585 -2.400 -21.944 1.00 69.19 365 VAL A O 1
ATOM 2753 N N . GLY A 1 366 ? 9.825 -0.581 -23.230 1.00 61.88 366 GLY A N 1
ATOM 2754 C CA . GLY A 1 366 ? 10.980 -1.105 -23.964 1.00 61.88 366 GLY A CA 1
ATOM 2755 C C . GLY A 1 366 ? 10.620 -2.158 -25.015 1.00 61.88 366 GLY A C 1
ATOM 2756 O O . GLY A 1 366 ? 11.188 -3.244 -25.033 1.00 61.88 366 GLY A O 1
ATOM 2757 N N . THR A 1 367 ? 9.680 -1.845 -25.911 1.00 59.38 367 THR A N 1
ATOM 2758 C CA . THR A 1 367 ? 9.324 -2.737 -27.031 1.00 59.38 367 THR A CA 1
ATOM 2759 C C . THR A 1 367 ? 10.203 -2.468 -28.251 1.00 59.38 367 THR A C 1
ATOM 2761 O O . THR A 1 367 ? 10.640 -1.340 -28.435 1.00 59.38 367 THR A O 1
ATOM 2764 N N . GLU A 1 368 ? 10.359 -3.436 -29.161 1.00 57.91 368 GLU A N 1
ATOM 2765 C CA . GLU A 1 368 ? 11.059 -3.245 -30.455 1.00 57.91 368 GLU A CA 1
ATOM 2766 C C . GLU A 1 368 ? 10.492 -2.079 -31.297 1.00 57.91 368 GLU A C 1
ATOM 2768 O O . GLU A 1 368 ? 11.144 -1.568 -32.200 1.00 57.91 368 GLU A O 1
ATOM 2773 N N . THR A 1 369 ? 9.256 -1.657 -31.011 1.00 60.66 369 THR A N 1
ATOM 2774 C CA . THR A 1 369 ? 8.479 -0.705 -31.825 1.00 60.66 369 THR A CA 1
ATOM 2775 C C . THR A 1 369 ? 8.090 0.591 -31.096 1.00 60.66 369 THR A C 1
ATOM 2777 O O . THR A 1 369 ? 7.408 1.423 -31.685 1.00 60.66 369 THR A O 1
ATOM 2780 N N . GLY A 1 370 ? 8.434 0.760 -29.812 1.00 57.28 370 GLY A N 1
ATOM 2781 C CA . GLY A 1 370 ? 7.915 1.866 -28.988 1.00 57.28 370 GLY A CA 1
ATOM 2782 C C . GLY A 1 370 ? 8.389 1.864 -27.525 1.00 57.28 370 GLY A C 1
ATOM 2783 O O . GLY A 1 370 ? 8.541 0.791 -26.933 1.00 57.28 370 GLY A O 1
ATOM 2784 N N . ILE A 1 371 ? 8.591 3.064 -26.940 1.00 59.59 371 ILE A N 1
ATOM 2785 C CA . ILE A 1 371 ? 9.153 3.268 -25.578 1.00 59.59 371 ILE A CA 1
ATOM 2786 C C . ILE A 1 371 ? 8.226 2.668 -24.536 1.00 59.59 371 ILE A C 1
ATOM 2788 O O . ILE A 1 371 ? 8.637 2.046 -23.561 1.00 59.59 371 ILE A O 1
ATOM 2792 N N . PHE A 1 372 ? 6.953 2.961 -24.736 1.00 69.81 372 PHE A N 1
ATOM 2793 C CA . PHE A 1 372 ? 5.911 2.827 -23.759 1.00 69.81 372 PHE A CA 1
ATOM 2794 C C . PHE A 1 372 ? 4.643 2.603 -24.549 1.00 69.81 372 PHE A C 1
ATOM 2796 O O . PHE A 1 372 ? 4.133 3.516 -25.195 1.00 69.81 372 PHE A O 1
ATOM 2803 N N . LYS A 1 373 ? 4.159 1.370 -24.525 1.00 76.62 373 LYS A N 1
ATOM 2804 C CA . LYS A 1 373 ? 2.837 1.063 -25.040 1.00 76.62 373 LYS A CA 1
ATOM 2805 C C . LYS A 1 373 ? 1.884 1.041 -23.871 1.00 76.62 373 LYS A C 1
ATOM 2807 O O . LYS A 1 373 ? 2.170 0.428 -22.844 1.00 76.62 373 LYS A O 1
ATOM 2812 N N . ILE A 1 374 ? 0.739 1.676 -24.050 1.00 83.12 374 ILE A N 1
ATOM 2813 C CA . ILE A 1 374 ? -0.332 1.685 -23.065 1.00 83.12 374 ILE A CA 1
ATOM 2814 C C . ILE A 1 374 ? -1.588 1.077 -23.672 1.00 83.12 374 ILE A C 1
ATOM 2816 O O . ILE A 1 374 ? -1.897 1.277 -24.846 1.00 83.12 374 ILE A O 1
ATOM 2820 N N . GLY A 1 375 ? -2.305 0.305 -22.870 1.00 89.81 375 GLY A N 1
ATOM 2821 C CA . GLY A 1 375 ? -3.645 -0.170 -23.169 1.00 89.81 375 GLY A CA 1
ATOM 2822 C C . GLY A 1 375 ? -4.550 0.137 -21.997 1.00 89.81 375 GLY A C 1
ATOM 2823 O O . GLY A 1 375 ? -4.212 -0.190 -20.864 1.00 89.81 375 GLY A O 1
ATOM 2824 N N . ALA A 1 376 ? -5.685 0.763 -22.269 1.00 92.62 376 ALA A N 1
ATOM 2825 C CA . ALA A 1 376 ? -6.705 1.042 -21.279 1.00 92.62 376 ALA A CA 1
ATOM 2826 C C . ALA A 1 376 ? -7.895 0.094 -21.456 1.00 92.62 376 ALA A C 1
ATOM 2828 O O . ALA A 1 376 ? -8.386 -0.137 -22.565 1.00 92.62 376 ALA A O 1
ATOM 2829 N N . HIS A 1 377 ? -8.404 -0.398 -20.336 1.00 93.69 377 HIS A N 1
ATOM 2830 C CA . HIS A 1 377 ? -9.583 -1.239 -20.228 1.00 93.69 377 HIS A CA 1
ATOM 2831 C C . HIS A 1 377 ? -10.568 -0.632 -19.231 1.00 93.69 377 HIS A C 1
ATOM 2833 O O . HIS A 1 377 ? -10.169 -0.066 -18.221 1.00 93.69 377 HIS A O 1
ATOM 2839 N N . ALA A 1 378 ? -11.860 -0.816 -19.464 1.00 95.31 378 ALA A N 1
ATOM 2840 C CA . ALA A 1 378 ? -12.870 -0.708 -18.424 1.00 95.31 378 ALA A CA 1
ATOM 2841 C C . ALA A 1 378 ? -13.077 -2.101 -17.832 1.00 95.31 378 ALA A C 1
ATOM 2843 O O . ALA A 1 378 ? -13.216 -3.080 -18.568 1.00 95.31 378 ALA A O 1
ATOM 2844 N N . ARG A 1 379 ? -13.100 -2.203 -16.509 1.00 95.25 379 ARG A N 1
ATOM 2845 C CA . ARG A 1 379 ? -13.395 -3.438 -15.789 1.00 95.25 379 ARG A CA 1
ATOM 2846 C C . ARG A 1 379 ? -14.669 -3.231 -14.993 1.00 95.25 379 ARG A C 1
ATOM 2848 O O . ARG A 1 379 ? -14.837 -2.202 -14.345 1.00 95.25 379 ARG A O 1
ATOM 2855 N N . VAL A 1 380 ? -15.551 -4.217 -15.053 1.00 96.75 380 VAL A N 1
ATOM 2856 C CA . VAL A 1 380 ? -16.732 -4.290 -14.198 1.00 96.75 380 VAL A CA 1
ATOM 2857 C C . VAL A 1 380 ? -16.700 -5.635 -13.507 1.00 96.75 380 VAL A C 1
ATOM 2859 O O . VAL A 1 380 ? -16.588 -6.677 -14.156 1.00 96.75 380 VAL A O 1
ATOM 2862 N N . GLU A 1 381 ? -16.771 -5.612 -12.188 1.00 96.56 381 GLU A N 1
ATOM 2863 C CA . GLU A 1 381 ? -16.717 -6.796 -11.356 1.00 96.56 381 GLU A CA 1
ATOM 2864 C C . GLU A 1 381 ? -17.904 -6.850 -10.405 1.00 96.56 381 GLU A C 1
ATOM 2866 O O . GLU A 1 381 ? -18.146 -5.915 -9.656 1.00 96.56 381 GLU A O 1
ATOM 2871 N N . ALA A 1 382 ? -18.615 -7.971 -10.402 1.00 97.00 382 ALA A N 1
ATOM 2872 C CA . ALA A 1 382 ? -19.609 -8.281 -9.390 1.00 97.00 382 ALA A CA 1
ATOM 2873 C C . ALA A 1 382 ? -18.970 -9.139 -8.292 1.00 97.00 382 ALA A C 1
ATOM 2875 O O . ALA A 1 382 ? -18.402 -10.189 -8.596 1.00 97.00 382 ALA A O 1
ATOM 2876 N N . VAL A 1 383 ? -19.097 -8.722 -7.030 1.00 95.19 383 VAL A N 1
ATOM 2877 C CA . VAL A 1 383 ? -18.648 -9.462 -5.842 1.00 95.19 383 VAL A CA 1
ATOM 2878 C C . VAL A 1 383 ? -19.838 -9.698 -4.922 1.00 95.19 383 VAL A C 1
ATOM 2880 O O . VAL A 1 383 ? -20.402 -8.753 -4.371 1.00 95.19 383 VAL A O 1
ATOM 2883 N N . ALA A 1 384 ? -20.209 -10.961 -4.735 1.00 94.75 384 ALA A N 1
ATOM 2884 C CA . ALA A 1 384 ? -21.365 -11.363 -3.945 1.00 94.75 384 ALA A CA 1
ATOM 2885 C C . ALA A 1 384 ? -20.933 -12.230 -2.747 1.00 94.75 384 ALA A C 1
ATOM 2887 O O . ALA A 1 384 ? -20.453 -13.350 -2.954 1.00 94.75 384 ALA A O 1
ATOM 2888 N N . PRO A 1 385 ? -21.101 -11.764 -1.496 1.00 92.81 385 PRO A N 1
ATOM 2889 C CA . PRO A 1 385 ? -20.984 -12.621 -0.322 1.00 92.81 385 PRO A CA 1
ATOM 2890 C C . PRO A 1 385 ? -22.169 -13.597 -0.285 1.00 92.81 385 PRO A C 1
ATOM 2892 O O . PRO A 1 385 ? -23.335 -13.199 -0.247 1.00 92.81 385 PRO A O 1
ATOM 2895 N N . LEU A 1 386 ? -21.859 -14.891 -0.310 1.00 93.25 386 LEU A N 1
ATOM 2896 C CA . LEU A 1 386 ? -22.843 -15.979 -0.295 1.00 93.25 386 LEU A CA 1
ATOM 2897 C C . LEU A 1 386 ? -22.982 -16.623 1.090 1.00 93.25 386 LEU A C 1
ATOM 2899 O O . LEU A 1 386 ? -23.819 -17.496 1.289 1.00 93.25 386 LEU A O 1
ATOM 2903 N N . GLY A 1 387 ? -22.153 -16.212 2.044 1.00 88.88 387 GLY A N 1
ATOM 2904 C CA . GLY A 1 387 ? -22.169 -16.695 3.415 1.00 88.88 387 GLY A CA 1
ATOM 2905 C C . GLY A 1 387 ? -20.837 -16.429 4.102 1.00 88.88 387 GLY A C 1
ATOM 2906 O O . GLY A 1 387 ? -19.967 -15.740 3.570 1.00 88.88 387 GLY A O 1
ATOM 2907 N N . ARG A 1 388 ? -20.657 -17.013 5.287 1.00 88.12 388 ARG A N 1
ATOM 2908 C CA . ARG A 1 388 ? -19.429 -16.866 6.075 1.00 88.12 388 ARG A CA 1
ATOM 2909 C C . ARG A 1 388 ? -18.228 -17.409 5.305 1.00 88.12 388 ARG A C 1
ATOM 2911 O O . ARG A 1 388 ? -18.149 -18.611 5.063 1.00 88.12 388 ARG A O 1
ATOM 2918 N N . GLY A 1 389 ? -17.319 -16.518 4.918 1.00 89.94 389 GLY A N 1
ATOM 2919 C CA . GLY A 1 389 ? -16.139 -16.853 4.121 1.00 89.94 389 GLY A CA 1
ATOM 2920 C C . GLY A 1 389 ? -16.417 -17.286 2.675 1.00 89.94 389 GLY A C 1
ATOM 2921 O O . GLY A 1 389 ? -15.466 -17.387 1.906 1.00 89.94 389 GLY A O 1
ATOM 2922 N N . LEU A 1 390 ? -17.677 -17.513 2.280 1.00 94.69 390 LEU A N 1
ATOM 2923 C CA . LEU A 1 390 ? -18.063 -17.920 0.928 1.00 94.69 390 LEU A CA 1
ATOM 2924 C C . LEU A 1 390 ? -18.422 -16.693 0.089 1.00 94.69 390 LEU A C 1
ATOM 2926 O O . LEU A 1 390 ? -19.307 -15.915 0.450 1.00 94.69 390 LEU A O 1
ATOM 2930 N N . GLN A 1 391 ? -17.789 -16.545 -1.068 1.00 95.00 391 GLN A N 1
ATOM 2931 C CA . GLN A 1 391 ? -18.076 -15.458 -2.001 1.00 95.00 391 GLN A CA 1
ATOM 2932 C C . GLN A 1 391 ? -17.981 -15.925 -3.450 1.00 95.00 391 GLN A C 1
ATOM 2934 O O . GLN A 1 391 ? -17.154 -16.773 -3.793 1.00 95.00 391 GLN A O 1
ATOM 2939 N N . ALA A 1 392 ? -18.809 -15.326 -4.298 1.00 96.75 392 ALA A N 1
ATOM 2940 C CA . ALA A 1 392 ? -18.741 -15.462 -5.743 1.00 96.75 392 ALA A CA 1
ATOM 2941 C C . ALA A 1 392 ? -18.299 -14.144 -6.377 1.00 96.75 392 ALA A C 1
ATOM 2943 O O . ALA A 1 392 ? -18.649 -13.060 -5.905 1.00 96.75 392 ALA A O 1
ATOM 2944 N N . GLN A 1 393 ? -17.531 -14.250 -7.456 1.00 96.25 393 GLN A N 1
ATOM 2945 C CA . GLN A 1 393 ? -17.045 -13.108 -8.214 1.00 96.25 393 GLN A CA 1
ATOM 2946 C C . GLN A 1 393 ? -17.146 -13.354 -9.710 1.00 96.25 393 GLN A C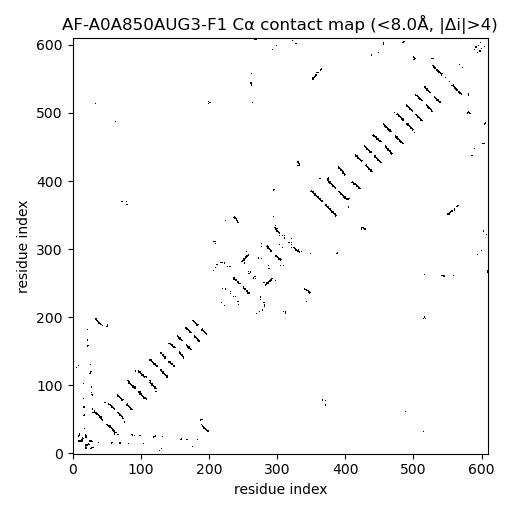 1
ATOM 2948 O O . GLN A 1 393 ? -16.865 -14.454 -10.183 1.00 96.25 393 GLN A O 1
ATOM 2953 N N . ALA A 1 394 ? -17.474 -12.314 -10.465 1.00 97.25 394 ALA A N 1
ATOM 2954 C CA . ALA A 1 394 ? -17.429 -12.330 -11.919 1.00 97.25 394 ALA A CA 1
ATOM 2955 C C . ALA A 1 394 ? -16.909 -10.990 -12.426 1.00 97.25 394 ALA A C 1
ATOM 2957 O O . ALA A 1 394 ? -17.398 -9.945 -12.011 1.00 97.25 394 ALA A O 1
ATOM 2958 N N . ARG A 1 395 ? -15.931 -11.014 -13.333 1.00 96.62 395 ARG A N 1
ATOM 2959 C CA . ARG A 1 395 ? -15.337 -9.812 -13.917 1.00 96.62 395 ARG A CA 1
ATOM 2960 C C . ARG A 1 395 ? -15.422 -9.860 -15.432 1.00 96.62 395 ARG A C 1
ATOM 2962 O O . ARG A 1 395 ? -14.993 -10.824 -16.075 1.00 96.62 395 ARG A O 1
ATOM 2969 N N . VAL A 1 396 ? -15.930 -8.774 -15.993 1.00 96.44 396 VAL A N 1
ATOM 2970 C CA . VAL A 1 396 ? -15.905 -8.499 -17.424 1.00 96.44 396 VAL A CA 1
ATOM 2971 C C . VAL A 1 396 ? -14.994 -7.313 -17.702 1.00 96.44 396 VAL A C 1
ATOM 2973 O O . VAL A 1 396 ? -14.867 -6.393 -16.895 1.00 96.44 396 VAL A O 1
ATOM 2976 N N . VAL A 1 397 ? -14.328 -7.360 -18.848 1.00 95.62 397 VAL A N 1
ATOM 2977 C CA . VAL A 1 397 ? -13.357 -6.352 -19.268 1.00 95.62 397 VAL A CA 1
ATOM 2978 C C . VAL A 1 397 ? -13.704 -5.895 -20.677 1.00 95.62 397 VAL A C 1
ATOM 2980 O O . VAL A 1 397 ? -14.062 -6.714 -21.526 1.00 95.62 397 VAL A O 1
ATOM 2983 N N . TYR A 1 398 ? -13.600 -4.593 -20.918 1.00 96.25 398 TYR A N 1
ATOM 2984 C CA . TYR A 1 398 ? -13.841 -3.955 -22.205 1.00 96.25 398 TYR A CA 1
ATOM 2985 C C . TYR A 1 398 ? -12.614 -3.126 -22.608 1.00 96.25 398 TYR A C 1
ATOM 2987 O O . TYR A 1 398 ? -12.205 -2.260 -21.832 1.00 96.25 398 TYR A O 1
ATOM 2995 N N . PRO A 1 399 ? -11.998 -3.360 -23.779 1.00 95.81 399 PRO A N 1
ATOM 2996 C CA . PRO A 1 399 ? -10.883 -2.539 -24.241 1.00 95.81 399 PRO A CA 1
ATOM 2997 C C . PRO A 1 399 ? -11.385 -1.143 -24.632 1.00 95.81 399 PRO A C 1
ATOM 2999 O O . PRO A 1 399 ? -12.252 -1.006 -25.494 1.00 95.81 399 PRO A O 1
ATOM 3002 N N . ILE A 1 400 ? -10.848 -0.102 -23.992 1.00 93.69 400 ILE A N 1
ATOM 3003 C CA . ILE A 1 400 ? -11.208 1.297 -24.268 1.00 93.69 400 ILE A CA 1
ATOM 3004 C C . ILE A 1 400 ? -10.379 1.812 -25.446 1.00 93.69 400 ILE A C 1
ATOM 3006 O O . ILE A 1 400 ? -10.927 2.318 -26.425 1.00 93.69 400 ILE A O 1
ATOM 3010 N N . GLY A 1 401 ? -9.055 1.679 -25.361 1.00 90.50 401 GLY A N 1
ATOM 3011 C CA . GLY A 1 401 ? -8.138 2.213 -26.362 1.00 90.50 401 GLY A CA 1
ATOM 3012 C C . GLY A 1 401 ? -6.679 2.177 -25.917 1.00 90.50 401 GLY A C 1
ATOM 3013 O O . GLY A 1 401 ? -6.375 1.857 -24.770 1.00 90.50 401 GLY A O 1
ATOM 3014 N N . GLY A 1 402 ? -5.780 2.494 -26.844 1.00 88.56 402 GLY A N 1
ATOM 3015 C CA . GLY A 1 402 ? -4.333 2.393 -26.658 1.00 88.56 402 GLY A CA 1
ATOM 3016 C C . GLY A 1 402 ? -3.712 1.294 -27.518 1.00 88.56 402 GLY A C 1
ATOM 3017 O O . GLY A 1 402 ? -4.392 0.382 -27.989 1.00 88.56 402 GLY A O 1
ATOM 3018 N N . GLU A 1 403 ? -2.407 1.396 -27.740 1.00 84.44 403 GLU A N 1
ATOM 3019 C CA . GLU A 1 403 ? -1.651 0.534 -28.653 1.00 84.44 403 GLU A CA 1
ATOM 3020 C C . GLU A 1 403 ? -1.717 -0.949 -28.275 1.00 84.44 403 GLU A C 1
ATOM 3022 O O . GLU A 1 403 ? -1.833 -1.802 -29.153 1.00 84.44 403 GLU A O 1
ATOM 3027 N N . LEU A 1 404 ? -1.706 -1.269 -26.975 1.00 84.69 404 LEU A N 1
ATOM 3028 C CA . LEU A 1 404 ? -1.744 -2.663 -26.506 1.00 84.69 404 LEU A CA 1
ATOM 3029 C C . LEU A 1 404 ? -3.099 -3.343 -26.708 1.00 84.69 404 LEU A C 1
ATOM 3031 O O . LEU A 1 404 ? -3.190 -4.566 -26.634 1.00 84.69 404 LEU A O 1
ATOM 3035 N N . VAL A 1 405 ? -4.151 -2.563 -26.945 1.00 87.06 405 VAL A N 1
ATOM 3036 C CA . VAL A 1 405 ? -5.523 -3.066 -27.098 1.00 87.06 405 VAL A CA 1
ATOM 3037 C C . VAL A 1 405 ? -6.118 -2.722 -28.458 1.00 87.06 405 VAL A C 1
ATOM 3039 O O . VAL A 1 405 ? -7.278 -3.029 -28.711 1.00 87.06 405 VAL A O 1
ATOM 3042 N N . ALA A 1 406 ? -5.332 -2.115 -29.352 1.00 86.75 406 ALA A N 1
ATOM 3043 C CA . ALA A 1 406 ? -5.786 -1.671 -30.667 1.00 86.75 406 ALA A CA 1
ATOM 3044 C C . ALA A 1 406 ? -6.360 -2.821 -31.512 1.00 86.75 406 ALA A C 1
ATOM 3046 O O . ALA A 1 406 ? -7.317 -2.623 -32.258 1.00 86.75 406 ALA A O 1
ATOM 3047 N N . TYR A 1 407 ? -5.805 -4.024 -31.348 1.00 86.00 407 TYR A N 1
ATOM 3048 C CA . TYR A 1 407 ? -6.236 -5.240 -32.041 1.00 86.00 407 TYR A CA 1
ATOM 3049 C C . TYR A 1 407 ? -7.169 -6.124 -31.202 1.00 86.00 407 TYR A C 1
ATOM 3051 O O . TYR A 1 407 ? -7.601 -7.180 -31.668 1.00 86.00 407 TYR A O 1
ATOM 3059 N N . GLU A 1 408 ? -7.485 -5.736 -29.961 1.00 87.19 408 GLU A N 1
ATOM 3060 C CA . GLU A 1 408 ? -8.473 -6.466 -29.173 1.00 87.19 408 GLU A CA 1
ATOM 3061 C C . GLU A 1 408 ? -9.887 -6.163 -29.703 1.00 87.19 408 GLU A C 1
ATOM 3063 O O . GLU A 1 408 ? -10.222 -5.009 -29.985 1.00 87.19 408 GLU A O 1
ATOM 3068 N N . PRO A 1 409 ? -10.762 -7.177 -29.840 1.00 86.56 409 PRO A N 1
ATOM 3069 C CA . PRO A 1 409 ? -12.126 -6.945 -30.291 1.00 86.56 409 PRO A CA 1
ATOM 3070 C C . PRO A 1 409 ? -12.869 -6.061 -29.280 1.00 86.56 409 PRO A C 1
ATOM 3072 O O . PRO A 1 409 ? -12.897 -6.374 -28.089 1.00 86.56 409 PRO A O 1
ATOM 3075 N N . ARG A 1 410 ? -13.514 -4.989 -29.765 1.00 92.31 410 ARG A N 1
ATOM 3076 C CA . ARG A 1 410 ? -14.310 -4.032 -28.969 1.00 92.31 410 ARG A CA 1
ATOM 3077 C C . ARG A 1 410 ? -15.620 -4.640 -28.465 1.00 92.31 410 ARG A C 1
ATOM 3079 O O . ARG A 1 410 ? -16.710 -4.280 -28.896 1.00 92.31 410 ARG A O 1
ATOM 3086 N N . ARG A 1 411 ? -15.508 -5.614 -27.568 1.00 94.62 411 ARG A N 1
ATOM 3087 C CA . ARG A 1 411 ? -16.630 -6.288 -26.915 1.00 94.62 411 ARG A CA 1
ATOM 3088 C C . ARG A 1 411 ? -16.271 -6.641 -25.484 1.00 94.62 411 ARG A C 1
ATOM 3090 O O . ARG A 1 411 ? -15.105 -6.866 -25.165 1.00 94.62 411 ARG A O 1
ATOM 3097 N N . TRP A 1 412 ? -17.290 -6.756 -24.642 1.00 93.69 412 TRP A N 1
ATOM 3098 C CA . TRP A 1 412 ? -17.127 -7.272 -23.290 1.00 93.69 412 TRP A CA 1
ATOM 3099 C C . TRP A 1 412 ? -16.610 -8.708 -23.335 1.00 93.69 412 TRP A C 1
ATOM 3101 O O . TRP A 1 412 ? -17.190 -9.580 -23.986 1.00 93.69 412 TRP A O 1
ATOM 3111 N N . ARG A 1 413 ? -15.509 -8.955 -22.631 1.00 94.38 413 ARG A N 1
ATOM 3112 C CA . ARG A 1 413 ? -14.923 -10.282 -22.455 1.00 94.38 413 ARG A CA 1
ATOM 3113 C C . ARG A 1 413 ? -15.049 -10.678 -20.996 1.00 94.38 413 ARG A C 1
ATOM 3115 O O . ARG A 1 413 ? -14.646 -9.927 -20.114 1.00 94.38 413 ARG A O 1
ATOM 3122 N N . ASN A 1 414 ? -15.553 -11.883 -20.747 1.00 93.81 414 ASN A N 1
ATOM 3123 C CA . ASN A 1 414 ? -15.425 -12.502 -19.435 1.00 93.81 414 ASN A CA 1
ATOM 3124 C C . ASN A 1 414 ? -13.938 -12.782 -19.177 1.00 93.81 414 ASN A C 1
ATOM 3126 O O . ASN A 1 414 ? -13.337 -13.629 -19.847 1.00 93.81 414 ASN A O 1
ATOM 3130 N N . ASP A 1 415 ? -13.361 -12.051 -18.233 1.00 92.00 415 ASP A N 1
ATOM 3131 C CA . ASP A 1 415 ? -11.971 -12.203 -17.810 1.00 92.00 415 ASP A CA 1
ATOM 3132 C C . ASP A 1 415 ? -11.858 -13.257 -16.706 1.00 92.00 415 ASP A C 1
ATOM 3134 O O . ASP A 1 415 ? -10.958 -14.096 -16.728 1.00 92.00 415 ASP A O 1
ATOM 3138 N N . ARG A 1 416 ? -12.833 -13.268 -15.788 1.00 94.06 416 ARG A N 1
ATOM 3139 C CA . ARG A 1 416 ? -12.804 -14.090 -14.581 1.00 94.06 416 ARG A CA 1
ATOM 3140 C C . ARG A 1 416 ? -14.197 -14.435 -14.076 1.00 94.06 416 ARG A C 1
ATOM 3142 O O . ARG A 1 416 ? -15.106 -13.608 -14.113 1.00 94.06 416 ARG A O 1
ATOM 3149 N N . TRP A 1 417 ? -14.327 -15.630 -13.518 1.00 96.25 417 TRP A N 1
ATOM 3150 C CA . TRP A 1 417 ? -15.435 -16.021 -12.649 1.00 96.25 417 TRP A CA 1
ATOM 3151 C C . TRP A 1 417 ? -14.894 -16.980 -11.599 1.00 96.25 417 TRP A C 1
ATOM 3153 O O . TRP A 1 417 ? -14.141 -17.892 -11.932 1.00 96.25 417 TRP A O 1
ATOM 3163 N N . MET A 1 418 ? -15.211 -16.753 -10.332 1.00 96.88 418 MET A N 1
ATOM 3164 C CA . MET A 1 418 ? -14.623 -17.509 -9.232 1.00 96.88 418 MET A CA 1
ATOM 3165 C C . MET A 1 418 ? -15.626 -17.718 -8.117 1.00 96.88 418 MET A C 1
ATOM 3167 O O . MET A 1 418 ? -16.450 -16.851 -7.829 1.00 96.88 418 MET A O 1
ATOM 3171 N N . LEU A 1 419 ? -15.485 -18.855 -7.457 1.00 97.50 419 LEU A N 1
ATOM 3172 C CA . LEU A 1 419 ? -16.085 -19.143 -6.171 1.00 97.50 419 LEU A CA 1
ATOM 3173 C C . LEU A 1 419 ? -14.941 -19.366 -5.187 1.00 97.50 419 LEU A C 1
ATOM 3175 O O . LEU A 1 419 ? -14.036 -20.154 -5.464 1.00 97.50 419 LEU A O 1
ATOM 3179 N N . SER A 1 420 ? -14.963 -18.673 -4.055 1.00 96.94 420 SER A N 1
ATOM 3180 C CA . SER A 1 420 ? -13.949 -18.858 -3.022 1.00 96.94 420 SER A CA 1
ATOM 3181 C C . SER A 1 420 ? -14.561 -19.050 -1.650 1.00 96.94 420 SER A C 1
ATOM 3183 O O . SER A 1 420 ? -15.539 -18.380 -1.316 1.00 96.94 420 SER A O 1
ATOM 3185 N N . TYR A 1 421 ? -13.939 -19.913 -0.855 1.00 96.38 421 TYR A N 1
ATOM 3186 C CA . TYR A 1 421 ? -14.309 -20.187 0.524 1.00 96.38 421 TYR A CA 1
ATOM 3187 C C . TYR A 1 421 ? -13.097 -20.008 1.435 1.00 96.38 421 TYR A C 1
ATOM 3189 O O . TYR A 1 421 ? -12.105 -20.720 1.277 1.00 96.38 421 TYR A O 1
ATOM 3197 N N . ALA A 1 422 ? -13.179 -19.058 2.365 1.00 94.44 422 ALA A N 1
ATOM 3198 C CA . ALA A 1 422 ? -12.149 -18.783 3.360 1.00 94.44 422 ALA A CA 1
ATOM 3199 C C . ALA A 1 422 ? -12.584 -19.213 4.767 1.00 94.44 422 ALA A C 1
ATOM 3201 O O . ALA A 1 422 ? -13.749 -19.081 5.145 1.00 94.44 422 ALA A O 1
ATOM 3202 N N . TRP A 1 423 ? -11.637 -19.697 5.565 1.00 92.88 423 TRP A N 1
ATOM 3203 C CA . TRP A 1 423 ? -11.842 -20.059 6.966 1.00 92.88 423 TRP A CA 1
ATOM 3204 C C . TRP A 1 423 ? -10.524 -19.991 7.746 1.00 92.88 423 TRP A C 1
ATOM 3206 O O . TRP A 1 423 ? -9.441 -20.010 7.169 1.00 92.88 423 TRP A O 1
ATOM 3216 N N . SER A 1 424 ? -10.599 -19.932 9.074 1.00 91.31 424 SER A N 1
ATOM 3217 C CA . SER A 1 424 ? -9.439 -20.023 9.970 1.00 91.31 424 SER A CA 1
ATOM 3218 C C . SER A 1 424 ? -9.495 -21.346 10.759 1.00 91.31 424 SER A C 1
ATOM 3220 O O . SER A 1 424 ? -10.286 -21.449 11.706 1.00 91.31 424 SER A O 1
ATOM 3222 N N . PRO A 1 425 ? -8.726 -22.385 10.358 1.00 88.19 425 PRO A N 1
ATOM 3223 C CA . PRO A 1 425 ? -8.780 -23.713 10.985 1.00 88.19 425 PRO A CA 1
ATOM 3224 C C . PRO A 1 425 ? -8.185 -23.731 12.402 1.00 88.19 425 PRO A C 1
ATOM 3226 O O . PRO A 1 425 ? -8.646 -24.476 13.267 1.00 88.19 425 PRO A O 1
ATOM 3229 N N . TYR A 1 426 ? -7.195 -22.874 12.647 1.00 87.94 426 TYR A N 1
ATOM 3230 C CA . TYR A 1 426 ? -6.503 -22.696 13.921 1.00 87.94 426 TYR A CA 1
ATOM 3231 C C . TYR A 1 426 ? -6.284 -21.203 14.167 1.00 87.94 426 TYR A C 1
ATOM 3233 O O . TYR A 1 426 ? -6.291 -20.412 13.223 1.00 87.94 426 TYR A O 1
ATOM 3241 N N . ALA A 1 427 ? -6.042 -20.814 15.421 1.00 85.56 427 ALA A N 1
ATOM 3242 C CA . ALA A 1 427 ? -5.643 -19.443 15.726 1.00 85.56 427 ALA A CA 1
ATOM 3243 C C . ALA A 1 427 ? -4.402 -19.053 14.903 1.00 85.56 427 ALA A C 1
ATOM 3245 O O . ALA A 1 427 ? -3.478 -19.857 14.742 1.00 85.56 427 ALA A O 1
ATOM 3246 N N . ARG A 1 428 ? -4.395 -17.822 14.381 1.00 88.81 428 ARG A N 1
ATOM 3247 C CA . ARG A 1 428 ? -3.362 -17.276 13.489 1.00 88.81 428 ARG A CA 1
ATOM 3248 C C . ARG A 1 428 ? -3.228 -17.987 12.143 1.00 88.81 428 ARG A C 1
ATOM 3250 O O . ARG A 1 428 ? -2.256 -17.741 11.445 1.00 88.81 428 ARG A O 1
ATOM 3257 N N . TRP A 1 429 ? -4.159 -18.848 11.750 1.00 92.62 429 TRP A N 1
ATOM 3258 C CA . TRP A 1 429 ? -4.198 -19.399 10.397 1.00 92.62 429 TRP A CA 1
ATOM 3259 C C . TRP A 1 429 ? -5.406 -18.871 9.658 1.00 92.62 429 TRP A C 1
ATOM 3261 O O . TRP A 1 429 ? -6.506 -18.894 10.196 1.00 92.62 429 TRP A O 1
ATOM 3271 N N . LEU A 1 430 ? -5.210 -18.463 8.413 1.00 93.62 430 LEU A N 1
ATOM 3272 C CA . LEU A 1 430 ? -6.279 -18.150 7.482 1.00 93.62 430 LEU A CA 1
ATOM 3273 C C . LEU A 1 430 ? -6.038 -18.952 6.207 1.00 93.62 430 LEU A C 1
ATOM 3275 O O . LEU A 1 430 ? -4.932 -18.962 5.677 1.00 93.62 430 LEU A O 1
ATOM 3279 N N . THR A 1 431 ? -7.049 -19.668 5.742 1.00 96.00 431 THR A N 1
ATOM 3280 C CA . THR A 1 431 ? -6.966 -20.550 4.580 1.00 96.00 431 THR A CA 1
ATOM 3281 C C . THR A 1 431 ? -8.105 -20.223 3.636 1.00 96.00 431 THR A C 1
ATOM 3283 O O . THR A 1 431 ? -9.207 -19.907 4.081 1.00 96.00 431 THR A O 1
ATOM 3286 N N . GLN A 1 432 ? -7.844 -20.289 2.337 1.00 96.56 432 GLN A N 1
ATOM 3287 C CA . GLN A 1 432 ? -8.842 -20.058 1.306 1.00 96.56 432 GLN A CA 1
ATOM 3288 C C . GLN A 1 432 ? -8.672 -21.059 0.173 1.00 96.56 432 GLN A C 1
ATOM 3290 O O . GLN A 1 432 ? -7.559 -21.370 -0.238 1.00 96.56 432 GLN A O 1
ATOM 3295 N N . VAL A 1 433 ? -9.794 -21.550 -0.343 1.00 97.94 433 VAL A N 1
ATOM 3296 C CA . VAL A 1 433 ? -9.849 -22.318 -1.590 1.00 97.94 433 VAL A CA 1
ATOM 3297 C C . VAL A 1 433 ? -10.595 -21.484 -2.617 1.00 97.94 433 VAL A C 1
ATOM 3299 O O . VAL A 1 433 ? -11.645 -20.921 -2.309 1.00 97.94 433 VAL A O 1
ATOM 3302 N N . ILE A 1 434 ? -10.057 -21.404 -3.830 1.00 97.62 434 ILE A N 1
ATOM 3303 C CA . ILE A 1 434 ? -10.615 -20.660 -4.958 1.00 97.62 434 ILE A CA 1
ATOM 3304 C C . ILE A 1 434 ? -10.747 -21.606 -6.142 1.00 97.62 434 ILE A C 1
ATOM 3306 O O . ILE A 1 434 ? -9.782 -22.263 -6.532 1.00 97.62 434 ILE A O 1
ATOM 3310 N N . VAL A 1 435 ? -11.931 -21.649 -6.743 1.00 97.81 435 VAL A N 1
ATOM 3311 C CA . VAL A 1 435 ? -12.205 -22.425 -7.954 1.00 97.81 435 VAL A CA 1
ATOM 3312 C C . VAL A 1 435 ? -12.804 -21.525 -9.025 1.00 97.81 435 VAL A C 1
ATOM 3314 O O . VAL A 1 435 ? -13.632 -20.663 -8.730 1.00 97.81 435 VAL A O 1
ATOM 3317 N N . GLY A 1 436 ? -12.404 -21.729 -10.278 1.00 96.38 436 GLY A N 1
ATOM 3318 C CA . GLY A 1 436 ? -13.022 -21.063 -11.423 1.00 96.38 436 GLY A CA 1
ATOM 3319 C C . GLY A 1 436 ? -12.032 -20.646 -12.497 1.00 96.38 436 GLY A C 1
ATOM 3320 O O . GLY A 1 436 ? -10.991 -21.274 -12.669 1.00 96.38 436 GLY A O 1
ATOM 3321 N N . LYS A 1 437 ? -12.366 -19.604 -13.254 1.00 95.00 437 LYS A N 1
ATOM 3322 C CA . LYS A 1 437 ? -11.529 -19.037 -14.314 1.00 95.00 437 LYS A CA 1
ATOM 3323 C C . LYS A 1 437 ? -10.754 -17.832 -13.793 1.00 95.00 437 LYS A C 1
ATOM 3325 O O . LYS A 1 437 ? -11.366 -16.833 -13.421 1.00 95.00 437 LYS A O 1
ATOM 3330 N N . PHE A 1 438 ? -9.427 -17.902 -13.853 1.00 92.50 438 PHE A N 1
ATOM 3331 C CA . PHE A 1 438 ? -8.522 -16.802 -13.503 1.00 92.50 438 PHE A CA 1
ATOM 3332 C C . PHE A 1 438 ? -8.092 -16.016 -14.753 1.00 92.50 438 PHE A C 1
ATOM 3334 O O . PHE A 1 438 ? -8.059 -16.604 -15.843 1.00 92.50 438 PHE A O 1
ATOM 3341 N N . PRO A 1 439 ? -7.692 -14.736 -14.622 1.00 88.19 439 PRO A N 1
ATOM 3342 C CA . PRO A 1 439 ? -7.211 -13.932 -15.742 1.00 88.19 439 PRO A CA 1
ATOM 3343 C C . PRO A 1 439 ? -6.090 -14.629 -16.524 1.00 88.19 439 PRO A C 1
ATOM 3345 O O . PRO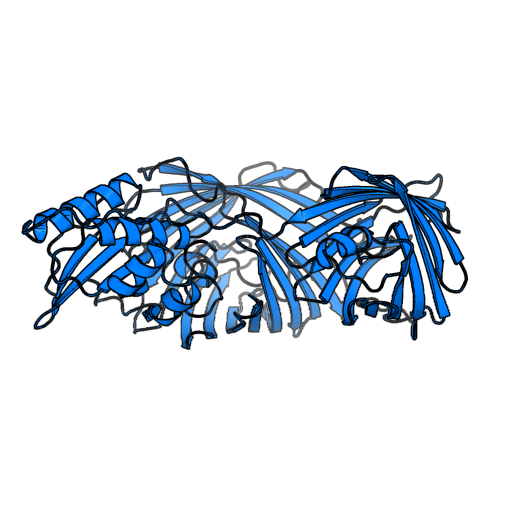 A 1 439 ? -5.071 -15.037 -15.965 1.00 88.19 439 PRO A O 1
ATOM 3348 N N . GLY A 1 440 ? -6.282 -14.775 -17.836 1.00 83.81 440 GLY A N 1
ATOM 3349 C CA . GLY A 1 440 ? -5.331 -15.460 -18.718 1.00 83.81 440 GLY A CA 1
ATOM 3350 C C . GLY A 1 440 ? -5.342 -16.994 -18.642 1.00 83.81 440 GLY A C 1
ATOM 3351 O O . GLY A 1 440 ? -4.524 -17.619 -19.308 1.00 83.81 440 GLY A O 1
ATOM 3352 N N . THR A 1 441 ? -6.256 -17.605 -17.883 1.00 83.06 441 THR A N 1
ATOM 3353 C CA . THR A 1 441 ? -6.443 -19.066 -17.792 1.00 83.06 441 THR A CA 1
ATOM 3354 C C . THR A 1 441 ? -7.857 -19.467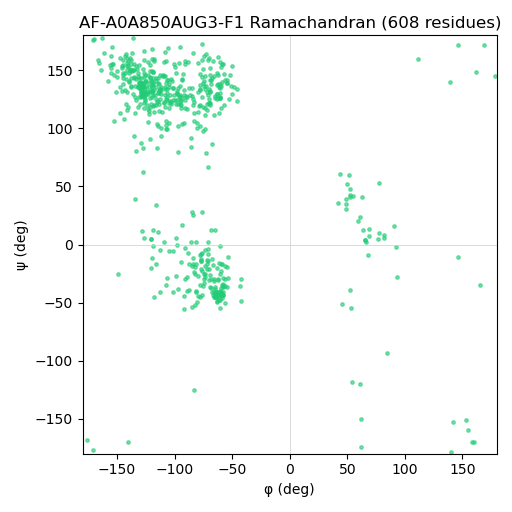 -18.230 1.00 83.06 441 THR A C 1
ATOM 3356 O O . THR A 1 441 ? -8.739 -18.622 -18.396 1.00 83.06 441 THR A O 1
ATOM 3359 N N . THR A 1 442 ? -8.090 -20.765 -18.434 1.00 83.44 442 THR A N 1
ATOM 3360 C CA . THR A 1 442 ? -9.422 -21.311 -18.761 1.00 83.44 442 THR A CA 1
ATOM 3361 C C . THR A 1 442 ? -10.195 -21.732 -17.514 1.00 83.44 442 THR A C 1
ATOM 3363 O O . THR A 1 442 ? -11.372 -21.404 -17.383 1.00 83.44 442 THR A O 1
ATOM 3366 N N . SER A 1 443 ? -9.529 -22.421 -16.588 1.00 93.75 443 SER A N 1
ATOM 3367 C CA . SER A 1 443 ? -10.085 -22.883 -15.314 1.00 93.75 443 SER A CA 1
ATOM 3368 C C . SER A 1 443 ? -8.962 -23.315 -14.372 1.00 93.75 443 SER A C 1
ATOM 3370 O O . SER A 1 443 ? -7.913 -23.749 -14.845 1.00 93.75 443 SER A O 1
ATOM 3372 N N . GLY A 1 444 ? -9.185 -23.309 -13.065 1.00 95.19 444 GLY A N 1
ATOM 3373 C CA . GLY A 1 444 ? -8.248 -23.862 -12.099 1.00 95.19 444 GLY A CA 1
ATOM 3374 C C . GLY A 1 444 ? -8.813 -23.968 -10.691 1.00 95.19 444 GLY A C 1
ATOM 3375 O O . GLY A 1 444 ? -9.933 -23.534 -10.411 1.00 95.19 444 GLY A O 1
ATOM 3376 N N . VAL A 1 445 ? -7.988 -24.533 -9.817 1.00 97.19 445 VAL A N 1
ATOM 3377 C CA . VAL A 1 445 ? -8.199 -24.594 -8.371 1.00 97.19 445 VAL A CA 1
ATOM 3378 C C . VAL A 1 445 ? -6.937 -24.083 -7.696 1.00 97.19 445 VAL A C 1
ATOM 3380 O O . VAL A 1 445 ? -5.833 -24.500 -8.051 1.00 97.19 445 VAL A O 1
ATOM 3383 N N . VAL A 1 446 ? -7.101 -23.178 -6.739 1.00 97.31 446 VAL A N 1
ATOM 3384 C CA . VAL A 1 446 ? -6.015 -22.579 -5.963 1.00 97.31 446 VAL A CA 1
ATOM 3385 C C . VAL A 1 446 ? -6.354 -22.686 -4.487 1.00 97.31 446 VAL A C 1
ATOM 3387 O O . VAL A 1 446 ? -7.499 -22.484 -4.089 1.00 97.31 446 VAL A O 1
ATOM 3390 N N . VAL A 1 447 ? -5.351 -22.995 -3.679 1.00 98.19 447 VAL A N 1
ATOM 3391 C CA . VAL A 1 447 ? -5.411 -22.974 -2.225 1.00 98.19 447 VAL A CA 1
ATOM 3392 C C . VAL A 1 447 ? -4.378 -21.979 -1.724 1.00 98.19 447 VAL A C 1
ATOM 3394 O O . VAL A 1 447 ? -3.222 -22.004 -2.147 1.00 98.19 447 VAL A O 1
ATOM 3397 N N . GLU A 1 448 ? -4.797 -21.115 -0.814 1.00 97.75 448 GLU A N 1
ATOM 3398 C CA . GLU A 1 448 ? -3.947 -20.161 -0.119 1.00 97.75 448 GLU A CA 1
ATOM 3399 C C . GLU A 1 448 ? -3.982 -20.442 1.377 1.00 97.75 448 GLU A C 1
ATOM 3401 O O . GLU A 1 448 ? -5.028 -20.780 1.936 1.00 97.75 448 GLU A O 1
ATOM 3406 N N . ALA A 1 449 ? -2.850 -20.260 2.042 1.00 97.38 449 ALA A N 1
ATOM 3407 C CA . ALA A 1 449 ? -2.753 -20.297 3.486 1.00 97.38 449 ALA A CA 1
ATOM 3408 C C . ALA A 1 449 ? -1.854 -19.163 3.969 1.00 97.38 449 ALA A C 1
ATOM 3410 O O . ALA A 1 449 ? -0.777 -18.930 3.431 1.00 97.38 449 ALA A O 1
ATOM 3411 N N . LEU A 1 450 ? -2.287 -18.468 5.008 1.00 95.94 450 LEU A N 1
ATOM 3412 C CA . LEU A 1 450 ? -1.575 -17.360 5.612 1.00 95.94 450 LEU A CA 1
ATOM 3413 C C . LEU A 1 450 ? -1.456 -17.591 7.113 1.00 95.94 450 LEU A C 1
ATOM 3415 O O . LEU A 1 450 ? -2.422 -17.998 7.764 1.00 95.94 450 LEU A O 1
ATOM 3419 N N . ARG A 1 451 ? -0.283 -17.278 7.666 1.00 94.88 451 ARG A N 1
ATOM 3420 C CA . ARG A 1 451 ? -0.025 -17.345 9.102 1.00 94.88 451 ARG A CA 1
ATOM 3421 C C . ARG A 1 451 ? 0.853 -16.187 9.586 1.00 94.88 451 ARG A C 1
ATOM 3423 O O . ARG A 1 451 ? 2.031 -16.152 9.222 1.00 94.88 451 ARG A O 1
ATOM 3430 N N . PRO A 1 452 ? 0.358 -15.290 10.459 1.00 92.81 452 PRO A N 1
ATOM 3431 C CA . PRO A 1 452 ? 1.216 -14.397 11.229 1.00 92.81 452 PRO A CA 1
ATOM 3432 C C . PRO A 1 452 ? 2.126 -15.208 12.159 1.00 92.81 452 PRO A C 1
ATOM 3434 O O . PRO A 1 452 ? 1.654 -16.034 12.947 1.00 92.81 452 PRO A O 1
ATOM 3437 N N . ILE A 1 453 ? 3.434 -14.988 12.052 1.00 93.25 453 ILE A N 1
ATOM 3438 C CA . ILE A 1 453 ? 4.437 -15.622 12.918 1.00 93.25 453 ILE A CA 1
ATOM 3439 C C . ILE A 1 453 ? 4.523 -14.836 14.226 1.00 93.25 453 ILE A C 1
ATOM 3441 O O . ILE A 1 453 ? 4.367 -15.398 15.311 1.00 93.25 453 ILE A O 1
ATOM 3445 N N . ASP A 1 454 ? 4.711 -13.524 14.105 1.00 90.69 454 ASP A N 1
ATOM 3446 C CA . ASP A 1 454 ? 4.785 -12.565 15.201 1.00 90.69 454 ASP A CA 1
ATOM 3447 C C . ASP A 1 454 ? 4.056 -11.261 14.812 1.00 90.69 454 ASP A C 1
ATOM 3449 O O . ASP A 1 454 ? 3.365 -11.191 13.795 1.00 90.69 454 ASP A O 1
ATOM 3453 N N . ALA A 1 455 ? 4.197 -10.209 15.620 1.00 87.06 455 ALA A N 1
ATOM 3454 C CA . ALA A 1 455 ? 3.576 -8.908 15.359 1.00 87.06 455 ALA A CA 1
ATOM 3455 C C . ALA A 1 455 ? 4.145 -8.163 14.130 1.00 87.06 455 ALA A C 1
ATOM 3457 O O . ALA A 1 455 ? 3.576 -7.157 13.708 1.00 87.06 455 ALA A O 1
ATOM 3458 N N . ARG A 1 456 ? 5.276 -8.622 13.580 1.00 90.75 456 ARG A N 1
ATOM 3459 C CA . ARG A 1 456 ? 6.043 -7.976 12.506 1.00 90.75 456 ARG A CA 1
ATOM 3460 C C . ARG A 1 456 ? 6.315 -8.909 11.327 1.00 90.75 456 ARG A C 1
ATOM 3462 O O . ARG A 1 456 ? 7.041 -8.517 10.421 1.00 90.75 456 ARG A O 1
ATOM 3469 N N . SER A 1 457 ? 5.781 -10.123 11.289 1.00 94.50 457 SER A N 1
ATOM 3470 C CA . SER A 1 457 ? 6.066 -11.064 10.211 1.00 94.50 457 SER A CA 1
ATOM 3471 C C . SER A 1 457 ? 4.976 -12.095 10.005 1.00 94.50 457 SER A C 1
ATOM 3473 O O . SER A 1 457 ? 4.251 -12.477 10.925 1.00 94.50 457 SER A O 1
ATOM 3475 N N . LEU A 1 458 ? 4.872 -12.560 8.765 1.00 95.06 458 LEU A N 1
ATOM 3476 C CA . LEU A 1 458 ? 3.934 -13.599 8.369 1.00 95.06 458 LEU A CA 1
ATOM 3477 C C . LEU A 1 458 ? 4.511 -14.452 7.247 1.00 95.06 458 LEU A C 1
ATOM 3479 O O . LEU A 1 458 ? 5.427 -14.043 6.531 1.00 95.06 458 LEU A O 1
ATOM 3483 N N . VAL A 1 459 ? 3.933 -15.636 7.100 1.00 97.19 459 VAL A N 1
ATOM 3484 C CA . VAL A 1 459 ? 4.145 -16.515 5.954 1.00 97.19 459 VAL A CA 1
ATOM 3485 C C . VAL A 1 459 ? 2.845 -16.632 5.182 1.00 97.19 459 VAL A C 1
ATOM 3487 O O . VAL A 1 459 ? 1.772 -16.766 5.772 1.00 97.19 459 VAL A O 1
ATOM 3490 N N . TYR A 1 460 ? 2.957 -16.590 3.863 1.00 96.94 460 TYR A N 1
ATOM 3491 C CA . TYR A 1 460 ? 1.859 -16.809 2.939 1.00 96.94 460 TYR A CA 1
ATOM 3492 C C . TYR A 1 460 ? 2.273 -17.869 1.923 1.00 96.94 460 TYR A C 1
ATOM 3494 O O . TYR A 1 460 ? 3.342 -17.798 1.325 1.00 96.94 460 TYR A O 1
ATOM 3502 N N . LEU A 1 461 ? 1.437 -18.883 1.766 1.00 97.94 461 LEU A N 1
ATOM 3503 C CA . LEU A 1 461 ? 1.630 -20.001 0.863 1.00 97.94 461 LEU A CA 1
ATOM 3504 C C . LEU A 1 461 ? 0.471 -20.010 -0.119 1.00 97.94 461 LEU A C 1
ATOM 3506 O O . LEU A 1 461 ? -0.685 -19.892 0.282 1.00 97.94 461 LEU A O 1
ATOM 3510 N N . VAL A 1 462 ? 0.773 -20.211 -1.391 1.00 97.50 462 VAL A N 1
ATOM 3511 C CA . VAL A 1 462 ? -0.236 -20.423 -2.422 1.00 97.50 462 VAL A CA 1
ATOM 3512 C C . VAL A 1 462 ? 0.183 -21.591 -3.289 1.00 97.50 462 VAL A C 1
ATOM 3514 O O . VAL A 1 462 ? 1.345 -21.703 -3.668 1.00 97.50 462 VAL A O 1
ATOM 3517 N N . ALA A 1 463 ? -0.757 -22.469 -3.609 1.00 97.81 463 ALA A N 1
ATOM 3518 C CA . ALA A 1 463 ? -0.551 -23.556 -4.550 1.00 97.81 463 ALA A CA 1
ATOM 3519 C C . ALA A 1 463 ? -1.814 -23.763 -5.376 1.00 97.81 463 ALA A C 1
ATOM 3521 O O . ALA A 1 463 ? -2.927 -23.648 -4.869 1.00 97.81 463 ALA A O 1
ATOM 3522 N N . GLY A 1 464 ? -1.666 -24.075 -6.655 1.00 96.19 464 GLY A N 1
ATOM 3523 C CA . GLY A 1 464 ? -2.816 -24.285 -7.512 1.00 96.19 464 GLY A CA 1
ATOM 3524 C C . GLY A 1 464 ? -2.477 -24.935 -8.834 1.00 96.19 464 GLY A C 1
ATOM 3525 O O . GLY A 1 464 ? -1.350 -24.888 -9.323 1.00 96.19 464 GLY A O 1
ATOM 3526 N N . GLN A 1 465 ? -3.495 -25.533 -9.431 1.00 95.38 465 GLN A N 1
ATOM 3527 C CA . GLN A 1 465 ? -3.426 -26.066 -10.777 1.00 95.38 465 GLN A CA 1
ATOM 3528 C C . GLN A 1 465 ? -4.375 -25.263 -11.653 1.00 95.38 465 GLN A C 1
ATOM 3530 O O . GLN A 1 465 ? -5.570 -25.163 -11.369 1.00 95.38 465 GLN A O 1
ATOM 3535 N N . THR A 1 466 ? -3.841 -24.687 -12.725 1.00 91.69 466 THR A N 1
ATOM 3536 C CA . THR A 1 466 ? -4.628 -23.936 -13.703 1.00 91.69 466 THR A CA 1
ATOM 3537 C C . THR A 1 466 ? -4.420 -24.534 -15.084 1.00 91.69 466 THR A C 1
ATOM 3539 O O . THR A 1 466 ? -3.348 -25.049 -15.392 1.00 91.69 466 THR A O 1
ATOM 3542 N N . ARG A 1 467 ? -5.466 -24.503 -15.907 1.00 90.75 467 ARG A N 1
ATOM 3543 C CA . ARG A 1 467 ? -5.399 -24.854 -17.321 1.00 90.75 467 ARG A CA 1
ATOM 3544 C C . ARG A 1 467 ? -5.180 -23.590 -18.128 1.00 90.75 467 ARG A C 1
ATOM 3546 O O . ARG A 1 467 ? -6.047 -22.708 -18.155 1.00 90.75 467 ARG A O 1
ATOM 3553 N N . ASN A 1 468 ? -4.056 -23.517 -18.819 1.00 82.25 468 ASN A N 1
ATOM 3554 C CA . ASN A 1 468 ? -3.719 -22.430 -19.717 1.00 82.25 468 ASN A CA 1
ATOM 3555 C C . ASN A 1 468 ? -3.548 -22.970 -21.141 1.00 82.25 468 ASN A C 1
ATOM 3557 O O . ASN A 1 468 ? -2.984 -24.037 -21.350 1.00 82.25 468 ASN A O 1
ATOM 3561 N N . THR A 1 469 ? -4.049 -22.241 -22.136 1.00 77.62 469 THR A N 1
ATOM 3562 C CA . THR A 1 469 ? -3.855 -22.603 -23.548 1.00 77.62 469 THR A CA 1
ATOM 3563 C C . THR A 1 469 ? -2.494 -22.163 -24.085 1.00 77.62 469 THR A C 1
ATOM 3565 O O . THR A 1 469 ? -2.100 -22.604 -25.156 1.00 77.62 469 THR A O 1
ATOM 3568 N N . ARG A 1 470 ? -1.807 -21.248 -23.389 1.00 75.19 470 ARG A N 1
ATOM 3569 C CA . ARG A 1 470 ? -0.533 -20.638 -23.806 1.00 75.19 470 ARG A CA 1
ATOM 3570 C C . ARG A 1 470 ? 0.641 -20.961 -22.881 1.00 75.19 470 ARG A C 1
ATOM 3572 O O . ARG A 1 470 ? 1.776 -20.743 -23.281 1.00 75.19 470 ARG A O 1
ATOM 3579 N N . LEU A 1 471 ? 0.376 -21.429 -21.662 1.00 76.25 471 LEU A N 1
ATOM 3580 C CA . LEU A 1 471 ? 1.393 -21.740 -20.653 1.00 76.25 471 LEU A CA 1
ATOM 3581 C C . LEU A 1 471 ? 1.361 -23.226 -20.300 1.00 76.25 471 LEU A C 1
ATOM 3583 O O . LEU A 1 471 ? 0.357 -23.904 -20.517 1.00 76.25 471 LEU A O 1
ATOM 3587 N N . ASP A 1 472 ? 2.461 -23.712 -19.733 1.00 76.12 472 ASP A N 1
ATOM 3588 C CA . ASP A 1 472 ? 2.564 -25.076 -19.225 1.00 76.12 472 ASP A CA 1
ATOM 3589 C C . ASP A 1 472 ? 1.570 -25.303 -18.066 1.00 76.12 472 ASP A C 1
ATOM 3591 O O . ASP A 1 472 ? 1.430 -24.468 -17.173 1.00 76.12 472 ASP A O 1
ATOM 3595 N N . ASN A 1 473 ? 0.889 -26.450 -18.050 1.00 84.25 473 ASN A N 1
ATOM 3596 C CA . ASN A 1 473 ? -0.152 -26.791 -17.067 1.00 84.25 473 ASN A CA 1
ATOM 3597 C C . ASN A 1 473 ? 0.429 -27.391 -15.772 1.00 84.25 473 ASN A C 1
ATOM 3599 O O . ASN A 1 473 ? -0.209 -28.213 -15.103 1.00 84.25 473 ASN A O 1
ATOM 3603 N N . LYS A 1 474 ? 1.665 -27.018 -15.428 1.00 88.81 474 LYS A N 1
ATOM 3604 C CA . LYS A 1 474 ? 2.348 -27.472 -14.215 1.00 88.81 474 LYS A CA 1
ATOM 3605 C C . LYS A 1 474 ? 1.735 -26.844 -12.965 1.00 88.81 474 LYS A C 1
ATOM 3607 O O . LYS A 1 474 ? 1.094 -25.798 -13.004 1.00 88.81 474 LYS A O 1
ATOM 3612 N N . LEU A 1 475 ? 1.969 -27.501 -11.828 1.00 93.38 475 LEU A N 1
ATOM 3613 C CA . LEU A 1 475 ? 1.571 -26.996 -10.516 1.00 93.38 475 LEU A CA 1
ATOM 3614 C C . LEU A 1 475 ? 2.244 -25.644 -10.246 1.00 93.38 475 LEU A C 1
ATOM 3616 O O . LEU A 1 475 ? 3.472 -25.593 -10.134 1.00 93.38 475 LEU A O 1
ATOM 3620 N N . TYR A 1 476 ? 1.433 -24.599 -10.100 1.00 94.69 476 TYR A N 1
ATOM 3621 C CA . TYR A 1 476 ? 1.828 -23.289 -9.593 1.00 94.69 476 TYR A CA 1
ATOM 3622 C C . TYR A 1 476 ? 1.945 -23.365 -8.075 1.00 94.69 476 TYR A C 1
ATOM 3624 O O . TYR A 1 476 ? 1.051 -23.902 -7.418 1.00 94.69 476 TYR A O 1
ATOM 3632 N N . TRP A 1 477 ? 3.022 -22.830 -7.509 1.00 97.50 477 TRP A N 1
ATOM 3633 C CA . TRP A 1 477 ? 3.126 -22.672 -6.063 1.00 97.50 477 TRP A CA 1
ATOM 3634 C C . TRP A 1 477 ? 4.132 -21.591 -5.699 1.00 97.50 477 TRP A C 1
ATOM 3636 O O . TRP A 1 477 ? 5.197 -21.509 -6.303 1.00 97.50 477 TRP A O 1
ATOM 3646 N N . LEU A 1 478 ? 3.823 -20.795 -4.684 1.00 97.62 478 LEU A N 1
ATOM 3647 C CA . LEU A 1 478 ? 4.730 -19.806 -4.118 1.00 97.62 478 LEU A CA 1
ATOM 3648 C C . LEU A 1 478 ? 4.686 -19.884 -2.594 1.00 97.62 478 LEU A C 1
ATOM 3650 O O . LEU A 1 478 ? 3.631 -20.100 -1.995 1.00 97.62 478 LEU A O 1
ATOM 3654 N N . ALA A 1 479 ? 5.843 -19.668 -1.985 1.00 98.31 479 ALA A N 1
ATOM 3655 C CA . ALA A 1 479 ? 5.989 -19.386 -0.572 1.00 98.31 479 ALA A CA 1
ATOM 3656 C C . ALA A 1 479 ? 6.529 -17.966 -0.412 1.00 98.31 479 ALA A C 1
ATOM 3658 O O . ALA A 1 479 ? 7.512 -17.591 -1.052 1.00 98.31 479 ALA A O 1
ATOM 3659 N N . GLU A 1 480 ? 5.885 -17.183 0.440 1.00 97.62 480 GLU A N 1
ATOM 3660 C CA . GLU A 1 480 ? 6.245 -15.807 0.739 1.00 97.62 480 GLU A CA 1
ATOM 3661 C C . GLU A 1 480 ? 6.508 -15.653 2.238 1.00 97.62 480 GLU A C 1
ATOM 3663 O O . GLU A 1 480 ? 5.726 -16.115 3.072 1.00 97.62 480 GLU A O 1
ATOM 3668 N N . TYR A 1 481 ? 7.587 -14.956 2.574 1.00 97.62 481 TYR A N 1
ATOM 3669 C CA . TYR A 1 481 ? 7.870 -14.451 3.908 1.00 97.62 481 TYR A CA 1
ATOM 3670 C C . TYR A 1 481 ? 7.830 -12.929 3.883 1.00 97.62 481 TYR A C 1
ATOM 3672 O O . TYR A 1 481 ? 8.451 -12.290 3.031 1.00 97.62 481 TYR A O 1
ATOM 3680 N N . TRP A 1 482 ? 7.117 -12.357 4.842 1.00 95.56 482 TRP A N 1
ATOM 3681 C CA . TRP A 1 482 ? 6.943 -10.921 4.970 1.00 95.56 482 TRP A CA 1
ATOM 3682 C C . TRP A 1 482 ? 7.496 -10.439 6.305 1.00 95.56 482 TRP A C 1
ATOM 3684 O O . TRP A 1 482 ? 7.233 -11.055 7.340 1.00 95.56 482 TRP A O 1
ATOM 3694 N N . ARG A 1 483 ? 8.212 -9.311 6.290 1.00 95.25 483 ARG A N 1
ATOM 3695 C CA . ARG A 1 483 ? 8.686 -8.606 7.488 1.00 95.25 483 ARG A CA 1
ATOM 3696 C C . ARG A 1 483 ? 8.294 -7.133 7.425 1.00 95.25 483 ARG A C 1
ATOM 3698 O O . ARG A 1 483 ? 8.609 -6.457 6.452 1.00 95.25 483 ARG A O 1
ATOM 3705 N N . PHE A 1 484 ? 7.660 -6.636 8.479 1.00 91.38 484 PHE A N 1
ATOM 3706 C CA . PHE A 1 484 ? 7.245 -5.246 8.644 1.00 91.38 484 PHE A CA 1
ATOM 3707 C C . PHE A 1 484 ? 8.272 -4.491 9.495 1.00 91.38 484 PHE A C 1
ATOM 3709 O O . PHE A 1 484 ? 8.671 -4.955 10.567 1.00 91.38 484 PHE A O 1
ATOM 3716 N N . ILE A 1 485 ? 8.693 -3.329 9.002 1.00 90.19 485 ILE A N 1
ATOM 3717 C CA . ILE A 1 485 ? 9.612 -2.396 9.657 1.00 90.19 485 ILE A CA 1
ATOM 3718 C C . ILE A 1 485 ? 8.815 -1.108 9.928 1.00 90.19 485 ILE A C 1
ATOM 3720 O O . ILE A 1 485 ? 8.818 -0.201 9.086 1.00 90.19 485 ILE A O 1
ATOM 3724 N N . PRO A 1 486 ? 8.047 -1.050 11.037 1.00 84.38 486 PRO A N 1
ATOM 3725 C CA . PRO A 1 486 ? 7.117 0.048 11.321 1.00 84.38 486 PRO A CA 1
ATOM 3726 C C . PRO A 1 486 ? 7.790 1.413 11.397 1.00 84.38 486 PRO A C 1
ATOM 3728 O O . PRO A 1 486 ? 7.212 2.398 10.943 1.00 84.38 486 PRO A O 1
ATOM 3731 N N . GLU A 1 487 ? 9.021 1.464 11.906 1.00 83.00 487 GLU A N 1
ATOM 3732 C CA . GLU A 1 487 ? 9.811 2.688 12.061 1.00 83.00 487 GLU A CA 1
ATOM 3733 C C . GLU A 1 487 ? 9.969 3.422 10.720 1.00 83.00 487 GLU A C 1
ATOM 3735 O O . GLU A 1 487 ? 10.040 4.649 10.667 1.00 83.00 487 GLU A O 1
ATOM 3740 N N . TRP A 1 488 ? 9.962 2.662 9.623 1.00 81.94 488 TRP A N 1
ATOM 3741 C CA . TRP A 1 488 ? 10.065 3.166 8.263 1.00 81.94 488 TRP A CA 1
ATOM 3742 C C . TRP A 1 488 ? 8.838 2.842 7.414 1.00 81.94 488 TRP A C 1
ATOM 3744 O O . TRP A 1 488 ? 8.940 2.952 6.206 1.00 81.94 488 TRP A O 1
ATOM 3754 N N . LYS A 1 489 ? 7.704 2.387 7.964 1.00 85.31 489 LYS A N 1
ATOM 3755 C CA . LYS A 1 489 ? 6.521 1.955 7.177 1.00 85.31 489 LYS A CA 1
ATOM 3756 C C . LYS A 1 489 ? 6.885 1.112 5.930 1.00 85.31 489 LYS A C 1
ATOM 3758 O O . LYS A 1 489 ? 6.281 1.243 4.860 1.00 85.31 489 LYS A O 1
ATOM 3763 N N . VAL A 1 490 ? 7.929 0.289 6.058 1.00 89.12 490 VAL A N 1
ATOM 3764 C CA . VAL A 1 490 ? 8.509 -0.534 4.990 1.00 89.12 490 VAL A CA 1
ATOM 3765 C C . VAL A 1 490 ? 8.154 -1.989 5.251 1.00 89.12 490 VAL A C 1
ATOM 3767 O O . VAL A 1 490 ? 8.118 -2.452 6.390 1.00 89.12 490 VAL A O 1
ATOM 3770 N N . GLN A 1 491 ? 7.932 -2.726 4.174 1.00 92.81 491 GLN A N 1
ATOM 3771 C CA . GLN A 1 491 ? 7.692 -4.154 4.177 1.00 92.81 491 GLN A CA 1
ATOM 3772 C C . GLN A 1 491 ? 8.725 -4.823 3.278 1.00 92.81 491 GLN A C 1
ATOM 3774 O O . GLN A 1 491 ? 8.959 -4.400 2.145 1.00 92.81 491 GLN A O 1
ATOM 3779 N N . LEU A 1 492 ? 9.341 -5.878 3.791 1.00 95.81 492 LEU A N 1
ATOM 3780 C CA . LEU A 1 492 ? 10.206 -6.762 3.032 1.00 95.81 492 LEU A CA 1
ATOM 3781 C C . LEU A 1 492 ? 9.403 -8.002 2.655 1.00 95.81 492 LEU A C 1
ATOM 3783 O O . LEU A 1 492 ? 8.881 -8.677 3.543 1.00 95.81 492 LEU A O 1
ATOM 3787 N N . ARG A 1 493 ? 9.336 -8.319 1.363 1.00 96.62 493 ARG A N 1
ATOM 3788 C CA . ARG A 1 493 ? 8.743 -9.557 0.852 1.00 96.62 493 ARG A CA 1
ATOM 3789 C C . ARG A 1 493 ? 9.822 -10.416 0.223 1.00 96.62 493 ARG A C 1
ATOM 3791 O O . ARG A 1 493 ? 10.369 -10.056 -0.813 1.00 96.62 493 ARG A O 1
ATOM 3798 N N . VAL A 1 494 ? 10.086 -11.569 0.816 1.00 97.94 494 VAL A N 1
ATOM 3799 C CA . VAL A 1 494 ? 10.876 -12.632 0.192 1.00 97.94 494 VAL A CA 1
ATOM 3800 C C . VAL A 1 494 ? 9.895 -13.633 -0.391 1.00 97.94 494 VAL A C 1
ATOM 3802 O O . VAL A 1 494 ? 8.990 -14.069 0.314 1.00 97.94 494 VAL A O 1
ATOM 3805 N N . LEU A 1 495 ? 10.052 -14.010 -1.654 1.00 96.94 495 LEU A N 1
ATOM 3806 C CA . LEU A 1 495 ? 9.227 -15.049 -2.260 1.00 96.94 495 LEU A CA 1
ATOM 3807 C C . LEU A 1 495 ? 10.062 -16.069 -3.012 1.00 96.94 495 LEU A C 1
ATOM 3809 O O . LEU A 1 495 ? 11.121 -15.744 -3.540 1.00 96.94 495 LEU A O 1
ATOM 3813 N N . GLY A 1 496 ? 9.572 -17.297 -3.083 1.00 97.88 496 GLY A N 1
ATOM 3814 C CA . GLY A 1 496 ? 10.198 -18.355 -3.857 1.00 97.88 496 GLY A CA 1
ATOM 3815 C C . GLY A 1 496 ? 9.195 -19.418 -4.265 1.00 97.88 496 GLY A C 1
ATOM 3816 O O . GLY A 1 496 ? 8.232 -19.688 -3.548 1.00 97.88 496 GLY A O 1
ATOM 3817 N N . GLY A 1 497 ? 9.418 -20.020 -5.427 1.00 97.12 497 GLY A N 1
ATOM 3818 C CA . GLY A 1 497 ? 8.617 -21.146 -5.885 1.00 97.12 497 GLY A CA 1
ATOM 3819 C C . GLY A 1 497 ? 8.560 -21.274 -7.393 1.00 97.12 497 GLY A C 1
ATOM 3820 O O . GLY A 1 497 ? 9.505 -20.908 -8.093 1.00 97.12 497 GLY A O 1
ATOM 3821 N N . ARG A 1 498 ? 7.452 -21.830 -7.884 1.00 95.94 498 ARG A N 1
ATOM 3822 C CA . ARG A 1 498 ? 7.151 -21.975 -9.305 1.00 95.94 498 ARG A CA 1
ATOM 3823 C C . ARG A 1 498 ? 6.033 -21.023 -9.715 1.00 95.94 498 ARG A C 1
ATOM 3825 O O . ARG A 1 498 ? 4.894 -21.149 -9.262 1.00 95.94 498 ARG A O 1
ATOM 3832 N N . PHE A 1 499 ? 6.363 -20.116 -10.621 1.00 93.06 499 PHE A N 1
ATOM 3833 C CA . PHE A 1 499 ? 5.445 -19.127 -11.170 1.00 93.06 499 PHE A CA 1
ATOM 3834 C C . PHE A 1 499 ? 4.489 -19.747 -12.197 1.00 93.06 499 PHE A C 1
ATOM 3836 O O . PHE A 1 499 ? 4.601 -20.917 -12.570 1.00 93.06 499 PHE A O 1
ATOM 3843 N N . LEU A 1 500 ? 3.505 -18.961 -12.641 1.00 89.12 500 LEU A N 1
ATOM 3844 C CA . LEU A 1 500 ? 2.420 -19.421 -13.513 1.00 89.12 500 LEU A CA 1
ATOM 3845 C C . LEU A 1 500 ? 2.921 -19.960 -14.861 1.00 89.12 500 LEU A C 1
ATOM 3847 O O . LEU A 1 500 ? 2.268 -20.803 -15.465 1.00 89.12 500 LEU A O 1
ATOM 3851 N N . SER A 1 501 ? 4.088 -19.504 -15.308 1.00 86.06 501 SER A N 1
ATOM 3852 C CA . SER A 1 501 ? 4.715 -19.932 -16.563 1.00 86.06 501 SER A CA 1
ATOM 3853 C C . SER A 1 501 ? 5.699 -21.085 -16.387 1.00 86.06 501 SER A C 1
ATOM 3855 O O . SER A 1 501 ? 6.496 -21.369 -17.277 1.00 86.06 501 SER A O 1
ATOM 3857 N N . ALA A 1 502 ? 5.616 -21.765 -15.243 1.00 86.44 502 ALA A N 1
ATOM 3858 C CA . ALA A 1 502 ? 6.429 -22.905 -14.845 1.00 86.44 502 ALA A CA 1
ATOM 3859 C C . ALA A 1 502 ? 7.928 -22.640 -14.634 1.00 86.44 502 ALA A C 1
ATOM 3861 O O . ALA A 1 502 ? 8.656 -23.576 -14.292 1.00 86.44 502 ALA A O 1
ATOM 3862 N N . ASP A 1 503 ? 8.380 -21.394 -14.749 1.00 90.31 503 ASP A N 1
ATOM 3863 C CA . ASP A 1 503 ? 9.696 -20.976 -14.297 1.00 90.31 503 ASP A CA 1
ATOM 3864 C C . ASP A 1 503 ? 9.774 -21.019 -12.766 1.00 90.31 503 ASP A C 1
ATOM 3866 O O . ASP A 1 503 ? 8.811 -20.726 -12.050 1.00 90.31 503 ASP A O 1
ATOM 3870 N N . THR A 1 504 ? 10.924 -21.445 -12.255 1.00 95.06 504 THR A N 1
ATOM 3871 C CA . THR A 1 504 ? 11.193 -21.504 -10.816 1.00 95.06 504 THR A CA 1
ATOM 3872 C C . THR A 1 504 ? 12.167 -20.416 -10.439 1.00 95.06 504 THR A C 1
ATOM 3874 O O . THR A 1 504 ? 13.144 -20.202 -11.156 1.00 95.06 504 THR A O 1
ATOM 3877 N N . GLY A 1 505 ? 11.946 -19.754 -9.313 1.00 95.56 505 GLY A N 1
ATOM 3878 C CA . GLY A 1 505 ? 12.818 -18.664 -8.915 1.00 95.56 505 GLY A CA 1
ATOM 3879 C C . GLY A 1 505 ? 12.582 -18.148 -7.514 1.00 95.56 505 GLY A C 1
ATOM 3880 O O . GLY A 1 505 ? 11.743 -18.655 -6.767 1.00 95.56 505 GLY A O 1
ATOM 3881 N N . ILE A 1 506 ? 13.344 -17.110 -7.196 1.00 97.12 506 ILE A N 1
ATOM 3882 C CA . ILE A 1 506 ? 13.280 -16.365 -5.948 1.00 97.12 506 ILE A CA 1
ATOM 3883 C C . ILE A 1 506 ? 13.109 -14.878 -6.228 1.00 97.12 506 ILE A C 1
ATOM 3885 O O . ILE A 1 506 ? 13.400 -14.366 -7.313 1.00 97.12 506 ILE A O 1
ATOM 3889 N N . GLY A 1 507 ? 12.615 -14.171 -5.227 1.00 95.69 507 GLY A N 1
ATOM 3890 C CA . GLY A 1 507 ? 12.328 -12.763 -5.312 1.00 95.69 507 GLY A CA 1
ATOM 3891 C C . GLY A 1 507 ? 12.474 -12.043 -3.999 1.00 95.69 507 GLY A C 1
ATOM 3892 O O . GLY A 1 507 ? 12.197 -12.597 -2.939 1.00 95.69 507 GLY A O 1
ATOM 3893 N N . LEU A 1 508 ? 12.852 -10.779 -4.113 1.00 96.69 508 LEU A N 1
ATOM 3894 C CA . LEU A 1 508 ? 12.853 -9.825 -3.024 1.00 96.69 508 LEU A CA 1
ATOM 3895 C C . LEU A 1 508 ? 12.086 -8.587 -3.474 1.00 96.69 508 LEU A C 1
ATOM 3897 O O . LEU A 1 508 ? 12.392 -8.058 -4.541 1.00 96.69 508 LEU A O 1
ATOM 3901 N N . ASP A 1 509 ? 11.122 -8.124 -2.685 1.00 95.25 509 ASP A N 1
ATOM 3902 C CA . ASP A 1 509 ? 10.565 -6.781 -2.826 1.00 95.25 509 ASP A CA 1
ATOM 3903 C C . ASP A 1 509 ? 10.727 -5.976 -1.554 1.00 95.25 509 ASP A C 1
ATOM 3905 O O . ASP A 1 509 ? 10.557 -6.474 -0.440 1.00 95.25 509 ASP A O 1
ATOM 3909 N N . LEU A 1 510 ? 10.971 -4.694 -1.771 1.00 94.25 510 LEU A N 1
ATOM 3910 C CA . LEU A 1 510 ? 10.837 -3.644 -0.794 1.00 94.25 510 LEU A CA 1
ATOM 3911 C C . LEU A 1 510 ? 9.560 -2.874 -1.119 1.00 94.25 510 LEU A C 1
ATOM 3913 O O . LEU A 1 510 ? 9.441 -2.297 -2.199 1.00 94.25 510 LEU A O 1
ATOM 3917 N N . ILE A 1 511 ? 8.602 -2.880 -0.203 1.00 93.06 511 ILE A N 1
ATOM 3918 C CA . ILE A 1 511 ? 7.314 -2.209 -0.361 1.00 93.06 511 ILE A CA 1
ATOM 3919 C C . ILE A 1 511 ? 7.239 -1.110 0.685 1.00 93.06 511 ILE A C 1
ATOM 3921 O O . ILE A 1 511 ? 7.354 -1.364 1.879 1.00 93.06 511 ILE A O 1
ATOM 3925 N N . ARG A 1 512 ? 7.049 0.123 0.243 1.00 88.44 512 ARG A N 1
ATOM 3926 C CA . ARG A 1 512 ? 6.874 1.289 1.094 1.00 88.44 512 ARG A CA 1
ATOM 3927 C C . ARG A 1 512 ? 5.445 1.791 0.964 1.00 88.44 512 ARG A C 1
ATOM 3929 O O . ARG A 1 512 ? 4.962 2.013 -0.144 1.00 88.44 512 ARG A O 1
ATOM 3936 N N . GLN A 1 513 ? 4.788 1.993 2.099 1.00 85.44 513 GLN A N 1
ATOM 3937 C CA . GLN A 1 513 ? 3.446 2.569 2.147 1.00 85.44 513 GLN A CA 1
ATOM 3938 C C . GLN A 1 513 ? 3.510 4.043 2.583 1.00 85.44 513 GLN A C 1
ATOM 3940 O O . GLN A 1 513 ? 4.314 4.421 3.444 1.00 85.44 513 GLN A O 1
ATOM 3945 N N . TYR A 1 514 ? 2.646 4.860 1.986 1.00 82.62 514 TYR A N 1
ATOM 3946 C CA . TYR A 1 514 ? 2.465 6.290 2.224 1.00 82.62 514 TYR A CA 1
ATOM 3947 C C . TYR A 1 514 ? 0.963 6.579 2.320 1.00 82.62 514 TYR A C 1
ATOM 3949 O O . TYR A 1 514 ? 0.268 6.723 1.318 1.00 82.62 514 TYR A O 1
ATOM 3957 N N . GLY A 1 515 ? 0.407 6.572 3.525 1.00 80.38 515 GLY A N 1
ATOM 3958 C CA . GLY A 1 515 ? -1.051 6.505 3.697 1.00 80.38 515 GLY A CA 1
ATOM 3959 C C . GLY A 1 515 ? -1.652 5.309 2.938 1.00 80.38 515 GLY A C 1
ATOM 3960 O O . GLY A 1 515 ? -1.309 4.143 3.148 1.00 80.38 515 GLY A O 1
ATOM 3961 N N . ALA A 1 516 ? -2.524 5.634 1.987 1.00 79.88 516 ALA A N 1
ATOM 3962 C CA . ALA A 1 516 ? -3.101 4.666 1.068 1.00 79.88 516 ALA A CA 1
ATOM 3963 C C . ALA A 1 516 ? -2.231 4.373 -0.169 1.00 79.88 516 ALA A C 1
ATOM 3965 O O . ALA A 1 516 ? -2.432 3.353 -0.811 1.00 79.88 516 ALA A O 1
ATOM 3966 N N . PHE A 1 517 ? -1.265 5.218 -0.519 1.00 84.44 517 PHE A N 1
ATOM 3967 C CA . PHE A 1 517 ? -0.379 4.965 -1.652 1.00 84.44 517 PHE A CA 1
ATOM 3968 C C . PHE A 1 517 ? 0.671 3.902 -1.306 1.00 84.44 517 PHE A C 1
ATOM 3970 O O . PHE A 1 517 ? 1.241 3.912 -0.216 1.00 84.44 517 PHE A O 1
ATOM 3977 N N . GLU A 1 518 ? 0.963 2.994 -2.235 1.00 88.75 518 GLU A N 1
ATOM 3978 C CA . GLU A 1 518 ? 2.043 2.016 -2.071 1.00 88.75 518 GLU A CA 1
ATOM 3979 C C . GLU A 1 518 ? 3.009 2.088 -3.240 1.00 88.75 518 GLU A C 1
ATOM 3981 O O . GLU A 1 518 ? 2.613 2.196 -4.401 1.00 88.75 518 GLU A O 1
ATOM 3986 N N . LEU A 1 519 ? 4.288 1.963 -2.923 1.00 88.62 519 LEU A N 1
ATOM 3987 C CA . LEU A 1 519 ? 5.360 1.859 -3.887 1.00 88.62 519 LEU A CA 1
ATOM 3988 C C . LEU A 1 519 ? 6.170 0.610 -3.589 1.00 88.62 519 LEU A C 1
ATOM 3990 O O . LEU A 1 519 ? 6.516 0.339 -2.445 1.00 88.62 519 LEU A O 1
ATOM 3994 N N . SER A 1 520 ? 6.494 -0.148 -4.620 1.00 91.44 520 SER A N 1
ATOM 3995 C CA . SER A 1 520 ? 7.245 -1.386 -4.502 1.00 91.44 520 SER A CA 1
ATOM 3996 C C . SER A 1 520 ? 8.378 -1.413 -5.508 1.00 91.44 520 SER A C 1
ATOM 3998 O O . SER A 1 520 ? 8.200 -1.061 -6.674 1.00 91.44 520 SER A O 1
ATOM 4000 N N . VAL A 1 521 ? 9.546 -1.838 -5.048 1.00 89.31 521 VAL A N 1
ATOM 4001 C CA . VAL A 1 521 ? 10.710 -2.111 -5.885 1.00 89.31 521 VAL A CA 1
ATOM 4002 C C . VAL A 1 521 ? 11.114 -3.548 -5.630 1.00 89.31 521 VAL A C 1
ATOM 4004 O O . VAL A 1 521 ? 11.236 -3.965 -4.481 1.00 89.31 521 VAL A O 1
ATOM 4007 N N . GLY A 1 522 ? 11.295 -4.311 -6.696 1.00 90.25 522 GLY A N 1
ATOM 4008 C CA . GLY A 1 522 ? 11.510 -5.741 -6.613 1.00 90.25 522 GLY A CA 1
ATOM 4009 C C . GLY A 1 522 ? 12.571 -6.240 -7.564 1.00 90.25 522 GLY A C 1
ATOM 4010 O O . GLY A 1 522 ? 12.721 -5.717 -8.663 1.00 90.25 522 GLY A O 1
ATOM 4011 N N . ILE A 1 523 ? 13.259 -7.303 -7.170 1.00 89.75 523 ILE A N 1
ATOM 4012 C CA . ILE A 1 523 ? 14.108 -8.099 -8.055 1.00 89.75 523 ILE A CA 1
ATOM 4013 C C . ILE A 1 523 ? 13.624 -9.543 -8.057 1.00 89.75 523 ILE A C 1
ATOM 4015 O O . ILE A 1 523 ? 13.165 -10.068 -7.036 1.00 89.75 523 ILE A O 1
ATOM 4019 N N . ARG A 1 524 ? 13.693 -10.195 -9.212 1.00 90.88 524 ARG A N 1
ATOM 4020 C CA . ARG A 1 524 ? 13.413 -11.622 -9.363 1.00 90.88 524 ARG A CA 1
ATOM 4021 C C . ARG A 1 524 ? 14.529 -12.279 -10.134 1.00 90.88 524 ARG A C 1
ATOM 4023 O O . ARG A 1 524 ? 14.996 -11.744 -11.135 1.00 90.88 524 ARG A O 1
ATOM 4030 N N . GLU A 1 525 ? 14.888 -13.464 -9.681 1.00 91.56 525 GLU A N 1
ATOM 4031 C CA . GLU A 1 525 ? 15.782 -14.362 -10.383 1.00 91.56 525 GLU A CA 1
ATOM 4032 C C . GLU A 1 525 ? 15.061 -15.682 -10.577 1.00 91.56 525 GLU A C 1
ATOM 4034 O O . GLU A 1 525 ? 14.609 -16.308 -9.619 1.00 91.56 525 GLU A O 1
ATOM 4039 N N . THR A 1 526 ? 14.904 -16.068 -11.833 1.00 91.19 526 THR A N 1
ATOM 4040 C CA . THR A 1 526 ? 14.198 -17.279 -12.234 1.00 91.19 526 THR A CA 1
ATOM 4041 C C . THR A 1 526 ? 15.090 -18.116 -13.132 1.00 91.19 526 THR A C 1
ATOM 4043 O O . THR A 1 526 ? 16.087 -17.635 -13.666 1.00 91.19 526 THR A O 1
ATOM 4046 N N . SER A 1 527 ? 14.698 -19.366 -13.356 1.00 89.75 527 SER A N 1
ATOM 4047 C CA . SER A 1 527 ? 15.355 -20.260 -14.308 1.00 89.75 527 SER A CA 1
ATOM 4048 C C . SER A 1 527 ? 15.357 -19.733 -15.750 1.00 89.75 527 SER A C 1
ATOM 4050 O O . SER A 1 527 ? 16.098 -20.260 -16.571 1.00 89.75 527 SER A O 1
ATOM 4052 N N . ALA A 1 528 ? 14.514 -18.745 -16.074 1.00 85.00 528 ALA A N 1
ATOM 4053 C CA . ALA A 1 528 ? 14.382 -18.188 -17.418 1.00 85.00 528 ALA A CA 1
ATOM 4054 C C . ALA A 1 528 ? 14.989 -16.782 -17.559 1.00 85.00 528 ALA A C 1
ATOM 4056 O O . ALA A 1 528 ? 15.513 -16.450 -18.619 1.00 85.00 528 ALA A O 1
ATOM 4057 N N . SER A 1 529 ? 14.916 -15.945 -16.521 1.00 83.19 529 SER A N 1
ATOM 4058 C CA . SER A 1 529 ? 15.430 -14.573 -16.574 1.00 83.19 529 SER A CA 1
ATOM 4059 C C . SER A 1 529 ? 15.651 -13.947 -15.196 1.00 83.19 529 SER A C 1
ATOM 4061 O O . SER A 1 529 ? 15.126 -14.409 -14.174 1.00 83.19 529 SER A O 1
ATOM 4063 N N . ARG A 1 530 ? 16.403 -12.840 -15.191 1.00 82.62 530 ARG A N 1
ATOM 4064 C CA . ARG A 1 530 ? 16.487 -11.905 -14.065 1.00 82.62 530 ARG A CA 1
ATOM 4065 C C . ARG A 1 530 ? 15.756 -10.614 -14.421 1.00 82.62 530 ARG A C 1
ATOM 4067 O O . ARG A 1 530 ? 16.036 -10.025 -15.464 1.00 82.62 530 ARG A O 1
ATOM 4074 N N . LEU A 1 531 ? 14.856 -10.158 -13.554 1.00 83.62 531 LEU A N 1
ATOM 4075 C CA . LEU A 1 531 ? 14.024 -8.978 -13.803 1.00 83.62 531 LEU A CA 1
ATOM 4076 C C . LEU A 1 531 ? 13.921 -8.043 -12.596 1.00 83.62 531 LEU A C 1
ATOM 4078 O O . LEU A 1 531 ? 13.979 -8.482 -11.446 1.00 83.62 531 LEU A O 1
ATOM 4082 N N . VAL A 1 532 ? 13.748 -6.751 -12.879 1.00 82.31 532 VAL A N 1
ATOM 4083 C CA . VAL A 1 532 ? 13.361 -5.713 -11.912 1.00 82.31 532 VAL A CA 1
ATOM 4084 C C . VAL A 1 532 ? 11.867 -5.455 -12.032 1.00 82.31 532 VAL A C 1
ATOM 4086 O O . VAL A 1 532 ? 11.279 -5.544 -13.111 1.00 82.31 532 VAL A O 1
ATOM 4089 N N . ARG A 1 533 ? 11.246 -5.114 -10.907 1.00 85.19 533 ARG A N 1
ATOM 4090 C CA . ARG A 1 533 ? 9.854 -4.696 -10.804 1.00 85.19 533 ARG A CA 1
ATOM 4091 C C . ARG A 1 533 ? 9.777 -3.343 -10.124 1.00 85.19 533 ARG A C 1
ATOM 4093 O O . ARG A 1 533 ? 10.404 -3.135 -9.090 1.00 85.19 533 ARG A O 1
ATOM 4100 N N . LEU A 1 534 ? 8.952 -2.467 -10.673 1.00 84.06 534 LEU A N 1
ATOM 4101 C CA . LEU A 1 534 ? 8.504 -1.243 -10.026 1.00 84.06 534 LEU A CA 1
ATOM 4102 C C . LEU A 1 534 ? 6.982 -1.293 -9.995 1.00 84.06 534 LEU A C 1
ATOM 4104 O O . LEU A 1 534 ? 6.349 -1.351 -11.043 1.00 84.06 534 LEU A O 1
ATOM 4108 N N . GLY A 1 535 ? 6.383 -1.324 -8.814 1.00 87.88 535 GLY A N 1
ATOM 4109 C CA . GLY A 1 535 ? 4.933 -1.354 -8.663 1.00 87.88 535 GLY A CA 1
ATOM 4110 C C . GLY A 1 535 ? 4.431 -0.141 -7.907 1.00 87.88 535 GLY A C 1
ATOM 4111 O O . GLY A 1 535 ? 5.012 0.221 -6.890 1.00 87.88 535 GLY A O 1
ATOM 4112 N N . VAL A 1 536 ? 3.339 0.450 -8.371 1.00 87.75 536 VAL A N 1
ATOM 4113 C CA . VAL A 1 536 ? 2.610 1.509 -7.673 1.00 87.75 536 VAL A CA 1
ATOM 4114 C C . VAL A 1 536 ? 1.177 1.058 -7.416 1.00 87.75 536 VAL A C 1
ATOM 4116 O O . VAL A 1 536 ? 0.558 0.418 -8.267 1.00 87.75 536 VAL A O 1
ATOM 4119 N N . SER A 1 537 ? 0.650 1.397 -6.247 1.00 89.81 537 SER A N 1
ATOM 4120 C CA . SER A 1 537 ? -0.749 1.200 -5.878 1.00 89.81 537 SER A CA 1
ATOM 4121 C C . SER A 1 537 ? -1.337 2.549 -5.500 1.00 89.81 537 SER A C 1
ATOM 4123 O O . SER A 1 537 ? -0.923 3.163 -4.516 1.00 89.81 537 SER A O 1
ATOM 4125 N N . LEU A 1 538 ? -2.263 3.039 -6.319 1.00 86.62 538 LEU A N 1
ATOM 4126 C CA . LEU A 1 538 ? -2.901 4.342 -6.148 1.00 86.62 538 LEU A CA 1
ATOM 4127 C C . LEU A 1 538 ? -4.336 4.139 -5.660 1.00 86.62 538 LEU A C 1
ATOM 4129 O O . LEU A 1 538 ? -5.078 3.421 -6.325 1.00 86.62 538 LEU A O 1
ATOM 4133 N N . PRO A 1 539 ? -4.772 4.764 -4.556 1.00 86.62 539 PRO A N 1
ATOM 4134 C CA . PRO A 1 539 ? -6.171 4.701 -4.153 1.00 86.62 539 PRO A CA 1
ATOM 4135 C C . PRO A 1 539 ? -7.049 5.393 -5.206 1.00 86.62 539 PRO A C 1
ATOM 4137 O O . PRO A 1 539 ? -6.791 6.542 -5.564 1.00 86.62 539 PRO A O 1
ATOM 4140 N N . LEU A 1 540 ? -8.067 4.696 -5.716 1.00 85.75 540 LEU A N 1
ATOM 4141 C CA . LEU A 1 540 ? -9.006 5.239 -6.710 1.00 85.75 540 LEU A CA 1
ATOM 4142 C C . LEU A 1 540 ? -10.340 5.655 -6.091 1.00 85.75 540 LEU A C 1
ATOM 4144 O O . LEU A 1 540 ? -10.926 6.661 -6.489 1.00 85.75 540 LEU A O 1
ATOM 4148 N N . GLY A 1 541 ? -10.843 4.847 -5.159 1.00 82.81 541 GLY A N 1
ATOM 4149 C CA . GLY A 1 541 ? -12.109 5.087 -4.484 1.00 82.81 541 GLY A CA 1
ATOM 4150 C C . GLY A 1 541 ? -12.006 6.175 -3.411 1.00 82.81 541 GLY A C 1
ATOM 4151 O O . GLY A 1 541 ? -10.918 6.449 -2.896 1.00 82.81 541 GLY A O 1
ATOM 4152 N N . PRO A 1 542 ? -13.138 6.791 -3.027 1.00 83.75 542 PRO A N 1
ATOM 4153 C CA . PRO A 1 542 ? -13.162 7.657 -1.858 1.00 83.75 542 PRO A CA 1
ATOM 4154 C C . PRO A 1 542 ? -12.813 6.847 -0.602 1.00 83.75 542 PRO A C 1
ATOM 4156 O O . PRO A 1 542 ? -13.196 5.683 -0.473 1.00 83.75 542 PRO A O 1
ATOM 4159 N N . ARG A 1 543 ? -12.123 7.477 0.357 1.00 84.19 543 ARG A N 1
ATOM 4160 C CA . ARG A 1 543 ? -11.740 6.833 1.629 1.00 84.19 543 ARG A CA 1
ATOM 4161 C C . ARG A 1 543 ? -12.959 6.319 2.411 1.00 84.19 543 ARG A C 1
ATOM 4163 O O . ARG A 1 543 ? -12.899 5.239 2.987 1.00 84.19 543 ARG A O 1
ATOM 4170 N N . THR A 1 544 ? -14.074 7.049 2.341 1.00 87.50 544 THR A N 1
ATOM 4171 C CA . THR A 1 544 ? -15.395 6.620 2.822 1.00 87.50 544 THR A CA 1
ATOM 4172 C C . THR A 1 544 ? -16.372 6.609 1.651 1.00 87.50 544 THR A C 1
ATOM 4174 O O . THR A 1 544 ? -16.529 7.616 0.959 1.00 87.50 544 THR A O 1
ATOM 4177 N N . GLN A 1 545 ? -17.051 5.488 1.435 1.00 86.38 545 GLN A N 1
ATOM 4178 C CA . GLN A 1 545 ? -18.100 5.366 0.431 1.00 86.38 545 GLN A CA 1
ATOM 4179 C C . GLN A 1 545 ? -19.329 6.183 0.856 1.00 86.38 545 GLN A C 1
ATOM 4181 O O . GLN A 1 545 ? -19.775 6.050 1.992 1.00 86.38 545 GLN A O 1
ATOM 4186 N N . PRO A 1 546 ? -19.906 7.013 -0.029 1.00 83.62 546 PRO A N 1
ATOM 4187 C CA . PRO A 1 546 ? -21.100 7.788 0.303 1.00 83.62 546 PRO A CA 1
ATOM 4188 C C . PRO A 1 546 ? -22.363 6.918 0.345 1.00 83.62 546 PRO A C 1
ATOM 4190 O O . PRO A 1 546 ? -23.300 7.221 1.079 1.00 83.62 546 PRO A O 1
ATOM 4193 N N . GLN A 1 547 ? -22.401 5.841 -0.446 1.00 83.75 547 GLN A N 1
ATOM 4194 C CA . GLN A 1 547 ? -23.539 4.932 -0.489 1.00 83.75 547 GLN A CA 1
ATOM 4195 C C . GLN A 1 547 ? -23.489 3.983 0.712 1.00 83.75 547 GLN A C 1
ATOM 4197 O O . GLN A 1 547 ? -22.560 3.180 0.833 1.00 83.75 547 GLN A O 1
ATOM 4202 N N . GLN A 1 548 ? -24.524 4.040 1.551 1.00 84.81 548 GLN A N 1
ATOM 4203 C CA . GLN A 1 548 ? -24.734 3.051 2.603 1.00 84.81 548 GLN A CA 1
ATOM 4204 C C . GLN A 1 548 ? -24.871 1.637 2.019 1.00 84.81 548 GLN A C 1
ATOM 4206 O O . GLN A 1 548 ? -25.239 1.468 0.847 1.00 84.81 548 GLN A O 1
ATOM 4211 N N . PRO A 1 549 ? -24.571 0.598 2.810 1.00 80.44 549 PRO A N 1
ATOM 4212 C CA . PRO A 1 549 ? -24.704 -0.757 2.321 1.00 80.44 549 PRO A CA 1
ATOM 4213 C C . PRO A 1 549 ? -26.150 -1.078 1.922 1.00 80.44 549 PRO A C 1
ATOM 4215 O O . PRO A 1 549 ? -27.107 -0.650 2.560 1.00 80.44 549 PRO A O 1
ATOM 4218 N N . SER A 1 550 ? -26.303 -1.776 0.800 1.00 87.88 550 SER A N 1
ATOM 4219 C CA . SER A 1 550 ? -27.593 -2.114 0.195 1.00 87.88 550 SER A CA 1
ATOM 4220 C C . SER A 1 550 ? -27.453 -3.386 -0.644 1.00 87.88 550 SER A C 1
ATOM 4222 O O . SER A 1 550 ? -26.339 -3.848 -0.904 1.00 87.88 550 SER A O 1
ATOM 4224 N N . ALA A 1 551 ? -28.580 -3.949 -1.096 1.00 91.88 551 ALA A N 1
ATOM 4225 C CA . ALA A 1 551 ? -28.599 -5.189 -1.877 1.00 91.88 551 ALA A CA 1
ATOM 4226 C C . ALA A 1 551 ? -27.697 -5.139 -3.123 1.00 91.88 551 ALA A C 1
ATOM 4228 O O . ALA A 1 551 ? -27.068 -6.138 -3.466 1.00 91.88 551 ALA A O 1
ATOM 4229 N N . ILE A 1 552 ? -27.613 -3.981 -3.783 1.00 94.00 552 ILE A N 1
ATOM 4230 C CA . ILE A 1 552 ? -26.678 -3.732 -4.880 1.00 94.00 552 ILE A CA 1
ATOM 4231 C C . ILE A 1 552 ? -26.016 -2.383 -4.643 1.00 94.00 552 ILE A C 1
ATOM 4233 O O . ILE A 1 552 ? -26.684 -1.353 -4.558 1.00 94.00 552 ILE A O 1
ATOM 4237 N N . ARG A 1 553 ? -24.688 -2.387 -4.609 1.00 92.75 553 ARG A N 1
ATOM 4238 C CA . ARG A 1 553 ? -23.880 -1.188 -4.436 1.00 92.75 553 ARG A CA 1
ATOM 4239 C C . ARG A 1 553 ? -22.934 -1.017 -5.606 1.00 92.75 553 ARG A C 1
ATOM 4241 O O . ARG A 1 553 ? -22.220 -1.952 -5.952 1.00 92.75 553 ARG A O 1
ATOM 4248 N N . VAL A 1 554 ? -22.893 0.177 -6.186 1.00 92.81 554 VAL A N 1
ATOM 4249 C CA . VAL A 1 554 ? -21.929 0.507 -7.240 1.00 92.81 554 VAL A CA 1
ATOM 4250 C C . VAL A 1 554 ? -20.795 1.299 -6.614 1.00 92.81 554 VAL A C 1
ATOM 4252 O O . VAL A 1 554 ? -21.034 2.280 -5.915 1.00 92.81 554 VAL A O 1
ATOM 4255 N N . ARG A 1 555 ? -19.554 0.882 -6.853 1.00 92.19 555 ARG A N 1
ATOM 4256 C CA . ARG A 1 555 ? -18.371 1.588 -6.354 1.00 92.19 555 ARG A CA 1
ATOM 4257 C C . ARG A 1 555 ? -17.232 1.549 -7.357 1.00 92.19 555 ARG A C 1
ATOM 4259 O O . ARG A 1 555 ? -17.209 0.712 -8.256 1.00 92.19 555 ARG A O 1
ATOM 4266 N N . VAL A 1 556 ? -16.271 2.442 -7.173 1.00 90.06 556 VAL A N 1
ATOM 4267 C CA . VAL A 1 556 ? -14.984 2.368 -7.871 1.00 90.06 556 VAL A CA 1
ATOM 4268 C C . VAL A 1 556 ? -14.099 1.331 -7.170 1.00 90.06 556 VAL A C 1
ATOM 4270 O O . VAL A 1 556 ? -14.320 1.025 -5.992 1.00 90.06 556 VAL A O 1
ATOM 4273 N N . ASP A 1 557 ? -13.127 0.766 -7.889 1.00 89.12 557 ASP A N 1
ATOM 4274 C CA . ASP A 1 557 ? -12.052 0.002 -7.246 1.00 89.12 557 ASP A CA 1
ATOM 4275 C C . ASP A 1 557 ? -11.422 0.783 -6.103 1.00 89.12 557 ASP A C 1
ATOM 4277 O O . ASP A 1 557 ? -11.353 2.014 -6.116 1.00 89.12 557 ASP A O 1
ATOM 4281 N N . ASP A 1 558 ? -10.876 0.043 -5.152 1.00 88.19 558 ASP A N 1
ATOM 4282 C CA . ASP A 1 558 ? -10.176 0.665 -4.036 1.00 88.19 558 ASP A CA 1
ATOM 4283 C C . ASP A 1 558 ? -8.808 1.166 -4.491 1.00 88.19 558 ASP A C 1
ATOM 4285 O O . ASP A 1 558 ? -8.383 2.248 -4.091 1.00 88.19 558 ASP A O 1
ATOM 4289 N N . TYR A 1 559 ? -8.162 0.423 -5.397 1.00 88.69 559 TYR A N 1
ATOM 4290 C CA . TYR A 1 559 ? -6.807 0.695 -5.853 1.00 88.69 559 TYR A CA 1
ATOM 4291 C C . TYR A 1 559 ? -6.630 0.472 -7.355 1.00 88.69 559 TYR A C 1
ATOM 4293 O O . TYR A 1 559 ? -7.093 -0.516 -7.920 1.00 88.69 559 TYR A O 1
ATOM 4301 N N . LEU A 1 560 ? -5.867 1.361 -7.984 1.00 88.06 560 LEU A N 1
ATOM 4302 C CA . LEU A 1 560 ? -5.216 1.136 -9.262 1.00 88.06 560 LEU A CA 1
ATOM 4303 C C . LEU A 1 560 ? -3.818 0.597 -8.992 1.00 88.06 560 LEU A C 1
ATOM 4305 O O . LEU A 1 560 ? -2.912 1.344 -8.625 1.00 88.06 560 LEU A O 1
ATOM 4309 N N . GLU A 1 561 ? -3.643 -0.698 -9.209 1.00 88.38 561 GLU A N 1
ATOM 4310 C CA . GLU A 1 561 ? -2.326 -1.319 -9.179 1.00 88.38 561 GLU A CA 1
ATOM 4311 C C . GLU A 1 561 ? -1.704 -1.278 -10.570 1.00 88.38 561 GLU A C 1
ATOM 4313 O O . GLU A 1 561 ? -2.318 -1.703 -11.554 1.00 88.38 561 GLU A O 1
ATOM 4318 N N . GLN A 1 562 ? -0.480 -0.771 -10.652 1.00 84.88 562 GLN A N 1
ATOM 4319 C CA . GLN A 1 562 ? 0.334 -0.769 -11.860 1.00 84.88 562 GLN A CA 1
ATOM 4320 C C . GLN A 1 562 ? 1.700 -1.348 -11.540 1.00 84.88 562 GLN A C 1
ATOM 4322 O O . GLN A 1 562 ? 2.293 -1.030 -10.515 1.00 84.88 562 GLN A O 1
ATOM 4327 N N . GLN A 1 563 ? 2.202 -2.212 -12.416 1.00 83.81 563 GLN A N 1
ATOM 4328 C CA . GLN A 1 563 ? 3.516 -2.821 -12.266 1.00 83.81 563 GLN A CA 1
ATOM 4329 C C . GLN A 1 563 ? 4.272 -2.705 -13.579 1.00 83.81 563 GLN A C 1
ATOM 4331 O O . GLN A 1 563 ? 3.859 -3.275 -14.583 1.00 83.81 563 GLN A O 1
ATOM 4336 N N . LEU A 1 564 ? 5.396 -2.005 -13.539 1.00 78.69 564 LEU A N 1
ATOM 4337 C CA . LEU A 1 564 ? 6.409 -2.029 -14.577 1.00 78.69 564 LEU A CA 1
ATOM 4338 C C . LEU A 1 564 ? 7.363 -3.183 -14.280 1.00 78.69 564 LEU A C 1
ATOM 4340 O O . LEU A 1 564 ? 7.781 -3.392 -13.136 1.00 78.69 564 LEU A O 1
ATOM 4344 N N . ARG A 1 565 ? 7.694 -3.948 -15.312 1.00 76.62 565 ARG A N 1
ATOM 4345 C CA . ARG A 1 565 ? 8.665 -5.039 -15.255 1.00 76.62 565 ARG A CA 1
ATOM 4346 C C . ARG A 1 565 ? 9.703 -4.786 -16.332 1.00 76.62 565 ARG A C 1
ATOM 4348 O O . ARG A 1 565 ? 9.364 -4.225 -17.365 1.00 76.62 565 ARG A O 1
ATOM 4355 N N . SER A 1 566 ? 10.945 -5.158 -16.060 1.00 73.31 566 SER A N 1
ATOM 4356 C CA . SER A 1 566 ? 12.019 -5.072 -17.044 1.00 73.31 566 SER A CA 1
ATOM 4357 C C . SER A 1 566 ? 13.013 -6.204 -16.832 1.00 73.31 566 SER A C 1
ATOM 4359 O O . SER A 1 566 ? 13.385 -6.501 -15.692 1.00 73.31 566 SER A O 1
ATOM 4361 N N . ILE A 1 567 ? 13.427 -6.850 -17.919 1.00 69.81 567 ILE A N 1
ATOM 4362 C CA . ILE A 1 567 ? 14.425 -7.925 -17.912 1.00 69.81 567 ILE A CA 1
ATOM 4363 C C . ILE A 1 567 ? 15.838 -7.316 -17.939 1.00 69.81 567 ILE A C 1
ATOM 4365 O O . ILE A 1 567 ? 16.176 -6.537 -18.822 1.00 69.81 567 ILE A O 1
ATOM 4369 N N . ILE A 1 568 ? 16.678 -7.690 -16.966 1.00 65.31 568 ILE A N 1
ATOM 4370 C CA . ILE A 1 568 ? 18.073 -7.216 -16.838 1.00 65.31 568 ILE A CA 1
ATOM 4371 C C . ILE A 1 568 ? 19.032 -8.122 -17.622 1.00 65.31 568 ILE A C 1
ATOM 4373 O O . ILE A 1 568 ? 19.999 -7.661 -18.227 1.00 65.31 568 ILE A O 1
ATOM 4377 N N . VAL A 1 569 ? 18.786 -9.437 -17.565 1.00 59.84 569 VAL A N 1
ATOM 4378 C CA . VAL A 1 569 ? 19.632 -10.477 -18.164 1.00 59.84 569 VAL A CA 1
ATOM 4379 C C . VAL A 1 569 ? 18.734 -11.555 -18.773 1.00 59.84 569 VAL A C 1
ATOM 4381 O O . VAL A 1 569 ? 17.963 -12.198 -18.055 1.00 59.84 569 VAL A O 1
ATOM 4384 N N . GLY A 1 570 ? 18.843 -11.731 -20.092 1.00 56.62 570 GLY A N 1
ATOM 4385 C CA . GLY A 1 570 ? 18.049 -12.653 -20.910 1.00 56.62 570 GLY A CA 1
ATOM 4386 C C . GLY A 1 570 ? 17.792 -12.082 -22.310 1.00 56.62 570 GLY A C 1
ATOM 4387 O O . GLY A 1 570 ? 18.116 -10.929 -22.585 1.00 56.62 570 GLY A O 1
ATOM 4388 N N . THR A 1 571 ? 17.226 -12.878 -23.217 1.00 50.66 571 THR A N 1
ATOM 4389 C CA . THR A 1 571 ? 16.773 -12.393 -24.529 1.00 50.66 571 THR A CA 1
ATOM 4390 C C . THR A 1 571 ? 15.513 -11.538 -24.350 1.00 50.66 571 THR A C 1
ATOM 4392 O O . THR A 1 571 ? 14.477 -12.045 -23.922 1.00 50.66 571 THR A O 1
ATOM 4395 N N . ASN A 1 572 ? 15.594 -10.243 -24.674 1.00 44.88 572 ASN A N 1
ATOM 4396 C CA . ASN A 1 572 ? 14.462 -9.308 -24.664 1.00 44.88 572 ASN A CA 1
ATOM 4397 C C . ASN A 1 572 ? 13.518 -9.600 -25.837 1.00 44.88 572 ASN A C 1
ATOM 4399 O O . ASN A 1 572 ? 13.546 -8.914 -26.852 1.00 44.88 572 ASN A O 1
ATOM 4403 N N . TYR A 1 573 ? 12.675 -10.619 -25.707 1.00 51.50 573 TYR A N 1
ATOM 4404 C CA . TYR A 1 573 ? 11.487 -10.723 -26.548 1.00 51.50 573 TYR A CA 1
ATOM 4405 C C . TYR A 1 573 ? 10.290 -10.188 -25.768 1.00 51.50 573 TYR A C 1
ATOM 4407 O O . TYR A 1 573 ? 10.049 -10.620 -24.643 1.00 51.50 573 TYR A O 1
ATOM 4415 N N . LEU A 1 574 ? 9.494 -9.320 -26.402 1.00 47.34 574 LEU A N 1
ATOM 4416 C CA . LEU A 1 574 ? 8.178 -8.843 -25.934 1.00 47.34 574 LEU A CA 1
ATOM 4417 C C . LEU A 1 574 ? 7.292 -9.958 -25.344 1.00 47.34 574 LEU A C 1
ATOM 4419 O O . LEU A 1 574 ? 6.461 -9.712 -24.477 1.00 47.34 574 LEU A O 1
ATOM 4423 N N . TYR A 1 575 ? 7.467 -11.191 -25.823 1.00 48.75 575 TYR A N 1
ATOM 4424 C CA . TYR A 1 575 ? 6.728 -12.361 -25.360 1.00 48.75 575 TYR A CA 1
ATOM 4425 C C . TYR A 1 575 ? 7.170 -12.855 -23.970 1.00 48.75 575 TYR A C 1
ATOM 4427 O O . TYR A 1 575 ? 6.362 -13.432 -23.255 1.00 48.75 575 TYR A O 1
ATOM 4435 N N . LEU A 1 576 ? 8.426 -12.645 -23.559 1.00 49.59 576 LEU A N 1
ATOM 4436 C CA . LEU A 1 576 ? 8.976 -13.184 -22.308 1.00 49.59 576 LEU A CA 1
ATOM 4437 C C . LEU A 1 576 ? 8.632 -12.337 -21.072 1.00 49.59 576 LEU A C 1
ATOM 4439 O O . LEU A 1 576 ? 8.565 -12.897 -19.975 1.00 49.59 576 LEU A O 1
ATOM 4443 N N . GLU A 1 577 ? 8.363 -11.035 -21.221 1.00 52.38 577 GLU A N 1
ATOM 4444 C CA . GLU A 1 577 ? 7.969 -10.157 -20.101 1.00 52.38 577 GLU A CA 1
ATOM 4445 C C . GLU A 1 577 ? 6.573 -10.481 -19.550 1.00 52.38 577 GLU A C 1
ATOM 4447 O O . GLU A 1 577 ? 6.363 -10.472 -18.335 1.00 52.38 577 GLU A O 1
ATOM 4452 N N . ASP A 1 578 ? 5.638 -10.855 -20.426 1.00 59.25 578 ASP A N 1
ATOM 4453 C CA . ASP A 1 578 ? 4.268 -11.242 -20.054 1.00 59.25 578 ASP A CA 1
ATOM 4454 C C . ASP A 1 578 ? 4.167 -12.657 -19.452 1.00 59.25 578 ASP A C 1
ATOM 4456 O O . ASP A 1 578 ? 3.098 -13.086 -18.984 1.00 59.25 578 ASP A O 1
ATOM 4460 N N . ILE A 1 579 ? 5.279 -13.395 -19.482 1.00 66.81 579 ILE A N 1
ATOM 4461 C CA . ILE A 1 579 ? 5.341 -14.817 -19.159 1.00 66.81 579 ILE A CA 1
ATOM 4462 C C . ILE A 1 579 ? 6.249 -15.051 -17.945 1.00 66.81 579 ILE A C 1
ATOM 4464 O O . ILE A 1 579 ? 5.838 -15.743 -17.018 1.00 66.81 579 ILE A O 1
ATOM 4468 N N . THR A 1 580 ? 7.433 -14.453 -17.856 1.00 79.25 580 THR A N 1
ATOM 4469 C CA . THR A 1 580 ? 8.399 -14.816 -16.802 1.00 79.25 580 THR A CA 1
ATOM 4470 C C . THR A 1 580 ? 8.042 -14.243 -15.423 1.00 79.25 580 THR A C 1
ATOM 4472 O O . THR A 1 580 ? 7.525 -13.130 -15.304 1.00 79.25 580 THR A O 1
ATOM 4475 N N . ALA A 1 581 ? 8.310 -15.005 -14.358 1.00 83.62 581 ALA A N 1
ATOM 4476 C CA . ALA A 1 581 ? 8.012 -14.680 -12.961 1.00 83.62 581 ALA A CA 1
ATOM 4477 C C . ALA A 1 581 ? 6.565 -14.205 -12.725 1.00 83.62 581 ALA A C 1
ATOM 4479 O O . ALA A 1 581 ? 6.288 -13.301 -11.923 1.00 83.62 581 ALA A O 1
ATOM 4480 N N . ARG A 1 582 ? 5.607 -14.758 -13.475 1.00 86.88 582 ARG A N 1
ATOM 4481 C CA . ARG A 1 582 ? 4.209 -14.335 -13.401 1.00 86.88 582 ARG A CA 1
ATOM 4482 C C . ARG A 1 582 ? 3.505 -14.946 -12.189 1.00 86.88 582 ARG A C 1
ATOM 4484 O O . ARG A 1 582 ? 3.288 -16.151 -12.116 1.00 86.88 582 ARG A O 1
ATOM 4491 N N . GLU A 1 583 ? 3.112 -14.091 -11.251 1.00 90.75 583 GLU A N 1
ATOM 4492 C CA . GLU A 1 583 ? 2.196 -14.436 -10.158 1.00 90.75 583 GLU A CA 1
ATOM 4493 C C . GLU A 1 583 ? 0.760 -14.582 -10.698 1.00 90.75 583 GLU A C 1
ATOM 4495 O O . GLU A 1 583 ? 0.348 -13.866 -11.619 1.00 90.75 583 GLU A O 1
ATOM 4500 N N . LEU A 1 584 ? -0.015 -15.509 -10.133 1.00 89.44 584 LEU A N 1
ATOM 4501 C CA . LEU A 1 584 ? -1.421 -15.686 -10.491 1.00 89.44 584 LEU A CA 1
ATOM 4502 C C . LEU A 1 584 ? -2.269 -14.572 -9.852 1.00 89.44 584 LEU A C 1
ATOM 4504 O O . LEU A 1 584 ? -2.219 -14.367 -8.643 1.00 89.44 584 LEU A O 1
ATOM 4508 N N . SER A 1 585 ? -3.070 -13.859 -10.652 1.00 89.00 585 SER A N 1
ATOM 4509 C CA . SER A 1 585 ? -4.006 -12.854 -10.128 1.00 89.00 585 SER A CA 1
ATOM 4510 C C . SER A 1 585 ? -5.261 -13.544 -9.604 1.00 89.00 585 SER A C 1
ATOM 4512 O O . SER A 1 585 ? -6.102 -13.999 -10.381 1.00 89.00 585 SER A O 1
ATOM 4514 N N . LEU A 1 586 ? -5.375 -13.633 -8.281 1.00 86.69 586 LEU A N 1
ATOM 4515 C CA . LEU A 1 586 ? -6.459 -14.370 -7.641 1.00 86.69 586 LEU A CA 1
ATOM 4516 C C . LEU A 1 586 ? -7.742 -13.561 -7.525 1.00 86.69 586 LEU A C 1
ATOM 4518 O O . LEU A 1 586 ? -8.795 -14.166 -7.507 1.00 86.69 586 LEU A O 1
ATOM 4522 N N . GLY A 1 587 ? -7.699 -12.227 -7.527 1.00 82.50 587 GLY A N 1
ATOM 4523 C CA . GLY A 1 587 ? -8.873 -11.410 -7.215 1.00 82.50 587 GLY A CA 1
ATOM 4524 C C . GLY A 1 587 ? -9.018 -11.225 -5.716 1.00 82.50 587 GLY A C 1
ATOM 4525 O O . GLY A 1 587 ? -8.387 -10.301 -5.212 1.00 82.50 587 GLY A O 1
ATOM 4526 N N . PRO A 1 588 ? -9.796 -12.056 -4.994 1.00 80.44 588 PRO A N 1
ATOM 4527 C CA . PRO A 1 588 ? -9.792 -12.019 -3.556 1.00 80.44 588 PRO A CA 1
ATOM 4528 C C . PRO A 1 588 ? -8.664 -12.903 -3.042 1.00 80.44 588 PRO A C 1
ATOM 4530 O O . PRO A 1 588 ? -8.856 -14.101 -2.858 1.00 80.44 588 PRO A O 1
ATOM 4533 N N . ASP A 1 589 ? -7.491 -12.324 -2.829 1.00 88.88 589 ASP A N 1
ATOM 4534 C CA . ASP A 1 589 ? -6.439 -13.015 -2.089 1.00 88.88 589 ASP A CA 1
ATOM 4535 C C . ASP A 1 589 ? -6.528 -12.695 -0.589 1.00 88.88 589 ASP A C 1
ATOM 4537 O O . ASP A 1 589 ? -7.087 -11.669 -0.170 1.00 88.88 589 ASP A O 1
ATOM 4541 N N . LEU A 1 590 ? -5.952 -13.576 0.232 1.00 91.75 590 LEU A N 1
ATOM 4542 C CA . LEU A 1 590 ? -5.944 -13.434 1.692 1.00 91.75 590 LEU A CA 1
ATOM 4543 C C . LEU A 1 590 ? -5.304 -12.122 2.182 1.00 91.75 590 LEU A C 1
ATOM 4545 O O . LEU A 1 590 ? -5.673 -11.594 3.230 1.00 91.75 590 LEU A O 1
ATOM 4549 N N . ARG A 1 591 ? -4.361 -11.562 1.430 1.00 89.69 591 ARG A N 1
ATOM 4550 C CA . ARG A 1 591 ? -3.552 -10.404 1.828 1.00 89.69 591 ARG A CA 1
ATOM 4551 C C . ARG A 1 591 ? -4.331 -9.108 1.620 1.00 89.69 591 ARG A C 1
ATOM 4553 O O . ARG A 1 591 ? -4.428 -8.273 2.519 1.00 89.69 591 ARG A O 1
ATOM 4560 N N . THR A 1 592 ? -4.918 -8.952 0.439 1.00 85.25 592 THR A N 1
ATOM 4561 C CA . THR A 1 592 ? -5.663 -7.752 0.047 1.00 85.25 592 THR A CA 1
ATOM 4562 C C . THR A 1 592 ? -7.071 -7.754 0.626 1.00 85.25 592 THR A C 1
ATOM 4564 O O . THR A 1 592 ? -7.503 -6.745 1.181 1.00 85.25 592 THR A O 1
ATOM 4567 N N . THR A 1 593 ? -7.776 -8.888 0.564 1.00 86.44 593 THR A N 1
ATOM 4568 C CA . THR A 1 593 ? -9.188 -8.954 0.962 1.00 86.44 593 THR A CA 1
ATOM 4569 C C . THR A 1 593 ? -9.354 -8.991 2.467 1.00 86.44 593 THR A C 1
ATOM 4571 O O . THR A 1 593 ? -10.221 -8.286 2.976 1.00 86.44 593 THR A O 1
ATOM 4574 N N . TYR A 1 594 ? -8.555 -9.812 3.154 1.00 87.25 594 TYR A N 1
ATOM 4575 C CA . TYR A 1 594 ? -8.772 -10.183 4.552 1.00 87.25 594 TYR A CA 1
ATOM 4576 C C . TYR A 1 594 ? -7.796 -9.511 5.524 1.00 87.25 594 TYR A C 1
ATOM 4578 O O . TYR A 1 594 ? -8.173 -9.235 6.657 1.00 87.25 594 TYR A O 1
ATOM 4586 N N . LEU A 1 595 ? -6.573 -9.185 5.094 1.00 86.62 595 LEU A N 1
ATOM 4587 C CA . LEU A 1 595 ? -5.609 -8.458 5.930 1.00 86.62 595 LEU A CA 1
ATOM 4588 C C . LEU A 1 595 ? -5.534 -6.954 5.661 1.00 86.62 595 LEU A C 1
ATOM 4590 O O . LEU A 1 595 ? -4.672 -6.294 6.242 1.00 86.62 595 LEU A O 1
ATOM 4594 N N . ASN A 1 596 ? -6.399 -6.413 4.793 1.00 86.62 596 ASN A N 1
ATOM 4595 C CA . ASN A 1 596 ? -6.407 -4.992 4.435 1.00 86.62 596 ASN A CA 1
ATOM 4596 C C . ASN A 1 596 ? -4.994 -4.507 4.044 1.00 86.62 596 ASN A C 1
ATOM 4598 O O . ASN A 1 596 ? -4.452 -3.578 4.642 1.00 86.62 596 ASN A O 1
ATOM 4602 N N . ARG A 1 597 ? -4.340 -5.225 3.114 1.00 85.88 597 ARG A N 1
ATOM 4603 C CA . ARG A 1 597 ? -2.938 -4.975 2.710 1.00 85.88 597 ARG A CA 1
ATOM 4604 C C . ARG A 1 597 ? -1.975 -4.924 3.908 1.00 85.88 597 ARG A C 1
ATOM 4606 O O . ARG A 1 597 ? -1.082 -4.081 3.982 1.00 85.88 597 ARG A O 1
ATOM 4613 N N . TYR A 1 598 ? -2.193 -5.831 4.860 1.00 83.56 598 TYR A N 1
ATOM 4614 C CA . TYR A 1 598 ? -1.423 -6.014 6.097 1.00 83.56 598 TYR A CA 1
ATOM 4615 C C . TYR A 1 598 ? -1.527 -4.918 7.150 1.00 83.56 598 TYR A C 1
ATOM 4617 O O . TYR A 1 598 ? -0.831 -4.989 8.165 1.00 83.56 598 TYR A O 1
ATOM 4625 N N . ARG A 1 599 ? -2.416 -3.940 6.970 1.00 83.38 599 ARG A N 1
ATOM 4626 C CA . ARG A 1 599 ? -2.587 -2.854 7.944 1.00 83.38 599 ARG A CA 1
ATOM 4627 C C . ARG A 1 599 ? -3.074 -3.339 9.306 1.00 83.38 599 ARG A C 1
ATOM 4629 O O . ARG A 1 599 ? -2.865 -2.663 10.300 1.00 83.38 599 ARG A O 1
ATOM 4636 N N . TYR A 1 600 ? -3.665 -4.529 9.373 1.00 82.94 600 TYR A N 1
ATOM 4637 C CA . TYR A 1 600 ? -4.062 -5.143 10.640 1.00 82.94 600 TYR A CA 1
ATOM 4638 C C . TYR A 1 600 ? -2.892 -5.638 11.499 1.00 82.94 600 TYR A C 1
ATOM 4640 O O . TYR A 1 600 ? -3.088 -5.903 12.680 1.00 82.94 600 TYR A O 1
ATOM 4648 N N . MET A 1 601 ? -1.674 -5.760 10.956 1.00 81.75 601 MET A N 1
ATOM 4649 C CA . MET A 1 601 ? -0.544 -6.262 11.741 1.00 81.75 601 MET A CA 1
ATOM 4650 C C . MET A 1 601 ? -0.225 -5.304 12.915 1.00 81.75 601 MET A C 1
ATOM 4652 O O . MET A 1 601 ? -0.027 -4.112 12.658 1.00 81.75 601 MET A O 1
ATOM 4656 N N . PRO A 1 602 ? -0.109 -5.806 14.169 1.00 66.06 602 PRO A N 1
ATOM 4657 C CA . PRO A 1 602 ? -0.006 -5.003 15.402 1.00 66.06 602 PRO A CA 1
ATOM 4658 C C . PRO A 1 602 ? 1.140 -3.985 15.445 1.00 66.06 602 PRO A C 1
ATOM 4660 O O . PRO A 1 602 ? 1.119 -3.061 16.242 1.00 66.06 602 PRO A O 1
ATOM 4663 N N . ASN A 1 603 ? 2.148 -4.153 14.589 1.00 68.19 603 ASN A N 1
ATOM 4664 C CA . ASN A 1 603 ? 3.312 -3.282 14.471 1.00 68.19 603 ASN A CA 1
ATOM 4665 C C . ASN A 1 603 ? 3.611 -2.968 13.002 1.00 68.19 603 ASN A C 1
ATOM 4667 O O . ASN A 1 603 ? 4.760 -2.963 12.571 1.00 68.19 603 ASN A O 1
ATOM 4671 N N . SER A 1 604 ? 2.577 -2.759 12.195 1.00 61.66 604 SER A N 1
ATOM 4672 C CA . SER A 1 604 ? 2.743 -2.314 10.807 1.00 61.66 604 SER A CA 1
ATOM 4673 C C . SER A 1 604 ? 3.057 -0.818 10.687 1.00 61.66 604 SER A C 1
ATOM 4675 O O . SER A 1 604 ? 3.388 -0.351 9.600 1.00 61.66 604 SER A O 1
ATOM 4677 N N . GLY A 1 605 ? 2.973 -0.071 11.794 1.00 60.25 605 GLY A N 1
ATOM 4678 C CA . GLY A 1 605 ? 3.060 1.390 11.802 1.00 60.25 605 GLY A CA 1
ATOM 4679 C C . GLY A 1 605 ? 1.734 2.068 11.447 1.00 60.25 605 GLY A C 1
ATOM 4680 O O . GLY A 1 605 ? 1.715 3.284 11.276 1.00 60.25 605 GLY A O 1
ATOM 4681 N N . TRP A 1 606 ? 0.652 1.286 11.338 1.00 68.12 606 TRP A N 1
ATOM 4682 C CA . TRP A 1 606 ? -0.709 1.759 11.110 1.00 68.12 606 TRP A CA 1
ATOM 4683 C C . TRP A 1 606 ? -1.525 1.668 12.387 1.00 68.12 606 TRP A C 1
ATOM 4685 O O . TRP A 1 606 ? -1.722 0.593 12.953 1.00 68.12 606 TRP A O 1
ATOM 4695 N N . TRP A 1 607 ? -2.040 2.811 12.804 1.00 67.31 607 TRP A N 1
ATOM 4696 C CA . TRP A 1 607 ? -3.037 2.934 13.849 1.00 67.31 607 TRP A CA 1
ATOM 4697 C C . TRP A 1 607 ? -4.290 3.598 13.268 1.00 67.31 607 TRP A C 1
ATOM 4699 O O . TRP A 1 607 ? -4.198 4.291 12.249 1.00 67.31 607 TRP A O 1
ATOM 4709 N N . PRO A 1 608 ? -5.463 3.447 13.901 1.00 57.72 608 PRO A N 1
ATOM 4710 C CA . PRO A 1 608 ? -6.644 4.220 13.553 1.00 57.72 608 PRO A CA 1
ATOM 4711 C C . PRO A 1 608 ? -6.323 5.708 13.390 1.00 57.72 608 PRO A C 1
ATOM 4713 O O . PRO A 1 608 ? -5.756 6.347 14.280 1.00 57.72 608 PRO A O 1
ATOM 4716 N N . GLY A 1 609 ? -6.651 6.226 12.207 1.00 53.53 609 GLY A N 1
ATOM 4717 C CA . GLY A 1 609 ? -6.347 7.589 11.803 1.00 53.53 609 GLY A CA 1
ATOM 4718 C C . GLY A 1 609 ? -5.033 7.797 11.044 1.00 53.53 609 GLY A C 1
ATOM 4719 O O . GLY A 1 609 ? -4.816 8.928 10.676 1.00 53.53 609 GLY A O 1
ATOM 4720 N N . ASP A 1 610 ? -4.166 6.814 10.776 1.00 51.12 610 ASP A N 1
ATOM 4721 C CA . ASP A 1 610 ? -2.978 7.034 9.905 1.00 51.12 610 ASP A CA 1
ATOM 4722 C C . ASP A 1 610 ? -3.255 7.109 8.393 1.00 51.12 610 ASP A C 1
ATOM 4724 O O . ASP A 1 610 ? -4.312 6.614 7.916 1.00 51.12 610 ASP A O 1
#

Sequence (610 aa):
MADENARLLDQSATLTGLTGLIRVPNAYVIGYDRGRIQYTPPMGMGYTSIGARSSIAAAFSPLPHFEGAFSLGTKSVDYDLAIHGKYLVRSAQGWMPAVSIGVVDVGRNGPLGSGGFVVATWPLLSNRAALTLGGSFSANKGLLAGLQIGLLPCVELQGEFDTERFNYGIVGKLGDRAFVRAANLNTGNELTVGYTVPLDHYAPRPVIAPDPPKVADQAVTEAMEKVKEALVRSGLEDVQVTVTHLTDAKEMSAAYDDRMHTVNQLDGLPNVLKTMAENAPEGTVALVVKLRRRSLVMAEYRVPLETYRRYATGQATKAELAEATEVTMAPRTGEMRGPQQETSVENSSFRHVDLVVSPGINTIVGTETGIFKIGAHARVEAVAPLGRGLQAQARVVYPIGGELVAYEPRRWRNDRWMLSYAWSPYARWLTQVIVGKFPGTTSGVVVEALRPIDARSLVYLVAGQTRNTRLDNKLYWLAEYWRFIPEWKVQLRVLGGRFLSADTGIGLDLIRQYGAFELSVGIRETSASRLVRLGVSLPLGPRTQPQQPSAIRVRVDDYLEQQLRSIIVGTNYLYLEDITARELSLGPDLRTTYLNRYRYMPNSGWWPGD

pLDDT: mean 84.52, std 13.66, range [39.12, 98.31]

Mean predicted aligned error: 8.86 Å

Foldseek 3Di:
DLVVLCLVQLLAAELQRFGDFDPFHALDGNDAQKKKKKWWDQDDDDLQFPSRKIKIKMKHDLFVQKMKMWMWMDDSQWIQTKIKMKGFPDPDDDQFWTKMKIWIRAQDPDPQHIKIKIKTWGQPDSNQKIWIWIFIDTSQGDIKIKMWGNPDPFKIKIWIDRHPWIKIWMKGHDPSFWIWIWIDTPRGIIIMIMGMDRNLPFFFDQQAAADQAPDDPDDPVVLQVQLQVVCVVVQWFQWFWFWDDDPQAIEIEIETEDPFQQLFSLQCVSVSLNSCLRSPDPRHQWYWYFYDFLNFGAKIKIWGSVQVNCVNVVNDPPVSRLVRIDMFGRFAPPCVDDVGRPDDTPRHLALQKEWAWEKDWDWAAIASVDGIWIWIKIKTKIWGSHHRQKIKMWMWIATDDTDVCPPPPRDIDGQWIKIKGWHANHGQKIKMWIWTHFGQFHTKIKIKMKGDPALFKIKIKMWMFTHHPPADRDIDIKIWIWGADLVSLKIWIWMWAAAPRRWGWIKIKIWHHNNSKIWIWMWIDTPAFTKIKIKIKDQDWDSGHPDRGDSYHYTYDRIDIDMHMDTSDHDDDPVVRVRPPHHTDRPDDCCVRSCVVVLSRSRSNHHHRD

Radius of gyration: 27.1 Å; Cα contacts (8 Å, |Δi|>4): 1618; chains: 1; bounding box: 65×63×76 Å

Solvent-accessible surface area (backbone atoms only — not comparable to full-atom values): 30626 Å² total; per-residue (Å²): 117,76,70,71,60,49,57,65,53,31,66,29,51,21,76,58,25,43,27,17,48,62,79,51,66,39,14,54,42,39,53,70,50,30,32,34,42,35,41,25,60,56,38,61,99,44,86,85,37,64,14,43,34,44,33,44,23,32,23,35,17,77,42,85,53,25,26,41,16,33,24,41,37,66,51,96,86,50,60,49,67,31,32,30,38,37,37,41,78,38,74,60,56,92,91,45,45,13,29,19,41,35,42,36,39,56,70,53,96,50,99,50,49,48,28,36,37,40,24,33,24,36,74,34,80,93,52,37,26,34,46,30,44,36,36,27,80,30,61,64,66,37,50,33,37,33,42,38,37,50,81,47,103,42,33,32,40,36,39,35,35,56,68,86,44,64,33,38,34,42,35,41,43,55,77,95,34,34,36,40,34,44,33,46,42,91,57,41,48,45,47,37,43,35,43,45,42,69,39,47,79,51,71,56,68,82,76,75,51,65,67,78,66,87,71,76,90,63,56,65,65,58,35,41,49,53,37,46,53,53,44,45,73,72,35,38,20,45,32,35,37,37,69,47,80,47,100,90,38,30,34,43,33,42,32,31,27,60,71,33,22,63,63,43,56,50,63,52,48,56,58,51,53,42,47,44,63,44,42,53,53,88,60,47,53,31,40,35,41,32,42,25,48,60,80,38,55,37,35,34,40,40,35,42,42,66,53,50,52,34,34,36,70,68,74,36,52,73,65,58,45,56,71,62,36,49,65,46,56,25,53,42,71,63,72,86,64,54,102,64,70,79,53,72,74,38,60,65,55,64,63,32,27,37,38,33,39,36,76,41,70,48,70,48,62,61,47,102,86,43,63,67,40,41,19,36,28,44,32,44,29,42,41,32,38,76,42,73,30,27,34,41,38,40,30,37,36,29,57,71,43,43,72,72,31,66,85,53,71,85,49,80,37,84,48,30,36,39,42,34,44,41,50,25,93,39,68,31,27,41,37,35,42,38,38,37,24,37,70,92,39,70,35,34,44,38,40,39,39,37,31,60,77,56,57,39,31,34,40,39,38,38,42,30,44,46,43,37,96,89,41,59,63,53,75,26,29,42,42,35,43,38,41,43,41,32,97,60,34,32,34,40,37,40,36,38,42,28,25,54,52,62,40,40,36,41,34,42,33,45,34,35,56,29,59,73,31,35,42,32,44,31,45,36,46,38,79,76,40,30,34,44,36,44,34,42,32,42,64,65,36,60,60,60,51,88,69,64,80,45,62,70,37,78,44,56,33,42,57,44,70,46,67,50,62,47,78,75,48,70,84,92,44,82,72,48,72,82,36,59,84,28,75,80,69,70,82,79,38,70,51,59,64,56,31,59,70,48,48,69,35,74,40,36,65,52,54,68,40,87